Protein AF-0000000072624994 (afdb_homodimer)

Solvent-accessible surface area (backbone atoms only — not comparable to full-atom values): 24631 Å² total; per-residue (Å²): 127,82,76,80,65,65,33,38,34,37,39,37,30,30,75,88,31,68,45,16,52,52,33,52,53,50,48,61,70,39,33,71,81,63,57,45,44,79,43,83,39,51,22,48,60,68,58,37,20,61,76,64,68,46,68,57,58,70,69,65,43,72,49,47,26,56,46,47,43,56,48,44,42,53,52,16,62,60,46,54,42,76,50,40,72,68,94,49,58,58,66,67,61,65,74,39,63,69,57,46,48,32,19,37,48,40,25,30,49,75,75,42,52,90,46,34,67,59,53,52,49,49,45,35,40,25,54,34,46,66,67,39,84,51,42,50,74,66,38,53,54,51,50,28,60,74,68,63,46,76,63,48,67,59,45,55,51,36,27,72,29,67,64,20,48,49,50,34,49,50,48,34,49,51,44,45,74,74,43,49,58,62,61,14,32,34,36,41,38,37,66,57,95,85,42,78,44,76,46,78,40,78,47,54,66,50,56,57,52,52,25,50,77,68,77,40,80,58,82,71,56,71,52,80,76,76,117,125,84,76,80,65,64,33,39,34,38,39,37,27,30,74,89,30,68,47,17,53,51,34,52,52,50,47,61,69,38,34,72,82,63,55,45,44,78,44,82,40,51,21,48,60,68,58,37,20,61,76,64,70,46,68,58,57,69,70,66,42,71,50,45,26,55,46,48,43,57,47,44,42,53,51,15,61,61,47,54,42,75,48,41,71,68,95,49,57,58,67,68,61,64,74,39,66,68,57,44,48,34,20,37,48,39,24,29,49,74,75,42,50,91,44,35,66,60,52,52,49,49,46,35,40,25,53,33,46,65,66,41,85,50,38,51,72,66,39,54,55,51,50,28,60,75,68,64,45,76,63,49,68,58,45,55,52,34,28,73,30,67,66,21,48,49,50,33,50,50,49,34,50,51,46,45,72,73,43,49,57,63,62,14,32,34,36,42,39,37,66,58,95,85,42,77,44,78,46,78,42,78,47,53,66,51,54,59,54,53,25,49,76,67,76,40,80,57,82,71,56,70,51,81,75,74,119

pLDDT: mean 93.74, std 8.83, range [34.72, 98.94]

Radius of gyration: 23.61 Å; Cα contacts (8 Å, |Δi|>4): 733; chains: 2; bounding box: 54×73×52 Å

Foldseek 3Di:
DPPFDFKEKEWEDALLDVLSVLLLQQCVLCVVVLRHHYHYAYADLVVLCVVVVNDDQCPPDPVSVVVVQVVQVVSCVQLLHQFHDDPDSCVQRPVAARLLLSLLLLLCCVPPVVCSSVSSSVLNCCVGHVVHRRRDLVNLVVSCVVVVPPPSVVSSVSSVDPVSVVSNVVVNVVVVVVVDNGDGKMWIWGDDPRDIDIDIDHGNPCVQVVCVVSVHHDPTSSCVPND/DPPFDFKEKEWEDALLDVLSVLLLQQCVLCCVVLRHHYHYAYADLVVLCVVVVNDPQCPPDPVSVVVVQVVQVVSCVQLLHQFHDDPDSCVQRPVADRLLLSLLLLLCCVPPVVCSSVSSSVLNCCVGHVVHRRRDLVNLVVSCVVSVPPPSVVSSVSSVDPVSVVSNVVVNVVVVVVVDNGDGKMWIWGDDPRDIDIDIDHGNPCVQVVCVVSVHHDDTSSCVPND

Secondary structure (DSSP, 8-state):
----PPPEEEEEE-TT-HHHHHHHHHHHHHHHHHT-EEEEEE--HHHHHHHHT---HHHH-HHHHHHHHHHHHHHHHHHT------S-HIIIIISS---HHHHHHHHHHHH-GGGHHHHHHHHHHIIIII----SSHHHHHHHHHHHT-S-HHHHHHHHTSHHHHHHHHHHHHHHHHTT--SS-EEEEEEEETTEEEEEEEESSS-HHHHHHHTT-------TTS--/----PPPEEEEEE-TT-HHHHHHHHHHHHHHHHHT-EEEEEE--HHHHHHHHT---HHHH-HHHHHHHHHHHHHHHHHHT------S-HIIIIISS---HHHHHHHHHHHH-GGGHHHHHHHHHHIIIII----SSHHHHHHHHHHHT-S-HHHHHHHHTSHHHHHHHHHHHHHHHHTT-SSS-EEEEEEEETTEEEEEEEESSS-HHHHHHHTT-------TTS--

InterPro domains:
  IPR001853 DSBA-like thioredoxin domain [PF01323] (10-208)
  IPR014440 HCCA isomerase/glutathione S-transferase kappa [PIRSF006386] (6-222)
  IPR036249 Thioredoxin-like superfamily [SSF52833] (9-217)
  IPR051924 Glutathione S-transferase Kappa/NadH [PTHR42943] (5-222)

Sequence (454 aa):
MSSIQKPLLKLYYDIGSPYSWVAFESLLRYEKMLNIQLELLPVSIGHIFKATKNIPNAMQMPQKANYFQKDLMLVGAYWGIPLQPSKDFKEEFVNNSTLNPPRFLTAVKLNAPEYLIKASREYWMKAWSRHEPFYGTDTIIEICKKLNIPEEKNLLETTQSADASNLLKERTNEVLKLGAFGLPWITLKRNISGNEEIFSFWGSDRLPIICNLLGKEFYGPLKENKIMSSIQKPLLKLYYDIGSPYSWVAFESLLRYEKMLNIQLELLPVSIGHIFKATKNIPNAMQMPQKANYFQKDLMLVGAYWGIPLQPSKDFKEEFVNNSTLNPPRFLTAVKLNAPEYLIKASREYWMKAWSRHEPFYGTDTIIEICKKLNIPEEKNLLETTQSADASNLLKERTNEVLKLGAFGLPWITLKRNISGNEEIFSFWGSDRLPIICNLLGKEFYGPLKENKI

Organism: Meloidogyne incognita (NCBI:txid6306)

Structure (mmCIF, N/CA/C/O backbone):
data_AF-0000000072624994-model_v1
#
loop_
_entity.id
_entity.type
_entity.pdbx_description
1 polymer 'Glutathione S-transferase kappa'
#
loop_
_atom_site.group_PDB
_atom_site.id
_atom_site.type_symbol
_atom_site.label_atom_id
_atom_site.label_alt_id
_atom_site.label_comp_id
_atom_site.label_asym_id
_atom_site.label_entity_id
_atom_site.label_seq_id
_atom_site.pdbx_PDB_ins_code
_atom_site.Cartn_x
_atom_site.Cartn_y
_atom_site.Cartn_z
_atom_site.occupancy
_atom_site.B_iso_or_equiv
_atom_site.auth_seq_id
_atom_site.auth_comp_id
_atom_site.auth_asym_id
_atom_site.auth_atom_id
_atom_site.pdbx_PDB_model_num
ATOM 1 N N . MET A 1 1 ? 28.844 8.203 27.109 1 35 1 MET A N 1
ATOM 2 C CA . MET A 1 1 ? 27.625 7.426 26.875 1 35 1 MET A CA 1
ATOM 3 C C . MET A 1 1 ? 26.891 7.93 25.641 1 35 1 MET A C 1
ATOM 5 O O . MET A 1 1 ? 26.469 9.086 25.594 1 35 1 MET A O 1
ATOM 9 N N . SER A 1 2 ? 27.203 7.676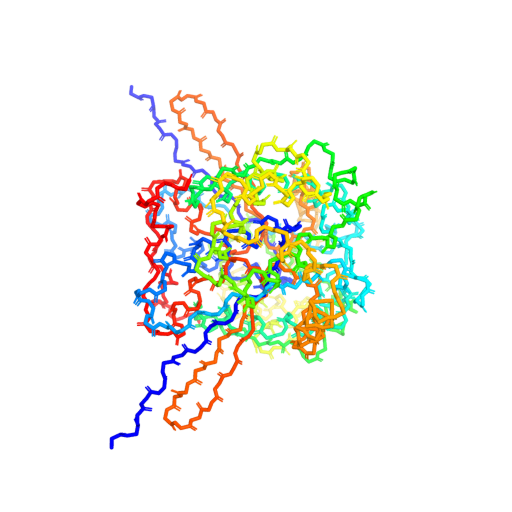 24.438 1 44.31 2 SER A N 1
ATOM 10 C CA . SER A 1 2 ? 26.875 8.383 23.219 1 44.31 2 SER A CA 1
ATOM 11 C C . SER A 1 2 ? 25.391 8.695 23.125 1 44.31 2 SER A C 1
ATOM 13 O O . SER A 1 2 ? 24.547 7.809 23.328 1 44.31 2 SER A O 1
ATOM 15 N N . SER A 1 3 ? 24.844 9.711 23.641 1 49.94 3 SER A N 1
ATOM 16 C CA . SER A 1 3 ? 23.469 10.141 23.875 1 49.94 3 SER A CA 1
ATOM 17 C C . SER A 1 3 ? 22.562 9.711 22.734 1 49.94 3 SER A C 1
ATOM 19 O O . SER A 1 3 ? 22.688 10.195 21.609 1 49.94 3 SER A O 1
ATOM 21 N N . ILE A 1 4 ? 22.188 8.391 22.641 1 61.56 4 ILE A N 1
ATOM 22 C CA . ILE A 1 4 ? 21.438 7.781 21.547 1 61.56 4 ILE A CA 1
ATOM 23 C C . ILE A 1 4 ? 20.25 8.656 21.188 1 61.56 4 ILE A C 1
ATOM 25 O O . ILE A 1 4 ? 19.359 8.898 22.016 1 61.56 4 ILE A O 1
ATOM 29 N N . GLN A 1 5 ? 20.312 9.656 20.281 1 82.31 5 GLN A N 1
ATOM 30 C CA . GLN A 1 5 ? 19.281 10.547 19.766 1 82.31 5 GLN A CA 1
ATOM 31 C C . GLN A 1 5 ? 18.031 9.773 19.344 1 82.31 5 GLN A C 1
ATOM 33 O O . GLN A 1 5 ? 18.141 8.719 18.719 1 82.31 5 GLN A O 1
ATOM 38 N N . LYS A 1 6 ? 16.875 10.188 19.969 1 92.56 6 LYS A N 1
ATOM 39 C CA . LYS A 1 6 ? 15.586 9.602 19.609 1 92.56 6 LYS A CA 1
ATOM 40 C C . LYS A 1 6 ? 15.383 9.617 18.094 1 92.56 6 LYS A C 1
ATOM 42 O O . LYS A 1 6 ? 15.695 10.617 17.438 1 92.56 6 LYS A O 1
ATOM 47 N N . PRO A 1 7 ? 14.992 8.445 17.531 1 96.88 7 PRO A N 1
ATOM 48 C CA . PRO A 1 7 ? 14.672 8.484 16.094 1 96.88 7 PRO A CA 1
ATOM 49 C C . PRO A 1 7 ? 13.672 9.578 15.742 1 96.88 7 PRO A C 1
ATOM 51 O O . PRO A 1 7 ? 12.766 9.867 16.516 1 96.88 7 PRO A O 1
ATOM 54 N N . LEU A 1 8 ? 13.914 10.172 14.633 1 98 8 LEU A N 1
ATOM 55 C CA . LEU A 1 8 ? 13.039 11.234 14.148 1 98 8 LEU A CA 1
ATOM 56 C C . LEU A 1 8 ? 12.141 10.727 13.023 1 98 8 LEU A C 1
ATOM 58 O O . LEU A 1 8 ? 12.625 10.219 12.008 1 98 8 LEU A O 1
ATOM 62 N N . LEU A 1 9 ? 10.898 10.781 13.266 1 98.62 9 LEU A N 1
ATOM 63 C CA . LEU A 1 9 ? 9.898 10.477 12.242 1 98.62 9 LEU A CA 1
ATOM 64 C C . LEU A 1 9 ? 9.195 11.742 11.781 1 98.62 9 LEU A C 1
ATOM 66 O O . LEU A 1 9 ? 8.641 12.484 12.594 1 98.62 9 LEU A O 1
ATOM 70 N N . LYS A 1 10 ? 9.297 12.047 10.484 1 98.81 10 LYS A N 1
ATOM 71 C CA . LYS A 1 10 ? 8.562 13.156 9.891 1 98.81 10 LYS A CA 1
ATOM 72 C C . LYS A 1 10 ? 7.395 12.664 9.047 1 98.81 10 LYS A C 1
ATOM 74 O O . LYS A 1 10 ? 7.555 11.75 8.227 1 98.81 10 LYS A O 1
ATOM 79 N N . LEU A 1 11 ? 6.262 13.18 9.312 1 98.94 11 LEU A N 1
ATOM 80 C CA . LEU A 1 11 ? 5.102 12.953 8.453 1 98.94 11 LEU A CA 1
ATOM 81 C C . LEU A 1 11 ? 4.816 14.18 7.59 1 98.94 11 LEU A C 1
ATOM 83 O O . LEU A 1 11 ? 4.461 15.234 8.109 1 98.94 11 LEU A O 1
ATOM 87 N N . TYR A 1 12 ? 5 14.094 6.336 1 98.94 12 TYR A N 1
ATOM 88 C CA . TYR A 1 12 ? 4.527 15.086 5.379 1 98.94 12 TYR A CA 1
ATOM 89 C C . TYR A 1 12 ? 3.117 14.758 4.902 1 98.94 12 TYR A C 1
ATOM 91 O O . TYR A 1 12 ? 2.869 13.664 4.387 1 98.94 12 TYR A O 1
ATOM 99 N N . TYR A 1 13 ? 2.211 15.727 5.137 1 98.88 13 TYR A N 1
ATOM 100 C CA . TYR A 1 13 ? 0.812 15.391 4.898 1 98.88 13 TYR A CA 1
ATOM 101 C C . TYR A 1 13 ? 0.052 16.594 4.344 1 98.88 13 TYR A C 1
ATOM 103 O O . TYR A 1 13 ? 0.534 17.719 4.41 1 98.88 13 TYR A O 1
ATOM 111 N N . ASP A 1 14 ? -1.021 16.312 3.764 1 98 14 ASP A N 1
ATOM 112 C CA . ASP A 1 14 ? -1.977 17.281 3.244 1 98 14 ASP A CA 1
ATOM 113 C C . ASP A 1 14 ? -3.412 16.812 3.457 1 98 14 ASP A C 1
ATOM 115 O O . ASP A 1 14 ? -3.695 15.609 3.389 1 98 14 ASP A O 1
ATOM 119 N N . ILE A 1 15 ? -4.309 17.75 3.6 1 96.56 15 ILE A N 1
ATOM 120 C CA . ILE A 1 15 ? -5.711 17.453 3.869 1 96.56 15 ILE A CA 1
ATOM 121 C C . ILE A 1 15 ? -6.348 16.797 2.645 1 96.56 15 ILE A C 1
ATOM 123 O O . ILE A 1 15 ? -7.305 16.031 2.77 1 96.56 15 ILE A O 1
ATOM 127 N N . GLY A 1 16 ? -5.773 17.016 1.533 1 94.56 16 GLY A N 1
ATOM 128 C CA . GLY A 1 16 ? -6.316 16.469 0.305 1 94.56 16 GLY A CA 1
ATOM 129 C C . GLY A 1 16 ? -6.125 14.961 0.197 1 94.56 16 GLY A C 1
ATOM 130 O O . GLY A 1 16 ? -6.766 14.305 -0.63 1 94.56 16 GLY A O 1
ATOM 131 N N . SER A 1 17 ? -5.344 14.391 0.987 1 96.12 17 SER A N 1
ATOM 132 C CA . SER A 1 17 ? -5.098 12.953 0.999 1 96.12 17 SER A CA 1
ATOM 133 C C . SER A 1 17 ? -5.738 12.289 2.215 1 96.12 17 SER A C 1
ATOM 135 O O . SER A 1 17 ? -5.297 12.5 3.346 1 96.12 17 SER A O 1
ATOM 137 N N . PRO A 1 18 ? -6.691 11.461 1.982 1 97.12 18 PRO A N 1
ATOM 138 C CA . PRO A 1 18 ? -7.273 10.758 3.131 1 97.12 18 PRO A CA 1
ATOM 139 C C . PRO A 1 18 ? -6.309 9.766 3.768 1 97.12 18 PRO A C 1
ATOM 141 O O . PRO A 1 18 ? -6.406 9.484 4.965 1 97.12 18 PRO A O 1
ATOM 144 N N . TYR A 1 19 ? -5.406 9.242 3.041 1 98.31 19 TYR A N 1
ATOM 145 C CA . TYR A 1 19 ? -4.422 8.328 3.609 1 98.31 19 TYR A CA 1
ATOM 146 C C . TYR A 1 19 ? -3.451 9.078 4.52 1 98.31 19 TYR A C 1
ATOM 148 O O . TYR A 1 19 ? -2.875 8.484 5.438 1 98.31 19 TYR A O 1
ATOM 156 N N . SER A 1 20 ? -3.275 10.375 4.223 1 98.69 20 SER A N 1
ATOM 157 C CA . SER A 1 20 ? -2.525 11.195 5.172 1 98.69 20 SER A CA 1
ATOM 158 C C . SER A 1 20 ? -3.199 11.219 6.539 1 98.69 20 SER A C 1
ATOM 160 O O . SER A 1 20 ? -2.523 11.219 7.57 1 98.69 20 SER A O 1
ATOM 162 N N . TRP A 1 21 ? -4.539 11.266 6.539 1 98.5 21 TRP A N 1
ATOM 163 C CA . TRP A 1 21 ? -5.27 11.219 7.797 1 98.5 21 TRP A CA 1
ATOM 164 C C . TRP A 1 21 ? -4.98 9.922 8.547 1 98.5 21 TRP A C 1
ATOM 166 O O . TRP A 1 21 ? -4.742 9.938 9.758 1 98.5 21 TRP A O 1
ATOM 176 N N . VAL A 1 22 ? -4.949 8.844 7.824 1 98.5 22 VAL A N 1
ATOM 177 C CA . VAL A 1 22 ? -4.691 7.531 8.414 1 98.5 22 VAL A CA 1
ATOM 178 C C . VAL A 1 22 ? -3.289 7.508 9.023 1 98.5 22 VAL A C 1
ATOM 180 O O . VAL A 1 22 ? -3.107 7.082 10.164 1 98.5 22 VAL A O 1
ATOM 183 N N . ALA A 1 23 ? -2.326 7.949 8.258 1 98.75 23 ALA A N 1
ATOM 184 C CA . ALA A 1 23 ? -0.957 7.996 8.766 1 98.75 23 ALA A CA 1
ATOM 185 C C . ALA A 1 23 ? -0.854 8.906 9.992 1 98.75 23 ALA A C 1
ATOM 187 O O . ALA A 1 23 ? -0.172 8.57 10.961 1 98.75 23 ALA A O 1
ATOM 188 N N . PHE A 1 24 ? -1.521 10.031 9.914 1 98.56 24 PHE A N 1
ATOM 189 C CA . PHE A 1 24 ? -1.532 11.031 10.977 1 98.56 24 PHE A CA 1
ATOM 190 C C . PHE A 1 24 ? -2.027 10.43 12.289 1 98.56 24 PHE A C 1
ATOM 192 O O . PHE A 1 24 ? -1.327 10.469 13.297 1 98.56 24 PHE A O 1
ATOM 199 N N . GLU A 1 25 ? -3.131 9.766 12.258 1 98 25 GLU A N 1
ATOM 200 C CA . GLU A 1 25 ? -3.715 9.18 13.461 1 98 25 GLU A CA 1
ATOM 201 C C . GLU A 1 25 ? -2.902 7.984 13.945 1 98 25 GLU A C 1
ATOM 203 O O . GLU A 1 25 ? -2.666 7.836 15.148 1 98 25 GLU A O 1
ATOM 208 N N . SER A 1 26 ? -2.543 7.121 13.023 1 97.75 26 SER A N 1
ATOM 209 C CA . SER A 1 26 ? -1.816 5.918 13.422 1 97.75 26 SER A CA 1
ATOM 210 C C . SER A 1 26 ? -0.476 6.266 14.062 1 97.75 26 SER A C 1
ATOM 212 O O . SER A 1 26 ? -0.098 5.688 15.078 1 97.75 26 SER A O 1
ATOM 214 N N . LEU A 1 27 ? 0.238 7.266 13.5 1 98 27 LEU A N 1
ATOM 215 C CA . LEU A 1 27 ? 1.54 7.633 14.047 1 98 27 LEU A CA 1
ATOM 216 C C . LEU A 1 27 ? 1.389 8.305 15.406 1 98 27 LEU A C 1
ATOM 218 O O . LEU A 1 27 ? 2.215 8.094 16.297 1 98 27 LEU A O 1
ATOM 222 N N . LEU A 1 28 ? 0.329 9.117 15.57 1 97.56 28 LEU A N 1
ATOM 223 C CA . LEU A 1 28 ? 0.071 9.727 16.875 1 97.56 28 LEU A CA 1
ATOM 224 C C . LEU A 1 28 ? -0.183 8.664 17.938 1 97.56 28 LEU A C 1
ATOM 226 O O . LEU A 1 28 ? 0.311 8.781 19.062 1 97.56 28 LEU A O 1
ATOM 230 N N . ARG A 1 29 ? -0.93 7.641 17.578 1 97.06 29 ARG A N 1
ATOM 231 C CA . ARG A 1 29 ? -1.244 6.559 18.516 1 97.06 29 ARG A CA 1
ATOM 232 C C . ARG A 1 29 ? 0.018 5.809 18.922 1 97.06 29 ARG A C 1
ATOM 234 O O . ARG A 1 29 ? 0.114 5.32 20.047 1 97.06 29 ARG A O 1
ATOM 241 N N . TYR A 1 30 ? 0.986 5.738 18.016 1 97.25 30 TYR A N 1
ATOM 242 C CA . TYR A 1 30 ? 2.158 4.898 18.234 1 97.25 30 TYR A CA 1
ATOM 243 C C . TYR A 1 30 ? 3.33 5.723 18.75 1 97.25 30 TYR A C 1
ATOM 245 O O . TYR A 1 30 ? 4.367 5.168 19.125 1 97.25 30 TYR A O 1
ATOM 253 N N . GLU A 1 31 ? 3.217 7.027 18.812 1 96.56 31 GLU A N 1
ATOM 254 C CA . GLU A 1 31 ? 4.344 7.922 19.078 1 96.56 31 GLU A CA 1
ATOM 255 C C . GLU A 1 31 ? 5.055 7.539 20.359 1 96.56 31 GLU A C 1
ATOM 257 O O . GLU A 1 31 ? 6.281 7.398 20.391 1 96.56 31 GLU A O 1
ATOM 262 N N . LYS A 1 32 ? 4.312 7.363 21.438 1 94.69 32 LYS A N 1
ATOM 263 C CA . LYS A 1 32 ? 4.902 7.043 22.734 1 94.69 32 LYS A CA 1
ATOM 264 C C . LYS A 1 32 ? 5.523 5.648 22.719 1 94.69 32 LYS A C 1
ATOM 266 O O . LYS A 1 32 ? 6.641 5.457 23.203 1 94.69 32 LYS A O 1
ATOM 271 N N . MET A 1 33 ? 4.832 4.719 22.188 1 95.25 33 MET A N 1
ATOM 272 C CA . MET A 1 33 ? 5.297 3.334 22.156 1 95.25 33 MET A CA 1
ATOM 273 C C . MET A 1 33 ? 6.57 3.203 21.328 1 95.25 33 MET A C 1
ATOM 275 O O . MET A 1 33 ? 7.438 2.385 21.641 1 95.25 33 MET A O 1
ATOM 279 N N . LEU A 1 34 ? 6.633 3.973 20.266 1 96.44 34 LEU A N 1
ATOM 280 C CA . LEU A 1 34 ? 7.793 3.916 19.391 1 96.44 34 LEU A CA 1
ATOM 281 C C . LEU A 1 34 ? 8.969 4.68 19.984 1 96.44 34 LEU A C 1
ATOM 283 O O . LEU A 1 34 ? 10.109 4.523 19.547 1 96.44 34 LEU A O 1
ATOM 287 N N . ASN A 1 35 ? 8.727 5.457 20.984 1 95.81 35 ASN A N 1
ATOM 288 C CA . ASN A 1 35 ? 9.75 6.309 21.594 1 95.81 35 ASN A CA 1
ATOM 289 C C . ASN A 1 35 ? 10.484 7.137 20.547 1 95.81 35 ASN A C 1
ATOM 291 O O . ASN A 1 35 ? 11.711 7.082 20.453 1 95.81 35 ASN A O 1
ATOM 295 N N . ILE A 1 36 ? 9.695 7.852 19.781 1 96.94 36 ILE A N 1
ATOM 296 C CA . ILE A 1 36 ? 10.227 8.641 18.672 1 96.94 36 ILE A CA 1
ATOM 297 C C . ILE A 1 36 ? 9.859 10.109 18.859 1 96.94 36 ILE A C 1
ATOM 299 O O . ILE A 1 36 ? 9.008 10.445 19.688 1 96.94 36 ILE A O 1
ATOM 303 N N . GLN A 1 37 ? 10.625 10.945 18.203 1 97.38 37 GLN A N 1
ATOM 304 C CA . GLN A 1 37 ? 10.164 12.305 17.922 1 97.38 37 GLN A CA 1
ATOM 305 C C . GLN A 1 37 ? 9.344 12.359 16.641 1 97.38 37 GLN A C 1
ATOM 307 O O . GLN A 1 37 ? 9.82 11.953 15.578 1 97.38 37 GLN A O 1
ATOM 312 N N . LEU A 1 38 ? 8.156 12.789 16.75 1 98.25 38 LEU A N 1
ATOM 313 C CA . LEU A 1 38 ? 7.277 12.883 15.586 1 98.25 38 LEU A CA 1
ATOM 314 C C . LEU A 1 38 ? 7.102 14.328 15.156 1 98.25 38 LEU A C 1
ATOM 316 O O . LEU A 1 38 ? 6.746 15.188 15.969 1 98.25 38 LEU A O 1
ATOM 320 N N . GLU A 1 39 ? 7.414 14.625 13.977 1 98.5 39 GLU A N 1
ATOM 321 C CA . GLU A 1 39 ? 7.156 15.938 13.391 1 98.5 39 GLU A CA 1
ATOM 322 C C . GLU A 1 39 ? 6.062 15.859 12.328 1 98.5 39 GLU A C 1
ATOM 324 O O . GLU A 1 39 ? 6.145 15.055 11.398 1 98.5 39 GLU A O 1
ATOM 329 N N . LEU A 1 40 ? 5.062 16.656 12.516 1 98.81 40 LEU A N 1
ATOM 330 C CA . LEU A 1 40 ? 3.967 16.766 11.555 1 98.81 40 LEU A CA 1
ATOM 331 C C . LEU A 1 40 ? 4.18 17.969 10.633 1 98.81 40 LEU A C 1
ATOM 333 O O . LEU A 1 40 ? 4.238 19.109 11.102 1 98.81 40 LEU A O 1
ATOM 337 N N . LEU A 1 41 ? 4.273 17.719 9.367 1 98.81 41 LEU A N 1
ATOM 338 C CA . LEU A 1 41 ? 4.672 18.766 8.438 1 98.81 41 LEU A CA 1
ATOM 339 C C . LEU A 1 41 ? 3.66 18.906 7.309 1 98.81 41 LEU A C 1
ATOM 341 O O . LEU A 1 41 ? 3.725 18.172 6.32 1 98.81 41 LEU A O 1
ATOM 345 N N . PRO A 1 42 ? 2.787 19.938 7.398 1 98.69 42 PRO A N 1
ATOM 346 C CA . PRO A 1 42 ? 1.883 20.172 6.27 1 98.69 42 PRO A CA 1
ATOM 347 C C . PRO A 1 42 ? 2.623 20.531 4.984 1 98.69 42 PRO A C 1
ATOM 349 O O . PRO A 1 42 ? 3.578 21.312 5.016 1 98.69 42 PRO A O 1
ATOM 352 N N . VAL A 1 43 ? 2.246 19.906 3.924 1 98.69 43 VAL A N 1
ATOM 353 C CA . VAL A 1 43 ? 2.756 20.188 2.588 1 98.69 43 VAL A CA 1
ATOM 354 C C . VAL A 1 43 ? 1.598 20.266 1.596 1 98.69 43 VAL A C 1
ATOM 356 O O . VAL A 1 43 ? 0.435 20.125 1.979 1 98.69 43 VAL A O 1
ATOM 359 N N . SER A 1 44 ? 1.954 20.578 0.365 1 97.38 44 SER A N 1
ATOM 360 C CA . SER A 1 44 ? 0.923 20.719 -0.657 1 97.38 44 SER A CA 1
ATOM 361 C C . SER A 1 44 ? 0.94 19.547 -1.629 1 97.38 44 SER A C 1
ATOM 363 O O . SER A 1 44 ? 1.831 19.453 -2.475 1 97.38 44 SER A O 1
ATOM 365 N N . ILE A 1 45 ? -0.079 18.703 -1.598 1 96.62 45 ILE A N 1
ATOM 366 C CA . ILE A 1 45 ? -0.136 17.562 -2.492 1 96.62 45 ILE A CA 1
ATOM 367 C C . ILE A 1 45 ? -0.36 18.031 -3.928 1 96.62 45 ILE A C 1
ATOM 369 O O . ILE A 1 45 ? 0.14 17.422 -4.875 1 96.62 45 ILE A O 1
ATOM 373 N N . GLY A 1 46 ? -1.119 19.141 -4.062 1 94.81 46 GLY A N 1
ATOM 374 C CA . GLY A 1 46 ? -1.298 19.703 -5.395 1 94.81 46 GLY A CA 1
ATOM 375 C C . GLY A 1 46 ? 0.012 20.062 -6.07 1 94.81 46 GLY A C 1
ATOM 376 O O . GLY A 1 46 ? 0.215 19.766 -7.246 1 94.81 46 GLY A O 1
ATOM 377 N N . HIS A 1 47 ? 0.884 20.688 -5.305 1 96.44 47 HIS A N 1
ATOM 378 C CA . HIS A 1 47 ? 2.178 21.062 -5.855 1 96.44 47 HIS A CA 1
ATOM 379 C C . HIS A 1 47 ? 3.047 19.844 -6.125 1 96.44 47 HIS A C 1
ATOM 381 O O . HIS A 1 47 ? 3.824 19.828 -7.082 1 96.44 47 HIS A O 1
ATOM 387 N N . ILE A 1 48 ? 2.932 18.844 -5.309 1 97.5 48 ILE A N 1
ATOM 388 C CA . ILE A 1 48 ? 3.68 17.609 -5.52 1 97.5 48 ILE A CA 1
ATOM 389 C C . ILE A 1 48 ? 3.232 16.953 -6.82 1 97.5 48 ILE A C 1
ATOM 391 O O . ILE A 1 48 ? 4.062 16.562 -7.645 1 97.5 48 ILE A O 1
ATOM 395 N N . PHE A 1 49 ? 1.925 16.844 -7.023 1 95.94 49 PHE A N 1
ATOM 396 C CA . PHE A 1 49 ? 1.399 16.25 -8.25 1 95.94 49 PHE A CA 1
ATOM 397 C C . PHE A 1 49 ? 1.816 17.062 -9.461 1 95.94 49 PHE A C 1
ATOM 399 O O . PHE A 1 49 ? 2.199 16.5 -10.492 1 95.94 49 PHE A O 1
ATOM 406 N N . LYS A 1 50 ? 1.748 18.359 -9.352 1 95.12 50 LYS A N 1
ATOM 407 C CA . LYS A 1 50 ? 2.145 19.234 -10.453 1 95.12 50 LYS A CA 1
ATOM 408 C C . LYS A 1 50 ? 3.621 19.047 -10.797 1 95.12 50 LYS A C 1
ATOM 410 O O . LYS A 1 50 ? 3.982 18.922 -11.969 1 95.12 50 LYS A O 1
ATOM 415 N N . ALA A 1 51 ? 4.453 19.062 -9.797 1 97.31 51 ALA A N 1
ATOM 416 C CA . ALA A 1 51 ? 5.898 18.969 -10 1 97.31 51 ALA A CA 1
ATOM 417 C C . ALA A 1 51 ? 6.289 17.625 -10.602 1 97.31 51 ALA A C 1
ATOM 419 O O . ALA A 1 51 ? 7.234 17.547 -11.391 1 97.31 51 ALA A O 1
ATOM 420 N N . THR A 1 52 ? 5.613 16.547 -10.266 1 97.31 52 THR A N 1
ATOM 421 C CA . THR A 1 52 ? 5.977 15.195 -10.688 1 97.31 52 THR A CA 1
ATOM 422 C C . THR A 1 52 ? 5.137 14.758 -11.891 1 97.31 52 THR A C 1
ATOM 424 O O . THR A 1 52 ? 5.383 13.703 -12.477 1 97.31 52 THR A O 1
ATOM 427 N N . LYS A 1 53 ? 4.102 15.539 -12.203 1 95.12 53 LYS A N 1
ATOM 428 C CA . LYS A 1 53 ? 3.133 15.227 -13.25 1 95.12 53 LYS A CA 1
ATOM 429 C C . LYS A 1 53 ? 2.393 13.93 -12.938 1 95.12 53 LYS A C 1
ATOM 431 O O . LYS A 1 53 ? 2.09 13.148 -13.844 1 95.12 53 LYS A O 1
ATOM 436 N N . ASN A 1 54 ? 2.287 13.68 -11.625 1 94.88 54 ASN A N 1
ATOM 437 C CA . ASN A 1 54 ? 1.52 12.516 -11.195 1 94.88 54 ASN A CA 1
ATOM 438 C C . ASN A 1 54 ? 0.022 12.812 -11.18 1 94.88 54 ASN A C 1
ATOM 440 O O . ASN A 1 54 ? -0.389 13.961 -10.992 1 94.88 54 ASN A O 1
ATOM 444 N N . ILE A 1 55 ? -0.748 11.766 -11.438 1 92.25 55 ILE A N 1
ATOM 445 C CA . ILE A 1 55 ? -2.203 11.859 -11.406 1 92.25 55 ILE A CA 1
ATOM 446 C C . ILE A 1 55 ? -2.74 11.117 -10.18 1 92.25 55 ILE A C 1
ATOM 448 O O . ILE A 1 55 ? -2.346 9.977 -9.914 1 92.25 55 ILE A O 1
ATOM 452 N N . PRO A 1 56 ? -3.562 11.812 -9.398 1 90.44 56 PRO A N 1
ATOM 453 C CA . PRO A 1 56 ? -4.152 11.109 -8.258 1 90.44 56 PRO A CA 1
ATOM 454 C C . PRO A 1 56 ? -4.797 9.781 -8.656 1 90.44 56 PRO A C 1
ATOM 456 O O . PRO A 1 56 ? -5.426 9.688 -9.719 1 90.44 56 PRO A O 1
ATOM 459 N N . ASN A 1 57 ? -4.66 8.797 -7.793 1 86.44 57 ASN A N 1
ATOM 460 C CA . ASN A 1 57 ? -5.238 7.484 -8.047 1 86.44 57 ASN A CA 1
ATOM 461 C C . ASN A 1 57 ? -6.723 7.578 -8.391 1 86.44 57 ASN A C 1
ATOM 463 O O . ASN A 1 57 ? -7.203 6.883 -9.289 1 86.44 57 ASN A O 1
ATOM 467 N N . ALA A 1 58 ? -7.438 8.453 -7.738 1 89.31 58 ALA A N 1
ATOM 468 C CA . ALA A 1 58 ? -8.883 8.617 -7.91 1 89.31 58 ALA A CA 1
ATOM 469 C C . ALA A 1 58 ? -9.211 9.148 -9.305 1 89.31 58 ALA A C 1
ATOM 471 O O . ALA A 1 58 ? -10.359 9.094 -9.742 1 89.31 58 ALA A O 1
ATOM 472 N N . MET A 1 59 ? -8.164 9.539 -9.992 1 91.5 59 MET A N 1
ATOM 473 C CA . MET A 1 59 ? -8.422 10.172 -11.281 1 91.5 59 MET A CA 1
ATOM 474 C C . MET A 1 59 ? -7.648 9.477 -12.391 1 91.5 59 MET A C 1
ATOM 476 O O . MET A 1 59 ? -7.758 9.859 -13.562 1 91.5 59 MET A O 1
ATOM 480 N N . GLN A 1 60 ? -6.867 8.508 -12.086 1 92.25 60 GLN A N 1
ATOM 481 C CA . GLN A 1 60 ? -5.984 7.895 -13.078 1 92.25 60 GLN A CA 1
ATOM 482 C C . GLN A 1 60 ? -6.77 7.02 -14.047 1 92.25 60 GLN A C 1
ATOM 484 O O . GLN A 1 60 ? -6.551 7.078 -15.258 1 92.25 60 GLN A O 1
ATOM 489 N N . MET A 1 61 ? -7.637 6.164 -13.531 1 94.31 61 MET A N 1
ATOM 490 C CA . MET A 1 61 ? -8.477 5.246 -14.297 1 94.31 61 MET A CA 1
ATOM 491 C C . MET A 1 61 ? -9.664 4.77 -13.469 1 94.31 61 MET A C 1
ATOM 493 O O . MET A 1 61 ? -9.617 4.809 -12.234 1 94.31 61 MET A O 1
ATOM 497 N N . PRO A 1 62 ? -10.734 4.367 -14.148 1 94.25 62 PRO A N 1
ATOM 498 C CA . PRO A 1 62 ? -11.945 3.996 -13.414 1 94.25 62 PRO A CA 1
ATOM 499 C C . PRO A 1 62 ? -11.703 2.885 -12.398 1 94.25 62 PRO A C 1
ATOM 501 O O . PRO A 1 62 ? -12.258 2.918 -11.297 1 94.25 62 PRO A O 1
ATOM 504 N N . GLN A 1 63 ? -10.891 1.887 -12.727 1 96.5 63 GLN A N 1
ATOM 505 C CA . GLN A 1 63 ? -10.617 0.777 -11.82 1 96.5 63 GLN A CA 1
ATOM 506 C C . GLN A 1 63 ? -9.984 1.27 -10.523 1 96.5 63 GLN A C 1
ATOM 508 O O . GLN A 1 63 ? -10.391 0.864 -9.438 1 96.5 63 GLN A O 1
ATOM 513 N N . LYS A 1 64 ? -9.016 2.176 -10.688 1 96.19 64 LYS A N 1
ATOM 514 C CA . LYS A 1 64 ? -8.352 2.711 -9.5 1 96.19 64 LYS A CA 1
ATOM 515 C C . LYS A 1 64 ? -9.289 3.6 -8.695 1 96.19 64 LYS A C 1
ATOM 517 O O . LYS A 1 64 ? -9.25 3.596 -7.461 1 96.19 64 LYS A O 1
ATOM 522 N N . ALA A 1 65 ? -10.102 4.387 -9.367 1 95.06 65 ALA A N 1
ATOM 523 C CA . ALA A 1 65 ? -11.07 5.238 -8.688 1 95.06 65 ALA A CA 1
ATOM 524 C C . ALA A 1 65 ? -12.039 4.402 -7.855 1 95.06 65 ALA A C 1
ATOM 526 O O . ALA A 1 65 ? -12.328 4.734 -6.703 1 95.06 65 ALA A O 1
ATOM 527 N N . ASN A 1 66 ? -12.555 3.342 -8.484 1 95.88 66 ASN A N 1
ATOM 528 C CA . ASN A 1 66 ? -13.484 2.453 -7.789 1 95.88 66 ASN A CA 1
ATOM 529 C C . ASN A 1 66 ? -12.812 1.759 -6.609 1 95.88 66 ASN A C 1
ATOM 531 O O . ASN A 1 66 ? -13.398 1.653 -5.531 1 95.88 66 ASN A O 1
ATOM 535 N N . TYR A 1 67 ? -11.625 1.303 -6.805 1 97.12 67 TYR A N 1
ATOM 536 C CA . TYR A 1 67 ? -10.891 0.644 -5.73 1 97.12 67 TYR A CA 1
ATOM 537 C C . TYR A 1 67 ? -10.617 1.609 -4.582 1 97.12 67 TYR A C 1
ATOM 539 O O . TYR A 1 67 ? -10.727 1.234 -3.41 1 97.12 67 TYR A O 1
ATOM 547 N N . PHE A 1 68 ? -10.258 2.824 -4.957 1 96.31 68 PHE A N 1
ATOM 548 C CA . PHE A 1 68 ? -9.953 3.865 -3.982 1 96.31 68 PHE A CA 1
ATOM 549 C C . PHE A 1 68 ? -11.109 4.051 -3.004 1 96.31 68 PHE A C 1
ATOM 551 O O . PHE A 1 68 ? -10.898 4.086 -1.79 1 96.31 68 PHE A O 1
ATOM 558 N N . GLN A 1 69 ? -12.273 4.078 -3.449 1 96 69 GLN A N 1
ATOM 559 C CA . GLN A 1 69 ? -13.445 4.27 -2.607 1 96 69 GLN A CA 1
ATOM 560 C C . GLN A 1 69 ? -13.641 3.098 -1.65 1 96 69 GLN A C 1
ATOM 562 O O . GLN A 1 69 ? -13.867 3.295 -0.456 1 96 69 GLN A O 1
ATOM 567 N N . LYS A 1 70 ? -13.5 1.9 -2.148 1 96.44 70 LYS A N 1
ATOM 568 C CA . LYS A 1 70 ? -13.68 0.705 -1.331 1 96.44 70 LYS A CA 1
ATOM 569 C C . LYS A 1 70 ? -12.562 0.57 -0.301 1 96.44 70 LYS A C 1
ATOM 571 O O . LYS A 1 70 ? -12.82 0.224 0.855 1 96.44 70 LYS A O 1
ATOM 576 N N . ASP A 1 71 ? -11.422 0.868 -0.782 1 97.56 71 ASP A N 1
ATOM 577 C CA . ASP A 1 71 ? -10.258 0.762 0.1 1 97.56 71 ASP A CA 1
ATOM 578 C C . ASP A 1 71 ? -10.352 1.767 1.246 1 97.56 71 ASP A C 1
ATOM 580 O O . ASP A 1 71 ? -9.977 1.458 2.379 1 97.56 71 ASP A O 1
ATOM 584 N N . LEU A 1 72 ? -10.797 2.982 1.014 1 97.12 72 LEU A N 1
ATOM 585 C CA . LEU A 1 72 ? -10.93 4 2.049 1 97.12 72 LEU A CA 1
ATOM 586 C C . LEU A 1 72 ? -11.859 3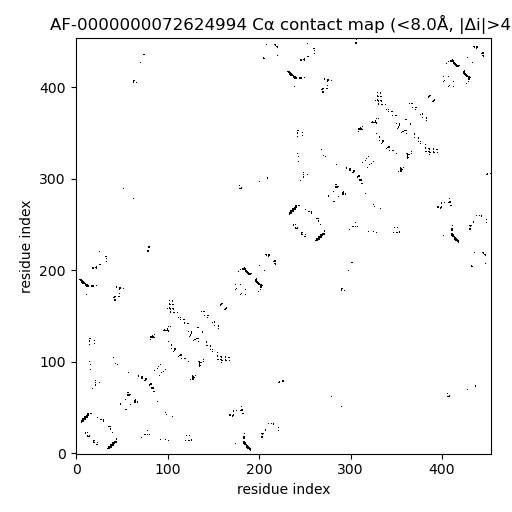.527 3.16 1 97.12 72 LEU A C 1
ATOM 588 O O . LEU A 1 72 ? -11.578 3.748 4.344 1 97.12 72 LEU A O 1
ATOM 592 N N . MET A 1 73 ? -12.883 2.871 2.752 1 97 73 MET A N 1
ATOM 593 C CA . MET A 1 73 ? -13.836 2.375 3.736 1 97 73 MET A CA 1
ATOM 594 C C . MET A 1 73 ? -13.219 1.269 4.586 1 97 73 MET A C 1
ATOM 596 O O . MET A 1 73 ? -13.406 1.24 5.805 1 97 73 MET A O 1
ATOM 600 N N . LEU A 1 74 ? -12.508 0.382 3.975 1 97.5 74 LEU A N 1
ATOM 601 C CA . LEU A 1 74 ? -11.867 -0.719 4.688 1 97.5 74 LEU A CA 1
ATOM 602 C C . LEU A 1 74 ? -10.797 -0.199 5.645 1 97.5 74 LEU A C 1
ATOM 604 O O . LEU A 1 74 ? -10.734 -0.627 6.797 1 97.5 74 LEU A O 1
ATOM 608 N N . VAL A 1 75 ? -10.039 0.746 5.141 1 98.06 75 VAL A N 1
ATOM 609 C CA . VAL A 1 75 ? -8.953 1.312 5.926 1 98.06 75 VAL A CA 1
ATOM 610 C C . VAL A 1 75 ? -9.516 2.127 7.086 1 98.06 75 VAL A C 1
ATOM 612 O O . VAL A 1 75 ? -9.039 2.021 8.219 1 98.06 75 VAL A O 1
ATOM 615 N N . GLY A 1 76 ? -10.539 2.951 6.738 1 97.69 76 GLY A N 1
ATOM 616 C CA . GLY A 1 76 ? -11.195 3.709 7.793 1 97.69 76 GLY A CA 1
ATOM 617 C C . GLY A 1 76 ? -11.758 2.836 8.898 1 97.69 76 GLY A C 1
ATOM 618 O O . GLY A 1 76 ? -11.547 3.111 10.078 1 97.69 76 GLY A O 1
ATOM 619 N N . ALA A 1 77 ? -12.398 1.755 8.547 1 96.88 77 ALA A N 1
ATOM 620 C CA . ALA A 1 77 ? -12.984 0.828 9.516 1 96.88 77 ALA A CA 1
ATOM 621 C C . ALA A 1 77 ? -11.898 0.166 10.359 1 96.88 77 ALA A C 1
ATOM 623 O O . ALA A 1 77 ? -12.047 0.035 11.578 1 96.88 77 ALA A O 1
ATOM 624 N N . TYR A 1 78 ? -10.836 -0.227 9.789 1 97.56 78 TYR A N 1
ATOM 625 C CA . TYR A 1 78 ? -9.742 -0.886 10.492 1 97.56 78 TYR A CA 1
ATOM 626 C C . TYR A 1 78 ? -9.117 0.047 11.523 1 97.56 78 TYR A C 1
ATOM 628 O O . TYR A 1 78 ? -8.883 -0.35 12.664 1 97.56 78 TYR A O 1
ATOM 636 N N . TRP A 1 79 ? -8.914 1.311 11.172 1 97.75 79 TRP A N 1
ATOM 637 C CA . TRP A 1 79 ? -8.195 2.25 12.023 1 97.75 79 TRP A CA 1
ATOM 638 C C . TRP A 1 79 ? -9.156 3.014 12.922 1 97.75 79 TRP A C 1
ATOM 640 O O . TRP A 1 79 ? -8.734 3.762 13.805 1 97.75 79 TRP A O 1
ATOM 650 N N . GLY A 1 80 ? -10.453 2.816 12.719 1 97.31 80 GLY A N 1
ATOM 651 C CA . GLY A 1 80 ? -11.43 3.576 13.484 1 97.31 80 GLY A CA 1
ATOM 652 C C . GLY A 1 80 ? -11.469 5.047 13.109 1 97.31 80 GLY A C 1
ATOM 653 O O . GLY A 1 80 ? -11.578 5.91 13.977 1 97.31 80 GLY A O 1
ATOM 654 N N . ILE A 1 81 ? -11.227 5.344 11.922 1 97.62 81 ILE A N 1
ATOM 655 C CA . ILE A 1 81 ? -11.297 6.688 11.352 1 97.62 81 ILE A CA 1
ATOM 656 C C . ILE A 1 81 ? -12.523 6.805 10.453 1 97.62 81 ILE A C 1
ATOM 658 O O . ILE A 1 81 ? -12.75 5.957 9.586 1 97.62 81 ILE A O 1
ATOM 662 N N . PRO A 1 82 ? -13.391 7.773 10.672 1 97.19 82 PRO A N 1
ATOM 663 C CA . PRO A 1 82 ? -14.656 7.852 9.93 1 97.19 82 PRO A CA 1
ATOM 664 C C . PRO A 1 82 ? -14.477 8.383 8.508 1 97.19 82 PRO A C 1
ATOM 666 O O . PRO A 1 82 ? -15.062 9.406 8.156 1 97.19 82 PRO A O 1
ATOM 669 N N . L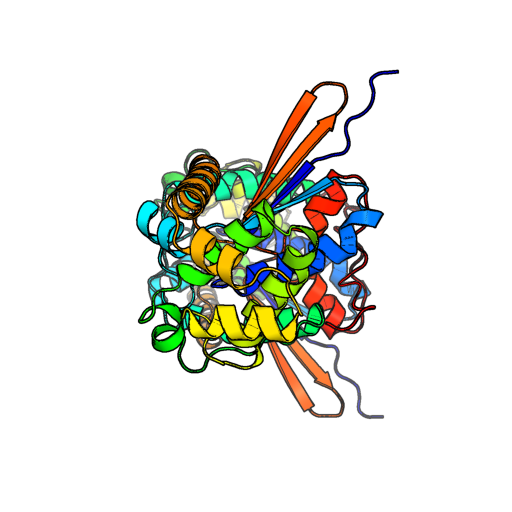EU A 1 83 ? -13.781 7.652 7.699 1 97.44 83 LEU A N 1
ATOM 670 C CA . LEU A 1 83 ? -13.57 7.992 6.297 1 97.44 83 LEU A CA 1
ATOM 671 C C . LEU A 1 83 ? -14.812 7.684 5.465 1 97.44 83 LEU A C 1
ATOM 673 O O . LEU A 1 83 ? -15.344 6.57 5.527 1 97.44 83 LEU A O 1
ATOM 677 N N . GLN A 1 84 ? -15.242 8.688 4.781 1 96.25 84 GLN A N 1
ATOM 678 C CA . GLN A 1 84 ? -16.344 8.539 3.836 1 96.25 84 GLN A CA 1
ATOM 679 C C . GLN A 1 84 ? -15.945 9 2.439 1 96.25 84 GLN A C 1
ATOM 681 O O . GLN A 1 84 ? -15.562 10.156 2.252 1 96.25 84 GLN A O 1
ATOM 686 N N . PRO A 1 85 ? -15.984 8.039 1.489 1 91.75 85 PRO A N 1
ATOM 687 C CA . PRO A 1 85 ? -15.602 8.438 0.13 1 91.75 85 PRO A CA 1
ATOM 688 C C . PRO A 1 85 ? -16.484 9.555 -0.423 1 91.75 85 PRO A C 1
ATOM 690 O O . PRO A 1 85 ? -17.688 9.609 -0.116 1 91.75 85 PRO A O 1
ATOM 693 N N . SER A 1 86 ? -15.82 10.297 -1.191 1 88.94 86 SER A N 1
ATOM 694 C CA . SER A 1 86 ? -16.547 11.383 -1.849 1 88.94 86 SER A CA 1
ATOM 695 C C . SER A 1 86 ? -17.375 10.867 -3.018 1 88.94 86 SER A C 1
ATOM 697 O O . SER A 1 86 ? -16.938 9.977 -3.748 1 88.94 86 SER A O 1
ATOM 699 N N . LYS A 1 87 ? -18.531 11.531 -3.18 1 84.94 87 LYS A N 1
ATOM 700 C CA . LYS A 1 87 ? -19.359 11.195 -4.336 1 84.94 87 LYS A CA 1
ATOM 701 C C . LYS A 1 87 ? -18.797 11.82 -5.609 1 84.94 87 LYS A C 1
ATOM 703 O O . LYS A 1 87 ? -19.047 11.328 -6.711 1 84.94 87 LYS A O 1
ATOM 708 N N . ASP A 1 88 ? -18.062 12.914 -5.332 1 86.38 88 ASP A N 1
ATOM 709 C CA . ASP A 1 88 ? -17.484 13.625 -6.465 1 86.38 88 ASP A CA 1
ATOM 710 C C . ASP A 1 88 ? -16.125 14.203 -6.105 1 86.38 88 ASP A C 1
ATOM 712 O O . ASP A 1 88 ? -16.016 15.391 -5.77 1 86.38 88 ASP A O 1
ATOM 716 N N . PHE A 1 89 ? -15.117 13.414 -6.355 1 85.5 89 PHE A N 1
ATOM 717 C CA . PHE A 1 89 ? -13.758 13.781 -5.98 1 85.5 89 PHE A CA 1
ATOM 718 C C . PHE A 1 89 ? -13.281 14.992 -6.766 1 85.5 89 PHE A C 1
ATOM 720 O O . PHE A 1 89 ? -12.68 15.906 -6.203 1 85.5 89 PHE A O 1
ATOM 727 N N . LYS A 1 90 ? -13.594 15 -8.031 1 82.69 90 LYS A N 1
ATOM 728 C CA . LYS A 1 90 ? -13.141 16.078 -8.906 1 82.69 90 LYS A CA 1
ATOM 729 C C . LYS A 1 90 ? -13.734 17.422 -8.469 1 82.69 90 LYS A C 1
ATOM 731 O O . LYS A 1 90 ? -13.023 18.422 -8.383 1 82.69 90 LYS A O 1
ATOM 736 N N . GLU A 1 91 ? -14.883 17.438 -8.188 1 82.88 91 GLU A N 1
ATOM 737 C CA . GLU A 1 91 ? -15.57 18.672 -7.793 1 82.88 91 GLU A CA 1
ATOM 738 C C . GLU A 1 91 ? -15.055 19.172 -6.445 1 82.88 91 GLU A C 1
ATOM 740 O O . GLU A 1 91 ? -14.898 20.375 -6.25 1 82.88 91 GLU A O 1
ATOM 745 N N . GLU A 1 92 ? -14.773 18.297 -5.613 1 85.38 92 GLU A N 1
ATOM 746 C CA . GLU A 1 92 ? -14.438 18.688 -4.246 1 85.38 92 GLU A CA 1
ATOM 747 C C . GLU A 1 92 ? -12.961 19.047 -4.121 1 85.38 92 GLU A C 1
ATOM 749 O O . GLU A 1 92 ? -12.594 19.953 -3.361 1 85.38 92 GLU A O 1
ATOM 754 N N . PHE A 1 93 ? -12.156 18.406 -4.949 1 85.19 93 PHE A N 1
ATOM 755 C CA . PHE A 1 93 ? -10.734 18.516 -4.648 1 85.19 93 PHE A CA 1
ATOM 756 C C . PHE A 1 93 ? -9.969 19.094 -5.84 1 85.19 93 PHE A C 1
ATOM 758 O O . PHE A 1 93 ? -8.844 19.578 -5.691 1 85.19 93 PHE A O 1
ATOM 765 N N . VAL A 1 94 ? -10.539 19.172 -6.953 1 78.94 94 VAL A N 1
ATOM 766 C CA . VAL A 1 94 ? -9.805 19.609 -8.133 1 78.94 94 VAL A CA 1
ATOM 767 C C . VAL A 1 94 ? -10.289 21 -8.555 1 78.94 94 VAL A C 1
ATOM 769 O O . VAL A 1 94 ? -9.492 21.844 -8.945 1 78.94 94 VAL A O 1
ATOM 772 N N . ASN A 1 95 ? -11.531 21.266 -8.359 1 79.12 95 ASN A N 1
ATOM 773 C CA . ASN A 1 95 ? -12.117 22.516 -8.859 1 79.12 95 ASN A CA 1
ATOM 774 C C . ASN A 1 95 ? -12 23.641 -7.832 1 79.12 95 ASN A C 1
ATOM 776 O O . ASN A 1 95 ? -12.367 24.781 -8.109 1 79.12 95 ASN A O 1
ATOM 780 N N . ASN A 1 96 ? -11.523 23.391 -6.664 1 77.94 96 ASN A N 1
ATOM 781 C CA . ASN A 1 96 ? -11.32 24.391 -5.609 1 77.94 96 ASN A CA 1
ATOM 782 C C . ASN A 1 96 ? -9.859 24.453 -5.184 1 77.94 96 ASN A C 1
ATOM 784 O O . ASN A 1 96 ? -9.125 23.484 -5.297 1 77.94 96 ASN A O 1
ATOM 788 N N . SER A 1 97 ? -9.562 25.688 -4.859 1 78.5 97 SER A N 1
ATOM 789 C CA . SER A 1 97 ? -8.203 25.781 -4.34 1 78.5 97 SER A CA 1
ATOM 790 C C . SER A 1 97 ? -8.062 25.031 -3.018 1 78.5 97 SER A C 1
ATOM 792 O O . SER A 1 97 ? -8.859 25.234 -2.1 1 78.5 97 SER A O 1
ATOM 794 N N . THR A 1 98 ? -7.113 24.172 -3 1 83.88 98 THR A N 1
ATOM 795 C CA . THR A 1 98 ? -6.863 23.406 -1.783 1 83.88 98 THR A CA 1
ATOM 796 C C . THR A 1 98 ? -5.582 23.875 -1.1 1 83.88 98 THR A C 1
ATOM 798 O O . THR A 1 98 ? -4.949 23.125 -0.357 1 83.88 98 THR A O 1
ATOM 801 N N . LEU A 1 99 ? -5.297 25.188 -1.331 1 89.44 99 LEU A N 1
ATOM 802 C CA . LEU A 1 99 ? -4.035 25.703 -0.813 1 89.44 99 LEU A CA 1
ATOM 803 C C . LEU A 1 99 ? -4.219 26.281 0.588 1 89.44 99 LEU A C 1
ATOM 805 O O . LEU A 1 99 ? -3.289 26.25 1.398 1 89.44 99 LEU A O 1
ATOM 809 N N . ASN A 1 100 ? -5.406 26.719 0.889 1 92.25 100 ASN A N 1
ATOM 810 C CA . ASN A 1 100 ? -5.625 27.375 2.172 1 92.25 100 ASN A CA 1
ATOM 811 C C . ASN A 1 100 ? -5.414 26.406 3.338 1 92.25 100 ASN A C 1
ATOM 813 O O . ASN A 1 100 ? -4.746 26.75 4.316 1 92.25 100 ASN A O 1
ATOM 817 N N . PRO A 1 101 ? -5.879 25.219 3.174 1 95.75 101 PRO A N 1
ATOM 818 C CA . PRO A 1 101 ? -5.746 24.344 4.336 1 95.75 101 PRO A CA 1
ATOM 819 C C . PRO A 1 101 ? -4.289 24.094 4.723 1 95.75 101 PRO A C 1
ATOM 821 O O . PRO A 1 101 ? -3.898 24.344 5.863 1 95.75 101 PRO A O 1
ATOM 824 N N . PRO A 1 102 ? -3.445 23.703 3.742 1 97.12 102 PRO A N 1
ATOM 825 C CA . PRO A 1 102 ? -2.062 23.5 4.176 1 97.12 102 PRO A CA 1
ATOM 826 C C . PRO A 1 102 ? -1.368 24.797 4.574 1 97.12 102 PRO A C 1
ATOM 828 O O . PRO A 1 102 ? -0.495 24.797 5.445 1 97.12 102 PRO A O 1
ATOM 831 N N . ARG A 1 103 ? -1.712 25.953 4.031 1 96.69 103 ARG A N 1
ATOM 832 C CA . ARG A 1 103 ? -1.156 27.234 4.457 1 96.69 103 ARG A CA 1
ATOM 833 C C . ARG A 1 103 ? -1.58 27.562 5.883 1 96.69 103 ARG A C 1
ATOM 835 O O . ARG A 1 103 ? -0.765 28.016 6.688 1 96.69 103 ARG A O 1
ATOM 842 N N . PHE A 1 104 ? -2.857 27.391 6.129 1 97.31 104 PHE A N 1
ATOM 843 C CA . PHE A 1 104 ? -3.365 27.656 7.473 1 97.31 104 PHE A CA 1
ATOM 844 C C . PHE A 1 104 ? -2.688 26.734 8.492 1 97.31 104 PHE A C 1
ATOM 846 O O . PHE A 1 104 ? -2.258 27.203 9.555 1 97.31 104 PHE A O 1
ATOM 853 N N . LEU A 1 105 ? -2.551 25.453 8.188 1 98.06 105 LEU A N 1
ATOM 854 C CA . LEU A 1 105 ? -1.914 24.516 9.109 1 98.06 105 LEU A CA 1
ATOM 855 C C . LEU A 1 105 ? -0.448 24.875 9.328 1 98.06 105 LEU A C 1
ATOM 857 O O . LEU A 1 105 ? 0.089 24.672 10.422 1 98.06 105 LEU A O 1
ATOM 861 N N . THR A 1 106 ? 0.191 25.375 8.25 1 97.94 106 THR A N 1
ATOM 862 C CA . THR A 1 106 ? 1.549 25.891 8.398 1 97.94 106 THR A CA 1
ATOM 863 C C . THR A 1 106 ? 1.579 27.078 9.367 1 97.94 106 THR A C 1
ATOM 865 O O . THR A 1 106 ? 2.447 27.141 10.242 1 97.94 106 THR A O 1
ATOM 868 N N . ALA A 1 107 ? 0.633 27.984 9.219 1 96.88 107 ALA A N 1
ATOM 869 C CA . ALA A 1 107 ? 0.523 29.125 10.117 1 96.88 107 ALA A CA 1
ATOM 870 C C . ALA A 1 107 ? 0.277 28.672 11.555 1 96.88 107 ALA A C 1
ATOM 872 O O . ALA A 1 107 ? 0.858 29.219 12.492 1 96.88 107 ALA A O 1
ATOM 873 N N . VAL A 1 108 ? -0.591 27.688 11.719 1 97.38 108 VAL A N 1
ATOM 874 C CA . VAL A 1 108 ? -0.906 27.156 13.039 1 97.38 108 VAL A CA 1
ATOM 875 C C . VAL A 1 108 ? 0.348 26.547 13.656 1 97.38 108 VAL A C 1
ATOM 877 O O . VAL A 1 108 ? 0.647 26.781 14.828 1 97.38 108 VAL A O 1
ATOM 880 N N . LYS A 1 109 ? 1.063 25.781 12.859 1 96.56 109 LYS A N 1
ATOM 881 C CA . LYS A 1 109 ? 2.283 25.156 13.375 1 96.56 109 LYS A CA 1
ATOM 882 C C . LYS A 1 109 ? 3.277 26.219 13.852 1 96.56 109 LYS A C 1
ATOM 884 O O . LYS A 1 109 ? 3.973 26.016 14.852 1 96.56 109 LYS A O 1
ATOM 889 N N . LEU A 1 110 ? 3.332 27.375 13.195 1 93.81 110 LEU A N 1
ATOM 890 C CA . LEU A 1 110 ? 4.277 28.438 13.5 1 93.81 110 LEU A CA 1
ATOM 891 C C . LEU A 1 110 ? 3.848 29.203 14.742 1 93.81 110 LEU A C 1
ATOM 893 O O . LEU A 1 110 ? 4.688 29.609 15.555 1 93.81 110 LEU A O 1
ATOM 897 N N . ASN A 1 111 ? 2.539 29.344 14.953 1 94.44 111 ASN A N 1
ATOM 898 C CA . ASN A 1 111 ? 2.1 30.359 15.914 1 94.44 111 ASN A CA 1
ATOM 899 C C . ASN A 1 111 ? 1.307 29.734 17.062 1 94.44 111 ASN A C 1
ATOM 901 O O . ASN A 1 111 ? 1.192 30.328 18.125 1 94.44 111 ASN A O 1
ATOM 905 N N . ALA A 1 112 ? 0.731 28.641 16.844 1 95.94 112 ALA A N 1
ATOM 906 C CA . ALA A 1 112 ? -0.108 27.953 17.828 1 95.94 112 ALA A CA 1
ATOM 907 C C . ALA A 1 112 ? -0.01 26.438 17.672 1 95.94 112 ALA A C 1
ATOM 909 O O . ALA A 1 112 ? -1.024 25.766 17.5 1 95.94 112 ALA A O 1
ATOM 910 N N . PRO A 1 113 ? 1.248 25.891 17.828 1 96.31 113 PRO A N 1
ATOM 911 C CA . PRO A 1 113 ? 1.498 24.484 17.5 1 96.31 113 PRO A CA 1
ATOM 912 C C . PRO A 1 113 ? 0.639 23.531 18.328 1 96.31 113 PRO A C 1
ATOM 914 O O . PRO A 1 113 ? 0.365 22.406 17.875 1 96.31 113 PRO A O 1
ATOM 917 N N . GLU A 1 114 ? 0.135 23.938 19.469 1 97.06 114 GLU A N 1
ATOM 918 C CA . GLU A 1 114 ? -0.674 23.062 20.312 1 97.06 114 GLU A CA 1
ATOM 919 C C . GLU A 1 114 ? -2.008 22.734 19.656 1 97.06 114 GLU A C 1
ATOM 921 O O . GLU A 1 114 ? -2.686 21.781 20.047 1 97.06 114 GLU A O 1
ATOM 926 N N . TYR A 1 115 ? -2.396 23.5 18.594 1 98 115 TYR A N 1
ATOM 927 C CA . TYR A 1 115 ? -3.684 23.297 17.938 1 98 115 TYR A CA 1
ATOM 928 C C . TYR A 1 115 ? -3.516 22.547 16.625 1 98 115 TYR A C 1
ATOM 930 O O . TYR A 1 115 ? -4.5 22.234 15.945 1 98 115 TYR A O 1
ATOM 938 N N . LEU A 1 116 ? -2.287 22.219 16.219 1 98.44 116 LEU A N 1
ATOM 939 C CA . LEU A 1 116 ? -2.025 21.641 14.906 1 98.44 116 LEU A CA 1
ATOM 940 C C . LEU A 1 116 ? -2.791 20.344 14.719 1 98.44 116 LEU A C 1
ATOM 942 O O . LEU A 1 116 ? -3.434 20.141 13.688 1 98.44 116 LEU A O 1
ATOM 946 N N . ILE A 1 117 ? -2.736 19.5 15.734 1 98.5 117 ILE A N 1
ATOM 947 C CA . ILE A 1 117 ? -3.365 18.188 15.641 1 98.5 117 ILE A CA 1
ATOM 948 C C . ILE A 1 117 ? -4.875 18.344 15.5 1 98.5 117 ILE A C 1
ATOM 950 O O . ILE A 1 117 ? -5.48 17.812 14.562 1 98.5 117 ILE A O 1
ATOM 954 N N . LYS A 1 118 ? -5.5 19.156 16.312 1 98.25 118 LYS A N 1
ATOM 955 C CA . LYS A 1 118 ? -6.949 19.328 16.297 1 98.25 118 LYS A CA 1
ATOM 956 C C . LYS A 1 118 ? -7.398 20.016 15.016 1 98.25 118 LYS A C 1
ATOM 958 O O . LYS A 1 118 ? -8.445 19.688 14.453 1 98.25 118 LYS A O 1
ATOM 963 N N . ALA A 1 119 ? -6.637 21 14.617 1 98.19 119 ALA A N 1
ATOM 964 C CA . ALA A 1 119 ? -6.98 21.719 13.383 1 98.19 119 ALA A CA 1
ATOM 965 C C . ALA A 1 119 ? -6.898 20.781 12.172 1 98.19 119 ALA A C 1
ATOM 967 O O . ALA A 1 119 ? -7.785 20.797 11.312 1 98.19 119 ALA A O 1
ATOM 968 N N . SER A 1 120 ? -5.828 19.984 12.086 1 98.5 120 SER A N 1
ATOM 969 C CA . SER A 1 120 ? -5.695 19.031 11 1 98.5 120 SER A CA 1
ATOM 970 C C . SER A 1 120 ? -6.863 18.047 10.977 1 98.5 120 SER A C 1
ATOM 972 O O . SER A 1 120 ? -7.473 17.828 9.93 1 98.5 120 SER A O 1
ATOM 974 N N . ARG A 1 121 ? -7.207 17.562 12.133 1 98.19 121 ARG A N 1
ATOM 975 C CA . ARG A 1 121 ? -8.305 16.625 12.258 1 98.19 121 ARG A CA 1
ATOM 976 C C . ARG A 1 121 ? -9.617 17.234 11.789 1 98.19 121 ARG A C 1
ATOM 978 O O . ARG A 1 121 ? -10.406 16.578 11.102 1 98.19 121 ARG A O 1
ATOM 985 N N . GLU A 1 122 ? -9.805 18.422 12.18 1 98.06 122 GLU A N 1
ATOM 986 C CA . GLU A 1 122 ? -11.055 19.062 11.797 1 98.06 122 GLU A CA 1
ATOM 987 C C . GLU A 1 122 ? -11.148 19.234 10.281 1 98.06 122 GLU A C 1
ATOM 989 O O . GLU A 1 122 ? -12.219 19.078 9.703 1 98.06 122 GLU A O 1
ATOM 994 N N . TYR A 1 123 ? -10.047 19.609 9.688 1 97.5 123 TYR A N 1
ATOM 995 C CA . TYR A 1 123 ? -10.039 19.703 8.227 1 97.5 123 TYR A CA 1
ATOM 996 C C . TYR A 1 123 ? -10.391 18.375 7.59 1 97.5 123 TYR A C 1
ATOM 998 O O . TYR A 1 123 ? -11.195 18.312 6.66 1 97.5 123 TYR A O 1
ATOM 1006 N N . TRP A 1 124 ? -9.789 17.328 8.047 1 97.88 124 TRP A N 1
ATOM 1007 C CA . TRP A 1 124 ? -10.078 16.016 7.488 1 97.88 124 TRP A CA 1
ATOM 1008 C C . TRP A 1 124 ? -11.523 15.617 7.77 1 97.88 124 TRP A C 1
ATOM 1010 O O . TRP A 1 124 ? -12.188 15.016 6.914 1 97.88 124 TRP A O 1
ATOM 1020 N N . MET A 1 125 ? -11.992 15.922 8.953 1 97.88 125 MET A N 1
ATOM 1021 C CA . MET A 1 125 ? -13.391 15.641 9.266 1 97.88 125 MET A CA 1
ATOM 1022 C C . MET A 1 125 ? -14.312 16.312 8.266 1 97.88 125 MET A C 1
ATOM 1024 O O . MET A 1 125 ? -15.258 15.703 7.758 1 97.88 125 MET A O 1
ATOM 1028 N N . LYS A 1 126 ? -14.031 17.516 8.016 1 96.62 126 LYS A N 1
ATOM 1029 C CA . LYS A 1 126 ? -14.852 18.266 7.062 1 96.62 126 LYS A CA 1
ATOM 1030 C C . LYS A 1 126 ? -14.742 17.672 5.664 1 96.62 126 LYS A C 1
ATOM 1032 O O . LYS A 1 126 ? -15.766 17.438 5.004 1 96.62 126 LYS A O 1
ATOM 1037 N N . ALA A 1 127 ? -13.578 17.328 5.234 1 95.69 127 ALA A N 1
ATOM 1038 C CA . ALA A 1 127 ? -13.312 16.969 3.84 1 95.69 127 ALA A CA 1
ATOM 1039 C C . ALA A 1 127 ? -13.664 15.516 3.568 1 95.69 127 ALA A C 1
ATOM 1041 O O . ALA A 1 127 ? -14.164 15.18 2.488 1 95.69 127 ALA A O 1
ATOM 1042 N N . TRP A 1 128 ? -13.406 14.625 4.562 1 97.12 128 TRP A N 1
ATOM 1043 C CA . TRP A 1 128 ? -13.414 13.203 4.238 1 97.12 128 TRP A CA 1
ATOM 1044 C C . TRP A 1 128 ? -14.398 12.445 5.125 1 97.12 128 TRP A C 1
ATOM 1046 O O . TRP A 1 128 ? -14.469 11.219 5.078 1 97.12 128 TRP A O 1
ATOM 1056 N N . SER A 1 129 ? -15.078 13.109 5.945 1 97.5 129 SER A N 1
ATOM 1057 C CA . SER A 1 129 ? -16.094 12.477 6.785 1 97.5 129 SER A CA 1
ATOM 1058 C C . SER A 1 129 ? -17.469 13.102 6.566 1 97.5 129 SER A C 1
ATOM 1060 O O . SER A 1 129 ? -18.406 12.414 6.176 1 97.5 129 SER A O 1
ATOM 1062 N N . ARG A 1 130 ? -17.469 14.453 6.625 1 96.69 130 ARG A N 1
ATOM 1063 C CA . ARG A 1 130 ? -18.734 15.172 6.574 1 96.69 130 ARG A CA 1
ATOM 1064 C C . ARG A 1 130 ? -18.984 15.766 5.188 1 96.69 130 ARG A C 1
ATOM 1066 O O . ARG A 1 130 ? -20.094 16.172 4.863 1 96.69 130 ARG A O 1
ATOM 1073 N N . HIS A 1 131 ? -18.031 15.859 4.398 1 94.94 131 HIS A N 1
ATOM 1074 C CA . HIS A 1 131 ? -18.094 16.453 3.074 1 94.94 131 HIS A CA 1
ATOM 1075 C C . HIS A 1 131 ? -18.656 17.875 3.137 1 94.94 131 HIS A C 1
ATOM 1077 O O . HIS A 1 131 ? -19.594 18.203 2.398 1 94.94 131 HIS A O 1
ATOM 1083 N N . GLU A 1 132 ? -18.109 18.578 4.066 1 94.31 132 GLU A N 1
ATOM 1084 C CA . GLU A 1 132 ? -18.312 20.016 4.188 1 94.31 132 GLU A CA 1
ATOM 1085 C C . GLU A 1 132 ? -17.219 20.797 3.49 1 94.31 132 GLU A C 1
ATOM 1087 O O . GLU A 1 132 ? -16.125 20.281 3.25 1 94.31 132 GLU A O 1
ATOM 1092 N N . PRO A 1 133 ? -17.547 22.031 3.137 1 91.75 133 PRO A N 1
ATOM 1093 C CA . PRO A 1 133 ? -16.469 22.844 2.547 1 91.75 133 PRO A CA 1
ATOM 1094 C C . PRO A 1 133 ? -15.242 22.953 3.443 1 91.75 133 PRO A C 1
ATOM 1096 O O . PRO A 1 133 ? -15.367 23.156 4.652 1 91.75 133 PRO A O 1
ATOM 1099 N N . PHE A 1 134 ? -14.039 22.75 2.793 1 92.81 134 PHE A N 1
ATOM 1100 C CA . PHE A 1 134 ? -12.812 22.766 3.578 1 92.81 134 PHE A CA 1
ATOM 1101 C C . PHE A 1 134 ? -11.789 23.719 2.969 1 92.81 134 PHE A C 1
ATOM 1103 O O . PHE A 1 134 ? -10.742 23.969 3.562 1 92.81 134 PHE A O 1
ATOM 1110 N N . TYR A 1 135 ? -11.812 24.359 1.736 1 87.5 135 TYR A N 1
ATOM 1111 C CA . TYR A 1 135 ? -10.797 25.078 0.972 1 87.5 135 TYR A CA 1
ATOM 1112 C C . TYR A 1 135 ? -10.961 26.578 1.136 1 87.5 135 TYR A C 1
ATOM 1114 O O . TYR A 1 135 ? -10.023 27.344 0.875 1 87.5 135 TYR A O 1
ATOM 1122 N N . GLY A 1 136 ? -11.781 27.281 1.761 1 85.44 136 GLY A N 1
ATOM 1123 C CA . GLY A 1 136 ? -12.055 28.703 1.829 1 85.44 136 GLY A CA 1
ATOM 1124 C C . GLY A 1 136 ? -11.703 29.312 3.174 1 85.44 136 GLY A C 1
ATOM 1125 O O . GLY A 1 136 ? -11.438 28.594 4.137 1 85.44 136 GLY A O 1
ATOM 1126 N N . THR A 1 137 ? -11.484 30.688 3.154 1 89.88 137 THR A N 1
ATOM 1127 C CA . THR A 1 137 ? -11.164 31.422 4.371 1 89.88 137 THR A CA 1
ATOM 1128 C C . THR A 1 137 ? -12.25 31.234 5.422 1 89.88 137 THR A C 1
ATOM 1130 O O . THR A 1 137 ? -11.969 31.234 6.625 1 89.88 137 THR A O 1
ATOM 1133 N N . ASP A 1 138 ? -13.453 31.031 4.973 1 92.25 138 ASP A N 1
ATOM 1134 C CA . ASP A 1 138 ? -14.562 30.812 5.895 1 92.25 138 ASP A CA 1
ATOM 1135 C C . ASP A 1 138 ? -14.328 29.562 6.75 1 92.25 138 ASP A C 1
ATOM 1137 O O . ASP A 1 138 ? -14.672 29.547 7.934 1 92.25 138 ASP A O 1
ATOM 1141 N N . THR A 1 139 ? -13.766 28.594 6.148 1 93.81 139 THR A N 1
ATOM 1142 C CA . THR A 1 139 ? -13.492 27.359 6.867 1 93.81 139 THR A CA 1
ATOM 1143 C C . THR A 1 139 ? -12.453 27.594 7.965 1 93.81 139 THR A C 1
ATOM 1145 O O . THR A 1 139 ? -12.531 27 9.039 1 93.81 139 THR A O 1
ATOM 1148 N N . ILE A 1 140 ? -11.492 28.453 7.672 1 94.88 140 ILE A N 1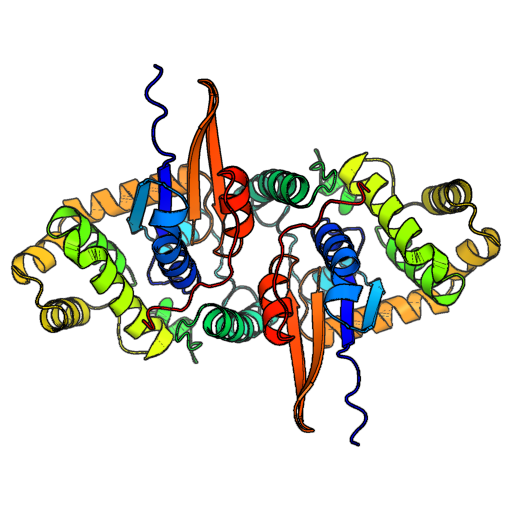
ATOM 1149 C CA . ILE A 1 140 ? -10.469 28.797 8.664 1 94.88 140 ILE A CA 1
ATOM 1150 C C . ILE A 1 140 ? -11.117 29.422 9.891 1 94.88 140 ILE A C 1
ATOM 1152 O O . ILE A 1 140 ? -10.828 29.031 11.023 1 94.88 140 ILE A O 1
ATOM 1156 N N . ILE A 1 141 ? -11.977 30.328 9.594 1 94.56 141 ILE A N 1
ATOM 1157 C CA . ILE A 1 141 ? -12.688 31.031 10.656 1 94.56 141 ILE A CA 1
ATOM 1158 C C . ILE A 1 141 ? -13.516 30.031 11.461 1 94.56 141 ILE A C 1
ATOM 1160 O O . ILE A 1 141 ? -13.5 30.062 12.695 1 94.56 141 ILE A O 1
ATOM 1164 N N . GLU A 1 142 ? -14.188 29.156 10.82 1 95.94 142 GLU A N 1
ATOM 1165 C CA . GLU A 1 142 ? -15.016 28.141 11.469 1 95.94 142 GLU A CA 1
ATOM 1166 C C . GLU A 1 142 ? -14.18 27.234 12.367 1 95.94 142 GLU A C 1
ATOM 1168 O O . GLU A 1 142 ? -14.578 26.938 13.492 1 95.94 142 GLU A O 1
ATOM 1173 N N . ILE A 1 143 ? -13.055 26.828 11.875 1 96.94 143 ILE A N 1
ATOM 1174 C CA . ILE A 1 143 ? -12.203 25.922 12.625 1 96.94 143 ILE A CA 1
ATOM 1175 C C . ILE A 1 143 ? -11.625 26.641 13.844 1 96.94 143 ILE A C 1
ATOM 1177 O O . ILE A 1 143 ? -11.594 26.078 14.945 1 96.94 143 ILE A O 1
ATOM 1181 N N . CYS A 1 144 ? -11.195 27.891 13.648 1 97.06 144 CYS A N 1
ATOM 1182 C CA . CYS A 1 144 ? -10.68 28.672 14.766 1 97.06 144 CYS A CA 1
ATOM 1183 C C . CYS A 1 144 ? -11.734 28.812 15.859 1 97.06 144 CYS A C 1
ATOM 1185 O O . CYS A 1 144 ? -11.43 28.672 17.047 1 97.06 144 CYS A O 1
ATOM 1187 N N . LYS A 1 145 ? -12.922 29.062 15.445 1 96.44 145 LYS A N 1
ATOM 1188 C CA . LYS A 1 145 ? -14.016 29.25 16.406 1 96.44 145 LYS A CA 1
ATOM 1189 C C . LYS A 1 145 ? -14.328 27.938 17.125 1 96.44 145 LYS A C 1
ATOM 1191 O O . LYS A 1 145 ? -14.461 27.906 18.344 1 96.44 145 LYS A O 1
ATOM 1196 N N . LYS A 1 146 ? -14.398 26.938 16.406 1 96.94 146 LYS A N 1
ATOM 1197 C CA . LYS A 1 146 ? -14.742 25.625 16.969 1 96.94 146 LYS A CA 1
ATOM 1198 C C . LYS A 1 146 ? -13.703 25.188 17.984 1 96.94 146 LYS A C 1
ATOM 1200 O O . LYS A 1 146 ? -14.047 24.625 19.031 1 96.94 146 LYS A O 1
ATOM 1205 N N . LEU A 1 147 ? -12.477 25.438 17.641 1 97.12 147 LEU A N 1
ATOM 1206 C CA . LEU A 1 147 ? -11.398 24.922 18.469 1 97.12 147 LEU A CA 1
ATOM 1207 C C . LEU A 1 147 ? -10.945 25.969 19.484 1 97.12 147 LEU A C 1
ATOM 1209 O O . LEU A 1 147 ? -10.023 25.734 20.266 1 97.12 147 LEU A O 1
ATOM 1213 N N . ASN A 1 148 ? -11.594 27.109 19.438 1 96.38 148 ASN A N 1
ATOM 1214 C CA . ASN A 1 148 ? -11.242 28.234 20.312 1 96.38 148 ASN A CA 1
ATOM 1215 C C . ASN A 1 148 ? -9.766 28.594 20.203 1 96.38 148 ASN A C 1
ATOM 1217 O O . ASN A 1 148 ? -9.062 28.703 21.203 1 96.38 148 ASN A O 1
ATOM 1221 N N . ILE A 1 149 ? -9.32 28.641 18.984 1 95 149 ILE A N 1
ATOM 1222 C CA . ILE A 1 149 ? -7.945 29.078 18.75 1 95 149 ILE A CA 1
ATOM 1223 C C . ILE A 1 149 ? -7.832 30.578 18.984 1 95 149 ILE A C 1
ATOM 1225 O O . ILE A 1 149 ? -8.57 31.359 18.375 1 95 149 ILE A O 1
ATOM 1229 N N . PRO A 1 150 ? -6.969 30.891 19.812 1 91 150 PRO A N 1
ATOM 1230 C CA . PRO A 1 150 ? -6.836 32.344 20.062 1 91 150 PRO A CA 1
ATOM 1231 C C . PRO A 1 150 ? -6.242 33.094 18.875 1 91 150 PRO A C 1
ATOM 1233 O O . PRO A 1 150 ? -5.645 32.469 17.984 1 91 150 PRO A O 1
ATOM 1236 N N . GLU A 1 151 ? -6.359 34.375 18.797 1 87.19 151 GLU A N 1
ATOM 1237 C CA . GLU A 1 151 ? -5.785 35.25 17.797 1 87.19 151 GLU A CA 1
ATOM 1238 C C . GLU A 1 151 ? -6.137 34.812 16.391 1 87.19 151 GLU A C 1
ATOM 1240 O O . GLU A 1 151 ? -5.258 34.688 15.531 1 87.19 151 GLU A O 1
ATOM 1245 N N . GLU A 1 152 ? -7.344 34.5 16.219 1 90.75 152 GLU A N 1
ATOM 1246 C CA . GLU A 1 152 ? -7.871 34.062 14.922 1 90.75 152 GLU A CA 1
ATOM 1247 C C . GLU A 1 152 ? -7.453 35 13.797 1 90.75 152 GLU A C 1
ATOM 1249 O O . GLU A 1 152 ? -7.031 34.562 12.734 1 90.75 152 GLU A O 1
ATOM 1254 N N . LYS A 1 153 ? -7.574 36.281 14.016 1 90.56 153 LYS A N 1
ATOM 1255 C CA . LYS A 1 153 ? -7.23 37.281 13 1 90.56 153 LYS A CA 1
ATOM 1256 C C . LYS A 1 153 ? -5.758 37.188 12.617 1 90.56 153 LYS A C 1
ATOM 1258 O O . LYS A 1 153 ? -5.41 37.281 11.438 1 90.56 153 LYS A O 1
ATOM 1263 N N . ASN A 1 154 ? -4.91 37.031 13.602 1 91.88 154 ASN A N 1
ATOM 1264 C CA . ASN A 1 154 ? -3.482 36.875 13.344 1 91.88 154 ASN A CA 1
ATOM 1265 C C . ASN A 1 154 ? -3.189 35.625 12.516 1 91.88 154 ASN A C 1
ATOM 1267 O O . ASN A 1 154 ? -2.35 35.656 11.617 1 91.88 154 ASN A O 1
ATOM 1271 N N . LEU A 1 155 ? -3.883 34.562 12.844 1 94.12 155 LEU A N 1
ATOM 1272 C CA . LEU A 1 155 ? -3.676 33.312 12.125 1 94.12 155 LEU A CA 1
ATOM 1273 C C . LEU A 1 155 ? -4.152 33.438 10.68 1 94.12 155 LEU A C 1
ATOM 1275 O O . LEU A 1 155 ? -3.518 32.906 9.766 1 94.12 155 LEU A O 1
ATOM 1279 N N . LEU A 1 156 ? -5.262 34.094 10.492 1 92.75 156 LEU A N 1
ATOM 1280 C CA . LEU A 1 156 ? -5.773 34.312 9.148 1 92.75 156 LEU A CA 1
ATOM 1281 C C . LEU A 1 156 ? -4.801 35.156 8.328 1 92.75 156 LEU A C 1
ATOM 1283 O O . LEU A 1 156 ? -4.551 34.875 7.156 1 92.75 156 LEU A O 1
ATOM 1287 N N . GLU A 1 157 ? -4.289 36.219 8.953 1 93.19 157 GLU A N 1
ATOM 1288 C CA . GLU A 1 157 ? -3.307 37.062 8.281 1 93.19 157 GLU A CA 1
ATOM 1289 C C . GLU A 1 157 ? -2.033 36.281 7.957 1 93.19 157 GLU A C 1
ATOM 1291 O O . GLU A 1 157 ? -1.478 36.438 6.867 1 93.19 157 GLU A O 1
ATOM 1296 N N . THR A 1 158 ? -1.585 35.5 8.898 1 93.94 158 THR A N 1
ATOM 1297 C CA . THR A 1 158 ? -0.395 34.688 8.68 1 93.94 158 THR A CA 1
ATOM 1298 C C . THR A 1 158 ? -0.622 33.688 7.543 1 93.94 158 THR A C 1
ATOM 1300 O O . THR A 1 158 ? 0.278 33.438 6.738 1 93.94 158 THR A O 1
ATOM 1303 N N . THR A 1 159 ? -1.76 33.125 7.5 1 94.44 159 THR A N 1
ATOM 1304 C CA . THR A 1 159 ? -2.113 32.188 6.453 1 94.44 159 THR A CA 1
ATOM 1305 C C . THR A 1 159 ? -1.962 32.812 5.074 1 94.44 159 THR A C 1
ATOM 1307 O O . THR A 1 159 ? -1.529 32.156 4.125 1 94.44 159 THR A O 1
ATOM 1310 N N . GLN A 1 160 ? -2.262 34.062 4.973 1 92.44 160 GLN A N 1
ATOM 1311 C CA . GLN A 1 160 ? -2.232 34.75 3.695 1 92.44 160 GLN A CA 1
ATOM 1312 C C . GLN A 1 160 ? -0.886 35.438 3.475 1 92.44 160 GLN A C 1
ATOM 1314 O O . GLN A 1 160 ? -0.654 36.062 2.426 1 92.44 160 GLN A O 1
ATOM 1319 N N . SER A 1 161 ? -0.012 35.281 4.422 1 93.5 161 SER A N 1
ATOM 1320 C CA . SER A 1 161 ? 1.274 35.969 4.375 1 93.5 161 SER A CA 1
ATOM 1321 C C . SER A 1 161 ? 2.266 35.219 3.488 1 93.5 161 SER A C 1
ATOM 1323 O O . SER A 1 161 ? 2.09 34.031 3.213 1 93.5 161 SER A O 1
ATOM 1325 N N . ALA A 1 162 ? 3.326 35.906 3.127 1 94.75 162 ALA A N 1
ATOM 1326 C CA . ALA A 1 162 ? 4.426 35.312 2.369 1 94.75 162 ALA A CA 1
ATOM 1327 C C . ALA A 1 162 ? 5.199 34.312 3.217 1 94.75 162 ALA A C 1
ATOM 1329 O O . ALA A 1 162 ? 5.719 33.312 2.697 1 94.75 162 ALA A O 1
ATOM 1330 N N . ASP A 1 163 ? 5.207 34.531 4.492 1 93.25 163 ASP A N 1
ATOM 1331 C CA . ASP A 1 163 ? 5.945 33.625 5.379 1 93.25 163 ASP A CA 1
ATOM 1332 C C . ASP A 1 163 ? 5.359 32.219 5.352 1 93.25 163 ASP A C 1
ATOM 1334 O O . ASP A 1 163 ? 6.09 31.25 5.188 1 93.25 163 ASP A O 1
ATOM 1338 N N . ALA A 1 164 ? 4.066 32.188 5.516 1 94 164 ALA A N 1
ATOM 1339 C CA . ALA A 1 164 ? 3.412 30.875 5.504 1 94 164 ALA A CA 1
ATOM 1340 C C . ALA A 1 164 ? 3.525 30.219 4.129 1 94 164 ALA A C 1
ATOM 1342 O O . ALA A 1 164 ? 3.781 29.016 4.031 1 94 164 ALA A O 1
ATOM 1343 N N . SER A 1 165 ? 3.316 31 3.113 1 95.56 165 SER A N 1
ATOM 1344 C CA . SER A 1 165 ? 3.396 30.469 1.756 1 95.56 165 SER A CA 1
ATOM 1345 C C . SER A 1 165 ? 4.809 30 1.427 1 95.56 165 SER A C 1
ATOM 1347 O O . SER A 1 165 ? 4.992 28.953 0.816 1 95.56 165 SER A O 1
ATOM 1349 N N . ASN A 1 166 ? 5.805 30.734 1.821 1 97.38 166 ASN A N 1
ATOM 1350 C CA . ASN A 1 166 ? 7.191 30.375 1.565 1 97.38 166 ASN A CA 1
ATOM 1351 C C . ASN A 1 166 ? 7.594 29.125 2.338 1 97.38 166 ASN A C 1
ATOM 1353 O O . ASN A 1 166 ? 8.289 28.25 1.809 1 97.38 166 ASN A O 1
ATOM 1357 N N . LEU A 1 167 ? 7.164 29.094 3.57 1 97.38 167 LEU A N 1
ATOM 1358 C CA . LEU A 1 167 ? 7.488 27.922 4.375 1 97.38 167 LEU A CA 1
ATOM 1359 C C . LEU A 1 167 ? 6.82 26.672 3.811 1 97.38 167 LEU A C 1
ATOM 1361 O O . LEU A 1 167 ? 7.43 25.594 3.77 1 97.38 167 LEU A O 1
ATOM 1365 N N . LEU A 1 168 ? 5.566 26.812 3.436 1 98 168 LEU A N 1
ATOM 1366 C CA . LEU A 1 168 ? 4.871 25.703 2.799 1 98 168 LEU A CA 1
ATOM 1367 C C . LEU A 1 168 ? 5.609 25.25 1.546 1 98 168 LEU A C 1
ATOM 1369 O O . LEU A 1 168 ? 5.785 24.047 1.326 1 98 168 LEU A O 1
ATOM 1373 N N . LYS A 1 169 ? 5.988 26.156 0.758 1 98 169 LYS A N 1
ATOM 1374 C CA . LYS A 1 169 ? 6.734 25.859 -0.46 1 98 169 LYS A CA 1
ATOM 1375 C C . LYS A 1 169 ? 8.055 25.156 -0.14 1 98 169 LYS A C 1
ATOM 1377 O O . LYS A 1 169 ? 8.43 24.203 -0.807 1 98 169 LYS A O 1
ATOM 1382 N N . GLU A 1 170 ? 8.719 25.656 0.837 1 98.31 170 GLU A N 1
ATOM 1383 C CA . GLU A 1 170 ? 10 25.078 1.245 1 98.31 170 GLU A CA 1
ATOM 1384 C C . GLU A 1 170 ? 9.828 23.625 1.695 1 98.31 170 GLU A C 1
ATOM 1386 O O . GLU A 1 170 ? 10.609 22.75 1.294 1 98.31 170 GLU A O 1
ATOM 1391 N N . ARG A 1 171 ? 8.883 23.359 2.49 1 98.06 171 ARG A N 1
ATOM 1392 C CA . ARG A 1 171 ? 8.633 22.016 2.979 1 98.06 171 ARG A CA 1
ATOM 1393 C C . ARG A 1 171 ? 8.211 21.094 1.841 1 98.06 171 ARG A C 1
ATOM 1395 O O . ARG A 1 171 ? 8.617 19.922 1.797 1 98.06 171 ARG A O 1
ATOM 1402 N N . THR A 1 172 ? 7.387 21.641 0.98 1 98.69 172 THR A N 1
ATOM 1403 C CA . THR A 1 172 ? 6.957 20.859 -0.174 1 98.69 172 THR A CA 1
ATOM 1404 C C . THR A 1 172 ? 8.148 20.5 -1.061 1 98.69 172 THR A C 1
ATOM 1406 O O . THR A 1 172 ? 8.258 19.375 -1.532 1 98.69 172 THR A O 1
ATOM 1409 N N . ASN A 1 173 ? 9.039 21.469 -1.242 1 98.56 173 ASN A N 1
ATOM 1410 C CA . ASN A 1 173 ? 10.258 21.203 -2.012 1 98.56 173 ASN A CA 1
ATOM 1411 C C . ASN A 1 173 ? 11.148 20.188 -1.317 1 98.56 173 ASN A C 1
ATOM 1413 O O . ASN A 1 173 ? 11.812 19.375 -1.979 1 98.56 173 ASN A O 1
ATOM 1417 N N . GLU A 1 174 ? 11.195 20.25 -0.027 1 98.38 174 GLU A N 1
ATOM 1418 C CA . GLU A 1 174 ? 11.977 19.281 0.743 1 98.38 174 GLU A CA 1
ATOM 1419 C C . GLU A 1 174 ? 11.531 17.859 0.45 1 98.38 174 GLU A C 1
ATOM 1421 O O . GLU A 1 174 ? 12.367 16.984 0.17 1 98.38 174 GLU A O 1
ATOM 1426 N N . VAL A 1 175 ? 10.25 17.609 0.504 1 98.38 175 VAL A N 1
ATOM 1427 C CA . VAL A 1 175 ? 9.766 16.234 0.34 1 98.38 175 VAL A CA 1
ATOM 1428 C C . VAL A 1 175 ? 9.898 15.82 -1.121 1 98.38 175 VAL A C 1
ATOM 1430 O O . VAL A 1 175 ? 10.133 14.641 -1.414 1 98.38 175 VAL A O 1
ATOM 1433 N N . LEU A 1 176 ? 9.766 16.766 -2.064 1 98.56 176 LEU A N 1
ATOM 1434 C CA . LEU A 1 176 ? 10.023 16.484 -3.473 1 98.56 176 LEU A CA 1
ATOM 1435 C C . LEU A 1 176 ? 11.461 16.016 -3.684 1 98.56 176 LEU A C 1
ATOM 1437 O O . LEU A 1 176 ? 11.719 15.094 -4.453 1 98.56 176 LEU A O 1
ATOM 1441 N N . LYS A 1 177 ? 12.383 16.672 -2.969 1 98.06 177 LYS A N 1
ATOM 1442 C CA . LYS A 1 177 ? 13.797 16.297 -3.07 1 98.06 177 LYS A CA 1
ATOM 1443 C C . LYS A 1 177 ? 14.039 14.898 -2.518 1 98.06 177 LYS A C 1
ATOM 1445 O O . LYS A 1 177 ? 14.977 14.211 -2.939 1 98.06 177 LYS A O 1
ATOM 1450 N N . LEU A 1 178 ? 13.195 14.484 -1.628 1 97.56 178 LEU A N 1
ATOM 1451 C CA . LEU A 1 178 ? 13.289 13.148 -1.062 1 97.56 178 LEU A CA 1
ATOM 1452 C C . LEU A 1 178 ? 12.688 12.117 -2.01 1 97.56 178 LEU A C 1
ATOM 1454 O O . LEU A 1 178 ? 12.75 10.914 -1.742 1 97.56 178 LEU A O 1
ATOM 1458 N N . GLY A 1 179 ? 12.062 12.586 -3.111 1 97.75 179 GLY A N 1
ATOM 1459 C CA . GLY A 1 179 ? 11.547 11.695 -4.133 1 97.75 179 GLY A CA 1
ATOM 1460 C C . GLY A 1 179 ? 10.039 11.508 -4.059 1 97.75 179 GLY A C 1
ATOM 1461 O O . GLY A 1 179 ? 9.484 10.648 -4.746 1 97.75 179 GLY A O 1
ATOM 1462 N N . ALA A 1 180 ? 9.336 12.289 -3.301 1 98.5 180 ALA A N 1
ATOM 1463 C CA . ALA A 1 180 ? 7.906 12.102 -3.072 1 98.5 180 ALA A CA 1
ATOM 1464 C C . ALA A 1 180 ? 7.109 12.383 -4.344 1 98.5 180 ALA A C 1
ATOM 1466 O O . ALA A 1 180 ? 7.422 13.312 -5.09 1 98.5 180 ALA A O 1
ATOM 1467 N N . PHE A 1 181 ? 6.113 11.602 -4.598 1 98.25 181 PHE A N 1
ATOM 1468 C CA . PHE A 1 181 ? 5.203 11.758 -5.727 1 98.25 181 PHE A CA 1
ATOM 1469 C C . PHE A 1 181 ? 3.754 11.727 -5.262 1 98.25 181 PHE A C 1
ATOM 1471 O O . PHE A 1 181 ? 2.834 11.859 -6.07 1 98.25 181 PHE A O 1
ATOM 1478 N N . GLY A 1 182 ? 3.58 11.516 -4.016 1 97.56 182 GLY A N 1
ATOM 1479 C CA . GLY A 1 182 ? 2.285 11.438 -3.357 1 97.56 182 GLY A CA 1
ATOM 1480 C C . GLY A 1 182 ? 2.381 11.5 -1.844 1 97.56 182 GLY A C 1
ATOM 1481 O O . GLY A 1 182 ? 3.477 11.609 -1.29 1 97.56 182 GLY A O 1
ATOM 1482 N N . LEU A 1 183 ? 1.224 11.477 -1.205 1 98.31 183 LEU A N 1
ATOM 1483 C CA . LEU A 1 183 ? 1.15 11.586 0.248 1 98.31 183 LEU A CA 1
ATOM 1484 C C . LEU A 1 183 ? 0.266 10.484 0.83 1 98.31 183 LEU A C 1
ATOM 1486 O O . LEU A 1 183 ? -0.62 9.969 0.145 1 98.31 183 LEU A O 1
ATOM 1490 N N . PRO A 1 184 ? 0.478 10.148 2.092 1 98.75 184 PRO A N 1
ATOM 1491 C CA . PRO A 1 184 ? 1.495 10.648 3.023 1 98.75 184 PRO A CA 1
ATOM 1492 C C . PRO A 1 184 ? 2.902 10.18 2.664 1 98.75 184 PRO A C 1
ATOM 1494 O O . PRO A 1 184 ? 3.066 9.141 2.018 1 98.75 184 PRO A O 1
ATOM 1497 N N . TRP A 1 185 ? 3.803 10.977 2.955 1 98.94 185 TRP A N 1
ATOM 1498 C CA . TRP A 1 185 ? 5.215 10.625 2.898 1 98.94 185 TRP A CA 1
ATOM 1499 C C . TRP A 1 185 ? 5.844 10.656 4.289 1 98.94 185 TRP A C 1
ATOM 1501 O O . TRP A 1 185 ? 5.68 11.633 5.023 1 98.94 185 TRP A O 1
ATOM 1511 N N . ILE A 1 186 ? 6.473 9.594 4.695 1 98.94 186 ILE A N 1
ATOM 1512 C CA . ILE A 1 186 ? 7.055 9.469 6.031 1 98.94 186 ILE A CA 1
ATOM 1513 C C . ILE A 1 186 ? 8.555 9.234 5.918 1 98.94 186 ILE A C 1
ATOM 1515 O O . ILE A 1 186 ? 9.008 8.453 5.078 1 98.94 186 ILE A O 1
ATOM 1519 N N . THR A 1 187 ? 9.312 9.914 6.656 1 98.69 187 THR A N 1
ATOM 1520 C CA . THR A 1 187 ? 10.734 9.633 6.75 1 98.69 187 THR A CA 1
ATOM 1521 C C . THR A 1 187 ? 11.117 9.219 8.172 1 98.69 187 THR A C 1
ATOM 1523 O O . THR A 1 187 ? 10.578 9.758 9.141 1 98.69 187 THR A O 1
ATOM 1526 N N . LEU A 1 188 ? 11.93 8.266 8.297 1 98.56 188 LEU A N 1
ATOM 1527 C CA . LEU A 1 188 ? 12.516 7.812 9.555 1 98.56 188 LEU A CA 1
ATOM 1528 C C . LEU A 1 188 ? 14.023 8.008 9.562 1 98.56 188 LEU A C 1
ATOM 1530 O O . LEU A 1 188 ? 14.727 7.488 8.695 1 98.56 188 LEU A O 1
ATOM 1534 N N . LYS A 1 189 ? 14.461 8.852 10.383 1 97.75 189 LYS A N 1
ATOM 1535 C CA . LYS A 1 189 ? 15.883 9.023 10.641 1 97.75 189 LYS A CA 1
ATOM 1536 C C . LYS A 1 189 ? 16.281 8.383 11.969 1 97.75 189 LYS A C 1
ATOM 1538 O O . LYS A 1 189 ? 15.742 8.734 13.016 1 97.75 189 LYS A O 1
ATOM 1543 N N . ARG A 1 190 ? 17.125 7.457 11.82 1 95.12 190 ARG A N 1
ATOM 1544 C CA . ARG A 1 190 ? 17.609 6.824 13.047 1 95.12 190 ARG A CA 1
ATOM 1545 C C . ARG A 1 190 ? 19.125 6.668 13.016 1 95.12 190 ARG A C 1
ATOM 1547 O O . ARG A 1 190 ? 19.75 6.738 11.945 1 95.12 190 ARG A O 1
ATOM 1554 N N . ASN A 1 191 ? 19.688 6.598 14.211 1 91.19 191 ASN A N 1
ATOM 1555 C CA . ASN A 1 191 ? 21.125 6.395 14.383 1 91.19 191 ASN A CA 1
ATOM 1556 C C . ASN A 1 191 ? 21.422 5.062 15.062 1 91.19 191 ASN A C 1
ATOM 1558 O O . ASN A 1 191 ? 20.984 4.824 16.188 1 91.19 191 ASN A O 1
ATOM 1562 N N . ILE A 1 192 ? 22.062 4.223 14.328 1 85.38 192 ILE A N 1
ATOM 1563 C CA . ILE A 1 192 ? 22.484 2.947 14.898 1 85.38 192 ILE A CA 1
ATOM 1564 C C . ILE A 1 192 ? 24.016 2.879 14.922 1 85.38 192 ILE A C 1
ATOM 1566 O O . ILE A 1 192 ? 24.656 2.863 13.867 1 85.38 192 ILE A O 1
ATOM 1570 N N . SER A 1 193 ? 24.578 2.77 16.094 1 86.81 193 SER A N 1
ATOM 1571 C CA . SER A 1 193 ? 26.016 2.645 16.312 1 86.81 193 SER A CA 1
ATOM 1572 C C . SER A 1 193 ? 26.781 3.736 15.586 1 86.81 193 SER A C 1
ATOM 1574 O O . SER A 1 193 ? 27.781 3.455 14.898 1 86.81 193 SER A O 1
ATOM 1576 N N . GLY A 1 194 ? 26.25 4.906 15.484 1 86.75 194 GLY A N 1
ATOM 1577 C CA . GLY A 1 194 ? 26.938 6.043 14.906 1 86.75 194 GLY A CA 1
ATOM 1578 C C . GLY A 1 194 ? 26.641 6.246 13.438 1 86.75 194 GLY A C 1
ATOM 1579 O O . GLY A 1 194 ? 27.031 7.258 12.844 1 86.75 194 GLY A O 1
ATOM 1580 N N . ASN A 1 195 ? 25.953 5.328 12.898 1 91.56 195 ASN A N 1
ATOM 1581 C CA . ASN A 1 195 ? 25.562 5.441 11.492 1 91.56 195 ASN A CA 1
ATOM 1582 C C . ASN A 1 195 ? 24.125 5.93 11.344 1 91.56 195 ASN A C 1
ATOM 1584 O O . ASN A 1 195 ? 23.203 5.309 11.859 1 91.56 195 ASN A O 1
ATOM 1588 N N . GLU A 1 196 ? 24.031 7.012 10.602 1 93.44 196 GLU A N 1
ATOM 1589 C CA . GLU A 1 196 ? 22.703 7.559 10.352 1 93.44 196 GLU A CA 1
ATOM 1590 C C . GLU A 1 196 ? 22.031 6.867 9.164 1 93.44 196 GLU A C 1
ATOM 1592 O O . GLU A 1 196 ? 22.672 6.668 8.117 1 93.44 196 GLU A O 1
ATOM 1597 N N . GLU A 1 197 ? 20.828 6.422 9.406 1 95.12 197 GLU A N 1
ATOM 1598 C CA . GLU A 1 197 ? 20 5.832 8.352 1 95.12 197 GLU A CA 1
ATOM 1599 C C . GLU A 1 197 ? 18.719 6.629 8.141 1 95.12 197 GLU A C 1
ATOM 1601 O O . GLU A 1 197 ? 18.125 7.117 9.102 1 95.12 197 GLU A O 1
ATOM 1606 N N . ILE A 1 198 ? 18.422 6.801 6.938 1 96.12 198 ILE A N 1
ATOM 1607 C CA . ILE A 1 198 ? 17.188 7.492 6.59 1 96.12 198 ILE A CA 1
ATOM 1608 C C . ILE A 1 198 ? 16.344 6.605 5.676 1 96.12 198 ILE A C 1
ATOM 1610 O O . ILE A 1 198 ? 16.844 6.074 4.684 1 96.12 198 ILE A O 1
ATOM 1614 N N . PHE A 1 199 ? 15.133 6.41 6.059 1 97.75 199 PHE A N 1
ATOM 1615 C CA . PHE A 1 199 ? 14.156 5.668 5.273 1 97.75 199 PHE A CA 1
ATOM 1616 C C . PHE A 1 199 ? 12.992 6.566 4.863 1 97.75 199 PHE A C 1
ATOM 1618 O O . PHE A 1 199 ? 12.641 7.5 5.586 1 97.75 199 PHE A O 1
ATOM 1625 N N . SER A 1 200 ? 12.492 6.348 3.695 1 98.38 200 SER A N 1
ATOM 1626 C CA . SER A 1 200 ? 11.273 7.012 3.229 1 98.38 200 SER A CA 1
ATOM 1627 C C . SER A 1 200 ? 10.18 5.996 2.918 1 98.38 200 SER A C 1
ATOM 1629 O O . SER A 1 200 ? 10.461 4.914 2.4 1 98.38 200 SER A O 1
ATOM 1631 N N . PHE A 1 201 ? 9.023 6.359 3.252 1 98.69 201 PHE A N 1
ATOM 1632 C CA . PHE A 1 201 ? 7.852 5.516 3.023 1 98.69 201 PHE A CA 1
ATOM 1633 C C . PHE A 1 201 ? 6.727 6.316 2.377 1 98.69 201 PHE A C 1
ATOM 1635 O O . PHE A 1 201 ? 6.379 7.402 2.85 1 98.69 201 PHE A O 1
ATOM 1642 N N . TRP A 1 202 ? 6.207 5.777 1.315 1 98.44 202 TRP A N 1
ATOM 1643 C CA . TRP A 1 202 ? 4.992 6.332 0.725 1 98.44 202 TRP A CA 1
ATOM 1644 C C . TRP A 1 202 ? 3.762 5.562 1.187 1 98.44 202 TRP A C 1
ATOM 1646 O O . TRP A 1 202 ? 3.736 4.328 1.133 1 98.44 202 TRP A O 1
ATOM 1656 N N . GLY A 1 203 ? 2.76 6.324 1.594 1 97.31 203 GLY A N 1
ATOM 1657 C CA . GLY A 1 203 ? 1.519 5.695 2.018 1 97.31 203 GLY A CA 1
ATOM 1658 C C . GLY A 1 203 ? 1.428 5.504 3.52 1 97.31 203 GLY A C 1
ATOM 1659 O O . GLY A 1 203 ? 2.355 5.852 4.25 1 97.31 203 GLY A O 1
ATOM 1660 N N . SER A 1 204 ? 0.275 5.016 3.984 1 98.19 204 SER A N 1
ATOM 1661 C CA . SER A 1 204 ? 0.006 4.848 5.406 1 98.19 204 SER A CA 1
ATOM 1662 C C . SER A 1 204 ? 0.127 3.385 5.824 1 98.19 204 SER A C 1
ATOM 1664 O O . SER A 1 204 ? -0.161 3.033 6.969 1 98.19 204 SER A O 1
ATOM 1666 N N . ASP A 1 205 ? 0.609 2.52 4.957 1 97.56 205 ASP A N 1
ATOM 1667 C CA . ASP A 1 205 ? 0.48 1.081 5.172 1 97.56 205 ASP A CA 1
ATOM 1668 C C . ASP A 1 205 ? 1.82 0.461 5.559 1 97.56 205 ASP A C 1
ATOM 1670 O O . ASP A 1 205 ? 1.952 -0.764 5.609 1 97.56 205 ASP A O 1
ATOM 1674 N N . ARG A 1 206 ? 2.848 1.313 5.848 1 98.5 206 ARG A N 1
ATOM 1675 C CA . ARG A 1 206 ? 4.164 0.771 6.16 1 98.5 206 ARG A CA 1
ATOM 1676 C C . ARG A 1 206 ? 4.457 0.875 7.652 1 98.5 206 ARG A C 1
ATOM 1678 O O . ARG A 1 206 ? 5.594 0.669 8.086 1 98.5 206 ARG A O 1
ATOM 1685 N N . LEU A 1 207 ? 3.459 1.176 8.461 1 98.31 207 LEU A N 1
ATOM 1686 C CA . LEU A 1 207 ? 3.666 1.33 9.898 1 98.31 207 LEU A CA 1
ATOM 1687 C C . LEU A 1 207 ? 4.23 0.05 10.508 1 98.31 207 LEU A C 1
ATOM 1689 O O . LEU A 1 207 ? 5.117 0.103 11.359 1 98.31 207 LEU A O 1
ATOM 1693 N N . PRO A 1 208 ? 3.816 -1.199 10.125 1 98.12 208 PRO A N 1
ATOM 1694 C CA . PRO A 1 208 ? 4.449 -2.404 10.664 1 98.12 208 PRO A CA 1
ATOM 1695 C C . PRO A 1 208 ? 5.949 -2.459 10.383 1 98.12 208 PRO A C 1
ATOM 1697 O O . PRO A 1 208 ? 6.727 -2.895 11.242 1 98.12 208 PRO A O 1
ATOM 1700 N N . ILE A 1 209 ? 6.328 -1.997 9.227 1 98.38 209 ILE A N 1
ATOM 1701 C CA . ILE A 1 209 ? 7.738 -1.999 8.844 1 98.38 209 ILE A CA 1
ATOM 1702 C C . ILE A 1 209 ? 8.492 -0.962 9.672 1 98.38 209 ILE A C 1
ATOM 1704 O O . ILE A 1 209 ? 9.602 -1.224 10.148 1 98.38 209 ILE A O 1
ATOM 1708 N N . ILE A 1 210 ? 7.875 0.209 9.836 1 98.56 210 ILE A N 1
ATOM 1709 C CA . ILE A 1 210 ? 8.477 1.259 10.656 1 98.56 210 ILE A CA 1
ATOM 1710 C C . ILE A 1 210 ? 8.672 0.754 12.078 1 98.56 210 ILE A C 1
ATOM 1712 O O . ILE A 1 210 ? 9.742 0.941 12.672 1 98.56 210 ILE A O 1
ATOM 1716 N N . CYS A 1 211 ? 7.652 0.091 12.664 1 98.12 211 CYS A N 1
ATOM 1717 C CA . CYS A 1 211 ? 7.781 -0.505 13.984 1 98.12 211 CYS A CA 1
ATOM 1718 C C . CYS A 1 211 ? 8.969 -1.462 14.047 1 98.12 211 CYS A C 1
ATOM 1720 O O . CYS A 1 211 ? 9.781 -1.388 14.961 1 98.12 211 CYS A O 1
ATOM 1722 N N . ASN A 1 212 ? 9.047 -2.291 13.055 1 97.38 212 ASN A N 1
ATOM 1723 C CA . ASN A 1 212 ? 10.109 -3.291 13.008 1 97.38 212 ASN A CA 1
ATOM 1724 C C . ASN A 1 212 ? 11.484 -2.639 12.953 1 97.38 212 ASN A C 1
ATOM 1726 O O . ASN A 1 212 ? 12.414 -3.098 13.617 1 97.38 212 ASN A O 1
ATOM 1730 N N . LEU A 1 213 ? 11.633 -1.593 12.172 1 97.25 213 LEU A N 1
ATOM 1731 C CA . LEU A 1 213 ? 12.898 -0.877 12.031 1 97.25 213 LEU A CA 1
ATOM 1732 C C . LEU A 1 213 ? 13.312 -0.243 13.359 1 97.25 213 LEU A C 1
ATOM 1734 O O . LEU A 1 213 ? 14.5 -0.002 13.594 1 97.25 213 LEU A O 1
ATOM 1738 N N . LEU A 1 214 ? 12.336 -0.002 14.195 1 97 214 LEU A N 1
ATOM 1739 C CA . LEU A 1 214 ? 12.586 0.652 15.477 1 97 214 LEU A CA 1
ATOM 1740 C C . LEU A 1 214 ? 12.641 -0.368 16.609 1 97 214 LEU A C 1
ATOM 1742 O O . LEU A 1 214 ? 12.734 0.003 17.781 1 97 214 LEU A O 1
ATOM 1746 N N . GLY A 1 215 ? 12.547 -1.664 16.25 1 95.5 215 GLY A N 1
ATOM 1747 C CA . GLY A 1 215 ? 12.609 -2.73 17.234 1 95.5 215 GLY A CA 1
ATOM 1748 C C . GLY A 1 215 ? 11.367 -2.801 18.109 1 95.5 215 GLY A C 1
ATOM 1749 O O . GLY A 1 215 ? 11.445 -3.205 19.266 1 95.5 215 GLY A O 1
ATOM 1750 N N . LYS A 1 216 ? 10.258 -2.305 17.562 1 96.62 216 LYS A N 1
ATOM 1751 C CA . LYS A 1 216 ? 8.992 -2.295 18.281 1 96.62 216 LYS A CA 1
ATOM 1752 C C . LYS A 1 216 ? 7.965 -3.195 17.609 1 96.62 216 LYS A C 1
ATOM 1754 O O . LYS A 1 216 ? 8.141 -3.584 16.453 1 96.62 216 LYS A O 1
ATOM 1759 N N . GLU A 1 217 ? 6.949 -3.574 18.281 1 94.12 217 GLU A N 1
ATOM 1760 C CA . GLU A 1 217 ? 5.887 -4.418 17.75 1 94.12 217 GLU A CA 1
ATOM 1761 C C . GLU A 1 217 ? 4.734 -3.576 17.203 1 94.12 217 GLU A C 1
ATOM 1763 O O . GLU A 1 217 ? 4.516 -2.449 17.656 1 94.12 217 GLU A O 1
ATOM 1768 N N . PHE A 1 218 ? 4.133 -4.086 16.203 1 96.94 218 PHE A N 1
ATOM 1769 C CA . PHE A 1 218 ? 2.877 -3.531 15.711 1 96.94 218 PHE A CA 1
ATOM 1770 C C . PHE A 1 218 ? 1.687 -4.168 16.422 1 96.94 218 PHE A C 1
ATOM 1772 O O . PHE A 1 218 ? 1.493 -5.383 16.344 1 96.94 218 PHE A O 1
ATOM 1779 N N . TYR A 1 219 ? 0.868 -3.396 17.078 1 94.62 219 TYR A N 1
ATOM 1780 C CA . TYR A 1 219 ? -0.18 -3.916 17.938 1 94.62 219 TYR A CA 1
ATOM 1781 C C . TYR A 1 219 ? -1.555 -3.736 17.312 1 94.62 219 TYR A C 1
ATOM 1783 O O . TYR A 1 219 ? -2.578 -3.857 17.984 1 94.62 219 TYR A O 1
ATOM 1791 N N . GLY A 1 220 ? -1.596 -3.447 16.047 1 95.69 220 GLY A N 1
ATOM 1792 C CA . GLY A 1 220 ? -2.875 -3.174 15.414 1 95.69 220 GLY A CA 1
ATOM 1793 C C . GLY A 1 220 ? -3.252 -1.705 15.438 1 95.69 220 GLY A C 1
ATOM 1794 O O . GLY A 1 220 ? -2.383 -0.837 15.531 1 95.69 220 GLY A O 1
ATOM 1795 N N . PRO A 1 221 ? -4.445 -1.381 15.195 1 95.31 221 PRO A N 1
ATOM 1796 C CA . P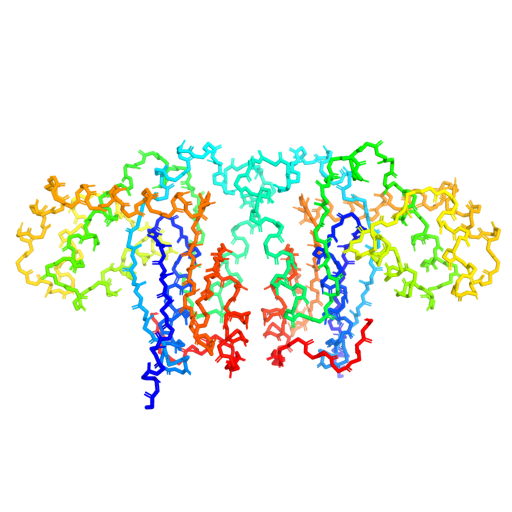RO A 1 221 ? -4.852 0.011 14.984 1 95.31 221 PRO A CA 1
ATOM 1797 C C . PRO A 1 221 ? -4.895 0.815 16.281 1 95.31 221 PRO A C 1
ATOM 1799 O O . PRO A 1 221 ? -4.973 2.045 16.25 1 95.31 221 PRO A O 1
ATOM 1802 N N . LEU A 1 222 ? -4.902 0.19 17.453 1 92.5 222 LEU A N 1
ATOM 1803 C CA . LEU A 1 222 ? -4.926 0.852 18.75 1 92.5 222 LEU A CA 1
ATOM 1804 C C . LEU A 1 222 ? -6.031 1.899 18.812 1 92.5 222 LEU A C 1
ATOM 1806 O O . LEU A 1 222 ? -5.793 3.039 19.203 1 92.5 222 LEU A O 1
ATOM 1810 N N . LYS A 1 223 ? -7.352 1.565 18.562 1 83.12 223 LYS A N 1
ATOM 1811 C CA . LYS A 1 223 ? -8.484 2.477 18.406 1 83.12 223 LYS A CA 1
ATOM 1812 C C . LYS A 1 223 ? -8.891 3.084 19.734 1 83.12 223 LYS A C 1
ATOM 1814 O O . LYS A 1 223 ? -9.781 3.93 19.797 1 83.12 223 LYS A O 1
ATOM 1819 N N . GLU A 1 224 ? -8.25 2.93 20.781 1 66.19 224 GLU A N 1
ATOM 1820 C CA . GLU A 1 224 ? -8.773 3.309 22.094 1 66.19 224 GLU A CA 1
ATOM 1821 C C . GLU A 1 224 ? -9.445 4.68 22.031 1 66.19 224 GLU A C 1
ATOM 1823 O O . GLU A 1 224 ? -10.484 4.895 22.656 1 66.19 224 GLU A O 1
ATOM 1828 N N . ASN A 1 225 ? -8.836 5.766 21.672 1 56.16 225 ASN A N 1
ATOM 1829 C CA . ASN A 1 225 ? -9.477 7.07 21.75 1 56.16 225 ASN A CA 1
ATOM 1830 C C . ASN A 1 225 ? -10.156 7.445 20.438 1 56.16 225 ASN A C 1
ATOM 1832 O O . ASN A 1 225 ? -9.492 7.566 19.406 1 56.16 225 ASN A O 1
ATOM 1836 N N . LYS A 1 226 ? -11.484 6.988 20.406 1 61.38 226 LYS A N 1
ATOM 1837 C CA . LYS A 1 226 ? -12.336 7.289 19.25 1 61.38 226 LYS A CA 1
ATOM 1838 C C . LYS A 1 226 ? -12.211 8.75 18.844 1 61.38 226 LYS A C 1
ATOM 1840 O O . LYS A 1 226 ? -12.242 9.648 19.688 1 61.38 226 LYS A O 1
ATOM 1845 N N . ILE A 1 227 ? -11.625 9.133 17.656 1 63.44 227 ILE A N 1
ATOM 1846 C CA . ILE A 1 227 ? -11.617 10.461 17.062 1 63.44 227 ILE A CA 1
ATOM 1847 C C . ILE A 1 227 ? -13.023 10.836 16.609 1 63.44 227 ILE A C 1
ATOM 1849 O O . ILE A 1 227 ? -13.742 10 16.047 1 63.44 227 ILE A O 1
ATOM 1853 N N . MET B 1 1 ? -27.016 -26.969 12.844 1 34.72 1 MET B N 1
ATOM 1854 C CA . MET B 1 1 ? -25.812 -26.219 13.195 1 34.72 1 MET B CA 1
ATOM 1855 C C . MET B 1 1 ? -25.219 -25.547 11.969 1 34.72 1 MET B C 1
ATOM 1857 O O . MET B 1 1 ? -24.844 -26.219 11 1 34.72 1 MET B O 1
ATOM 1861 N N . SER B 1 2 ? -25.594 -24.453 11.43 1 44.28 2 SER B N 1
ATOM 1862 C CA . SER B 1 2 ? -25.375 -23.938 10.086 1 44.28 2 SER B CA 1
ATOM 1863 C C . SER B 1 2 ? -23.906 -24.016 9.695 1 44.28 2 SER B C 1
ATOM 1865 O O . SER B 1 2 ? -23.031 -23.578 10.445 1 44.28 2 SER B O 1
ATOM 1867 N N . SER B 1 3 ? -23.375 -25.031 9.203 1 49.94 3 SER B N 1
ATOM 1868 C CA . SER B 1 3 ? -22 -25.422 8.938 1 49.94 3 SER B CA 1
ATOM 1869 C C . SER B 1 3 ? -21.156 -24.25 8.484 1 49.94 3 SER B C 1
ATOM 1871 O O . SER B 1 3 ? -21.375 -23.703 7.402 1 49.94 3 SER B O 1
ATOM 1873 N N . ILE B 1 4 ? -20.734 -23.312 9.406 1 61.59 4 ILE B N 1
ATOM 1874 C CA . ILE B 1 4 ? -20.047 -22.062 9.125 1 61.59 4 ILE B CA 1
ATOM 1875 C C . ILE B 1 4 ? -18.891 -22.312 8.148 1 61.59 4 ILE B C 1
ATOM 1877 O O . ILE B 1 4 ? -17.984 -23.078 8.438 1 61.59 4 ILE B O 1
ATOM 1881 N N . GLN B 1 5 ? -19.047 -22.25 6.805 1 82.5 5 GLN B N 1
ATOM 1882 C CA . GLN B 1 5 ? -18.078 -22.391 5.727 1 82.5 5 GLN B CA 1
ATOM 1883 C C . GLN B 1 5 ? -16.844 -21.531 5.98 1 82.5 5 GLN B C 1
ATOM 1885 O O . GLN B 1 5 ? -16.953 -20.375 6.379 1 82.5 5 GLN B O 1
ATOM 1890 N N . LYS B 1 6 ? -15.656 -22.25 5.992 1 92.69 6 LYS B N 1
ATOM 1891 C CA . LYS B 1 6 ? -14.383 -21.547 6.129 1 92.69 6 LYS B CA 1
ATOM 1892 C C . LYS B 1 6 ? -14.281 -20.391 5.129 1 92.69 6 LYS B C 1
ATOM 1894 O O . LYS B 1 6 ? -14.656 -20.547 3.965 1 92.69 6 LYS B O 1
ATOM 1899 N N . PRO B 1 7 ? -13.883 -19.188 5.641 1 96.94 7 PRO B N 1
ATOM 1900 C CA . PRO B 1 7 ? -13.664 -18.109 4.676 1 96.94 7 PRO B CA 1
ATOM 1901 C C . PRO B 1 7 ? -12.711 -18.516 3.549 1 96.94 7 PRO B C 1
ATOM 1903 O O . PRO B 1 7 ? -11.766 -19.266 3.775 1 96.94 7 PRO B O 1
ATOM 1906 N N . LEU B 1 8 ? -13.039 -18.062 2.404 1 98 8 LEU B N 1
ATOM 1907 C CA . LEU B 1 8 ? -12.227 -18.344 1.229 1 98 8 LEU B CA 1
ATOM 1908 C C . LEU B 1 8 ? -11.383 -17.141 0.849 1 98 8 LEU B C 1
ATOM 1910 O O . LEU B 1 8 ? -11.914 -16.047 0.607 1 98 8 LEU B O 1
ATOM 1914 N N . LEU B 1 9 ? -10.125 -17.312 0.882 1 98.62 9 LEU B N 1
ATOM 1915 C CA . LEU B 1 9 ? -9.18 -16.312 0.406 1 98.62 9 LEU B CA 1
ATOM 1916 C C . LEU B 1 9 ? -8.531 -16.75 -0.902 1 98.62 9 LEU B C 1
ATOM 1918 O O . LEU B 1 9 ? -7.949 -17.828 -0.979 1 98.62 9 LEU B O 1
ATOM 1922 N N . LYS B 1 10 ? -8.719 -15.945 -1.947 1 98.81 10 LYS B N 1
ATOM 1923 C CA . LYS B 1 10 ? -8.055 -16.188 -3.227 1 98.81 10 LYS B CA 1
ATOM 1924 C C . LYS B 1 10 ? -6.926 -15.188 -3.453 1 98.81 10 LYS B C 1
ATOM 1926 O O . LYS B 1 10 ? -7.109 -13.984 -3.266 1 98.81 10 LYS B O 1
ATOM 1931 N N . LEU B 1 11 ? -5.789 -15.703 -3.754 1 98.94 11 LEU B N 1
ATOM 1932 C CA . LEU B 1 11 ? -4.676 -14.867 -4.195 1 98.94 11 LEU B CA 1
ATOM 1933 C C . LEU B 1 11 ? -4.473 -14.984 -5.699 1 98.94 11 LEU B C 1
ATOM 1935 O O . LEU B 1 11 ? -4.113 -16.047 -6.203 1 98.94 11 LEU B O 1
ATOM 1939 N N . TYR B 1 12 ? -4.727 -13.977 -6.422 1 98.94 12 TYR B N 1
ATOM 1940 C CA . TYR B 1 12 ? -4.34 -13.859 -7.824 1 98.94 12 TYR B CA 1
ATOM 1941 C C . TYR B 1 12 ? -2.949 -13.25 -7.957 1 98.94 12 TYR B C 1
ATOM 1943 O O . TYR B 1 12 ? -2.703 -12.148 -7.461 1 98.94 12 TYR B O 1
ATOM 1951 N N . TYR B 1 13 ? -2.064 -14.023 -8.594 1 98.88 13 TYR B N 1
ATOM 1952 C CA . TYR B 1 13 ? -0.672 -13.586 -8.57 1 98.88 13 TYR B CA 1
ATOM 1953 C C . TYR B 1 13 ? 0.023 -13.906 -9.891 1 98.88 13 TYR B C 1
ATOM 1955 O O . TYR B 1 13 ? -0.487 -14.695 -10.695 1 98.88 13 TYR B O 1
ATOM 1963 N N . ASP B 1 14 ? 1.069 -13.258 -10.102 1 98 14 ASP B N 1
ATOM 1964 C CA . ASP B 1 14 ? 1.966 -13.461 -11.234 1 98 14 ASP B CA 1
ATOM 1965 C C . ASP B 1 14 ? 3.426 -13.281 -10.82 1 98 14 ASP B C 1
ATOM 1967 O O . ASP B 1 14 ? 3.736 -12.453 -9.961 1 98 14 ASP B O 1
ATOM 1971 N N . ILE B 1 15 ? 4.309 -13.977 -11.508 1 96.62 15 ILE B N 1
ATOM 1972 C CA . ILE B 1 15 ? 5.734 -13.961 -11.188 1 96.62 15 ILE B CA 1
ATOM 1973 C C . ILE B 1 15 ? 6.32 -12.586 -11.508 1 96.62 15 ILE B C 1
ATOM 1975 O O . ILE B 1 15 ? 7.301 -12.164 -10.891 1 96.62 15 ILE B O 1
ATOM 1979 N N . GLY B 1 16 ? 5.672 -11.891 -12.359 1 94.62 16 GLY B N 1
ATOM 1980 C CA . GLY B 1 16 ? 6.156 -10.578 -12.75 1 94.62 16 GLY B CA 1
ATOM 1981 C C . GLY B 1 16 ? 5.996 -9.531 -11.656 1 94.62 16 GLY B C 1
ATOM 1982 O O . GLY B 1 16 ? 6.602 -8.461 -11.727 1 94.62 16 GLY B O 1
ATOM 1983 N N . SER B 1 17 ? 5.281 -9.797 -10.672 1 96.19 17 SER B N 1
ATOM 1984 C CA . SER B 1 17 ? 5.07 -8.891 -9.547 1 96.19 17 SER B CA 1
ATOM 1985 C C . SER B 1 17 ? 5.797 -9.375 -8.305 1 96.19 17 SER B C 1
ATOM 1987 O O . SER B 1 17 ? 5.418 -10.391 -7.711 1 96.19 17 SER B O 1
ATOM 1989 N N . PRO B 1 18 ? 6.766 -8.641 -7.863 1 97.12 18 PRO B N 1
ATOM 1990 C CA . PRO B 1 18 ? 7.434 -9.055 -6.625 1 97.12 18 PRO B CA 1
ATOM 1991 C C . PRO B 1 18 ? 6.531 -8.922 -5.398 1 97.12 18 PRO B C 1
ATOM 1993 O O . PRO B 1 18 ? 6.707 -9.656 -4.422 1 97.12 18 PRO B O 1
ATOM 1996 N N . TYR B 1 19 ? 5.602 -8.055 -5.414 1 98.31 19 TYR B N 1
ATOM 1997 C CA . TYR B 1 19 ? 4.676 -7.93 -4.293 1 98.31 19 TYR B CA 1
ATOM 1998 C C . TYR B 1 19 ? 3.734 -9.125 -4.227 1 98.31 19 TYR B C 1
ATOM 2000 O O . TYR B 1 19 ? 3.23 -9.469 -3.152 1 98.31 19 TYR B O 1
ATOM 2008 N N . SER B 1 20 ? 3.504 -9.742 -5.398 1 98.69 20 SER B N 1
ATOM 2009 C CA . SER B 1 20 ? 2.791 -11.016 -5.379 1 98.69 20 SER B CA 1
ATOM 201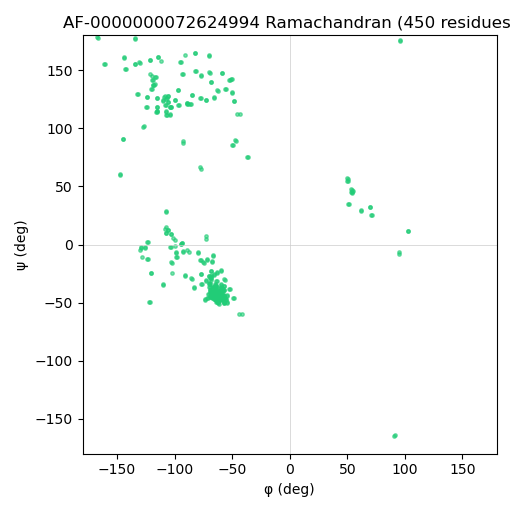0 C C . SER B 1 20 ? 3.541 -12.062 -4.555 1 98.69 20 SER B C 1
ATOM 2012 O O . SER B 1 20 ? 2.926 -12.867 -3.852 1 98.69 20 SER B O 1
ATOM 2014 N N . TRP B 1 21 ? 4.875 -12.055 -4.668 1 98.5 21 TRP B N 1
ATOM 2015 C CA . TRP B 1 21 ? 5.68 -12.969 -3.867 1 98.5 21 TRP B CA 1
ATOM 2016 C C . TRP B 1 21 ? 5.469 -12.719 -2.377 1 98.5 21 TRP B C 1
ATOM 2018 O O . TRP B 1 21 ? 5.297 -13.656 -1.6 1 98.5 21 TRP B O 1
ATOM 2028 N N . VAL B 1 22 ? 5.434 -11.477 -2.012 1 98.56 22 VAL B N 1
ATOM 2029 C CA . VAL B 1 22 ? 5.242 -11.086 -0.617 1 98.56 22 VAL B CA 1
ATOM 2030 C C . VAL B 1 22 ? 3.879 -11.578 -0.129 1 98.56 22 VAL B C 1
ATOM 2032 O O . VAL B 1 22 ? 3.775 -12.18 0.941 1 98.56 22 VAL B O 1
ATOM 2035 N N . ALA B 1 23 ? 2.861 -11.305 -0.903 1 98.75 23 ALA B N 1
ATOM 2036 C CA . ALA B 1 23 ? 1.524 -11.758 -0.534 1 98.75 23 ALA B CA 1
ATOM 2037 C C . ALA B 1 23 ? 1.47 -13.281 -0.44 1 98.75 23 ALA B C 1
ATOM 2039 O O . ALA B 1 23 ? 0.856 -13.828 0.479 1 98.75 23 ALA B O 1
ATOM 2040 N N . PHE B 1 24 ? 2.104 -13.93 -1.39 1 98.56 24 PHE B N 1
ATOM 2041 C CA . PHE B 1 24 ? 2.15 -15.391 -1.478 1 98.56 24 PHE B CA 1
ATOM 2042 C C . PHE B 1 24 ? 2.734 -15.992 -0.204 1 98.56 24 PHE B C 1
ATOM 2044 O O . PHE B 1 24 ? 2.092 -16.812 0.451 1 98.56 24 PHE B O 1
ATOM 2051 N N . GLU B 1 25 ? 3.848 -15.508 0.222 1 98.06 25 GLU B N 1
ATOM 2052 C CA . GLU B 1 25 ? 4.516 -16.047 1.405 1 98.06 25 GLU B CA 1
ATOM 2053 C C . GLU B 1 25 ? 3.76 -15.672 2.68 1 98.06 25 GLU B C 1
ATOM 2055 O O . GLU B 1 25 ? 3.596 -16.5 3.574 1 98.06 25 GLU B O 1
ATOM 2060 N N . SER B 1 26 ? 3.375 -14.414 2.771 1 97.75 26 SER B N 1
ATOM 2061 C CA . SER B 1 26 ? 2.703 -13.969 3.988 1 97.75 26 SER B CA 1
ATOM 2062 C C . SER B 1 26 ? 1.393 -14.719 4.203 1 97.75 26 SER B C 1
ATOM 2064 O O . SER B 1 26 ? 1.088 -15.141 5.32 1 97.75 26 SER B O 1
ATOM 2066 N N . LEU B 1 27 ? 0.623 -14.945 3.119 1 98.06 27 LEU B N 1
ATOM 2067 C CA . LEU B 1 27 ? -0.656 -15.641 3.258 1 98.06 27 LEU B CA 1
ATOM 2068 C C . LEU B 1 27 ? -0.446 -17.109 3.607 1 98.06 27 LEU B C 1
ATOM 2070 O O . LEU B 1 27 ? -1.214 -17.688 4.383 1 98.06 27 LEU B O 1
ATOM 2074 N N . LEU B 1 28 ? 0.602 -17.719 3.035 1 97.62 28 LEU B N 1
ATOM 2075 C CA . LEU B 1 28 ? 0.915 -19.109 3.381 1 97.62 28 LEU B CA 1
ATOM 2076 C C . LEU B 1 28 ? 1.26 -19.234 4.863 1 97.62 28 LEU B C 1
ATOM 2078 O O . LEU B 1 28 ? 0.829 -20.172 5.527 1 97.62 28 LEU B O 1
ATOM 2082 N N . ARG B 1 29 ? 2.027 -18.281 5.383 1 97.06 29 ARG B N 1
ATOM 2083 C CA . ARG B 1 29 ? 2.42 -18.297 6.789 1 97.06 29 ARG B CA 1
ATOM 2084 C C . ARG B 1 29 ? 1.203 -18.172 7.699 1 97.06 29 ARG B C 1
ATOM 2086 O O . ARG B 1 29 ? 1.181 -18.719 8.797 1 97.06 29 ARG B O 1
ATOM 2093 N N . TYR B 1 30 ? 0.178 -17.453 7.223 1 97.25 30 TYR B N 1
ATOM 2094 C CA . TYR B 1 30 ? -0.957 -17.109 8.07 1 97.25 30 TYR B CA 1
ATOM 2095 C C . TYR B 1 30 ? -2.119 -18.062 7.84 1 97.25 30 TYR B C 1
ATOM 2097 O O . TYR B 1 30 ? -3.117 -18.031 8.562 1 97.25 30 TYR B O 1
ATOM 2105 N N . GLU B 1 31 ? -2.043 -18.938 6.867 1 96.69 31 GLU B N 1
ATOM 2106 C CA . GLU B 1 31 ? -3.176 -19.75 6.418 1 96.69 31 GLU B CA 1
ATOM 2107 C C . GLU B 1 31 ? -3.803 -20.516 7.582 1 96.69 31 GLU B C 1
ATOM 2109 O O . GLU B 1 31 ? -5.02 -20.469 7.773 1 96.69 31 GLU B O 1
ATOM 2114 N N . LYS B 1 32 ? -2.982 -21.188 8.352 1 94.69 32 LYS B N 1
ATOM 2115 C CA . LYS B 1 32 ? -3.49 -21.984 9.461 1 94.69 32 LYS B CA 1
ATOM 2116 C C . LYS B 1 32 ? -4.07 -21.109 10.562 1 94.69 32 LYS B C 1
ATOM 2118 O O . LYS B 1 32 ? -5.148 -21.391 11.086 1 94.69 32 LYS B O 1
ATOM 2123 N N . MET B 1 33 ? -3.387 -20.094 10.891 1 95.25 33 MET B N 1
ATOM 2124 C CA . MET B 1 33 ? -3.814 -19.188 11.961 1 95.25 33 MET B CA 1
ATOM 2125 C C . MET B 1 33 ? -5.125 -18.5 11.602 1 95.25 33 MET B C 1
ATOM 2127 O O . MET B 1 33 ? -5.953 -18.234 12.469 1 95.25 33 MET B O 1
ATOM 2131 N N . LEU B 1 34 ? -5.273 -18.172 10.344 1 96.38 34 LEU B N 1
ATOM 2132 C CA . LEU B 1 34 ? -6.48 -17.5 9.883 1 96.38 34 LEU B CA 1
ATOM 2133 C C . LEU B 1 34 ? -7.641 -18.469 9.75 1 96.38 34 LEU B C 1
ATOM 2135 O O . LEU B 1 34 ? -8.797 -18.062 9.656 1 96.38 34 LEU B O 1
ATOM 2139 N N . ASN B 1 35 ? -7.359 -19.734 9.789 1 95.81 35 ASN B N 1
ATOM 2140 C CA . ASN B 1 35 ? -8.367 -20.766 9.578 1 95.81 35 ASN B CA 1
ATOM 2141 C C . ASN B 1 35 ? -9.18 -20.516 8.32 1 95.81 35 ASN B C 1
ATOM 2143 O O . ASN B 1 35 ? -10.414 -20.453 8.367 1 95.81 35 ASN B O 1
ATOM 2147 N N . ILE B 1 36 ? -8.453 -20.375 7.234 1 96.94 36 ILE B N 1
ATOM 2148 C CA . ILE B 1 36 ? -9.07 -20.047 5.953 1 96.94 36 ILE B CA 1
ATOM 2149 C C . ILE B 1 36 ? -8.742 -21.141 4.93 1 96.94 36 ILE B C 1
ATOM 2151 O O . ILE B 1 36 ? -7.844 -21.953 5.152 1 96.94 36 ILE B O 1
ATOM 2155 N N . GLN B 1 37 ? -9.57 -21.188 3.91 1 97.44 37 GLN B N 1
ATOM 2156 C CA . GLN B 1 37 ? -9.164 -21.844 2.67 1 97.44 37 GLN B CA 1
ATOM 2157 C C . GLN B 1 37 ? -8.422 -20.875 1.756 1 97.44 37 GLN B C 1
ATOM 2159 O O . GLN B 1 37 ? -8.945 -19.812 1.413 1 97.44 37 GLN B O 1
ATOM 2164 N N . LEU B 1 38 ? -7.238 -21.203 1.429 1 98.25 38 LEU B N 1
ATOM 2165 C CA . LEU B 1 38 ? -6.434 -20.344 0.563 1 98.25 38 LEU B CA 1
ATOM 2166 C C . LEU B 1 38 ? -6.324 -20.938 -0.838 1 98.25 38 LEU B C 1
ATOM 2168 O O . LEU B 1 38 ? -5.945 -22.094 -0.996 1 98.25 38 LEU B O 1
ATOM 2172 N N . GLU B 1 39 ? -6.711 -20.234 -1.798 1 98.5 39 GLU B N 1
ATOM 2173 C CA . GLU B 1 39 ? -6.531 -20.609 -3.193 1 98.5 39 GLU B CA 1
ATOM 2174 C C . GLU B 1 39 ? -5.5 -19.719 -3.881 1 98.5 39 GLU B C 1
ATOM 2176 O O . GLU B 1 39 ? -5.613 -18.5 -3.854 1 98.5 39 GLU B O 1
ATOM 2181 N N . LEU B 1 40 ? -4.508 -20.359 -4.422 1 98.81 40 LEU B N 1
ATOM 2182 C CA . LEU B 1 40 ? -3.475 -19.672 -5.191 1 98.81 40 LEU B CA 1
ATOM 2183 C C . LEU B 1 40 ? -3.773 -19.734 -6.684 1 98.81 40 LEU B C 1
ATOM 2185 O O . LEU B 1 40 ? -3.842 -20.828 -7.258 1 98.81 40 LEU B O 1
ATOM 2189 N N . LEU B 1 41 ? -3.926 -18.609 -7.301 1 98.81 41 LEU B N 1
ATOM 2190 C CA . LEU B 1 41 ? -4.406 -18.578 -8.68 1 98.81 41 LEU B CA 1
ATOM 2191 C C . LEU B 1 41 ? -3.465 -17.766 -9.57 1 98.81 41 LEU B C 1
ATOM 2193 O O . LEU B 1 41 ? -3.566 -16.547 -9.633 1 98.81 41 LEU B O 1
ATOM 2197 N N . PRO B 1 42 ? -2.611 -18.469 -10.344 1 98.69 42 PRO B N 1
ATOM 2198 C CA . PRO B 1 42 ? -1.779 -17.75 -11.305 1 98.69 42 PRO B CA 1
ATOM 2199 C C . PRO B 1 42 ? -2.604 -17.016 -12.359 1 98.69 42 PRO B C 1
ATOM 2201 O O . PRO B 1 42 ? -3.574 -17.562 -12.883 1 98.69 42 PRO B O 1
ATOM 2204 N N . VAL B 1 43 ? -2.273 -15.773 -12.578 1 98.69 43 VAL B N 1
ATOM 2205 C CA . VAL B 1 43 ? -2.869 -14.953 -13.633 1 98.69 43 VAL B CA 1
ATOM 2206 C C . VAL B 1 43 ? -1.772 -14.203 -14.383 1 98.69 43 VAL B C 1
ATOM 2208 O O . VAL B 1 43 ? -0.585 -14.375 -14.094 1 98.69 43 VAL B O 1
ATOM 2211 N N . SER B 1 44 ? -2.207 -13.469 -15.391 1 97.38 44 SER B N 1
ATOM 2212 C CA . SER B 1 44 ? -1.242 -12.75 -16.219 1 97.38 44 SER B CA 1
ATOM 2213 C C . SER B 1 44 ? -1.285 -11.25 -15.93 1 97.38 44 SER B C 1
ATOM 2215 O O . SER B 1 44 ? -2.219 -10.562 -16.344 1 97.38 44 SER B O 1
ATOM 2217 N N . ILE B 1 45 ? -0.245 -10.711 -15.328 1 96.62 45 ILE B N 1
ATOM 2218 C CA . ILE B 1 45 ? -0.21 -9.281 -15.016 1 96.62 45 ILE B CA 1
ATOM 2219 C C . ILE B 1 45 ? -0.081 -8.477 -16.312 1 96.62 45 ILE B C 1
ATOM 2221 O O . ILE B 1 45 ? -0.619 -7.375 -16.422 1 96.62 45 ILE B O 1
ATOM 2225 N N . GLY B 1 46 ? 0.642 -9.062 -17.297 1 94.75 46 GLY B N 1
ATOM 2226 C CA . GLY B 1 46 ? 0.73 -8.398 -18.578 1 94.75 46 GLY B CA 1
ATOM 2227 C C . GLY B 1 46 ? -0.624 -8.156 -19.219 1 94.75 46 GLY B C 1
ATOM 2228 O O . GLY B 1 46 ? -0.887 -7.062 -19.734 1 94.75 46 GLY B O 1
ATOM 2229 N N . HIS B 1 47 ? -1.468 -9.164 -19.156 1 96.44 47 HIS B N 1
ATOM 2230 C CA . HIS B 1 47 ? -2.801 -9.016 -19.734 1 96.44 47 HIS B CA 1
ATOM 2231 C C . HIS B 1 47 ? -3.652 -8.055 -18.906 1 96.44 47 HIS B C 1
ATOM 2233 O O . HIS B 1 47 ? -4.48 -7.324 -19.469 1 96.44 47 HIS B O 1
ATOM 2239 N N . ILE B 1 48 ? -3.465 -8.039 -17.625 1 97.5 48 ILE B N 1
ATOM 2240 C CA . ILE B 1 48 ? -4.191 -7.105 -16.781 1 97.5 48 ILE B CA 1
ATOM 2241 C C . ILE B 1 48 ? -3.807 -5.672 -17.125 1 97.5 48 ILE B C 1
ATOM 2243 O O . ILE B 1 48 ? -4.676 -4.812 -17.312 1 97.5 48 ILE B O 1
ATOM 2247 N N . PHE B 1 49 ? -2.516 -5.402 -17.25 1 96 49 PHE B N 1
ATOM 2248 C CA . PHE B 1 49 ? -2.049 -4.066 -17.609 1 96 49 PHE B CA 1
ATOM 2249 C C . PHE B 1 49 ? -2.555 -3.668 -18.984 1 96 49 PHE B C 1
ATOM 2251 O O . PHE B 1 49 ? -2.984 -2.531 -19.203 1 96 49 PHE B O 1
ATOM 2258 N N . LYS B 1 50 ? -2.508 -4.586 -19.922 1 95.12 50 LYS B N 1
ATOM 2259 C CA . LYS B 1 50 ? -2.988 -4.312 -21.266 1 95.12 50 LYS B CA 1
ATOM 2260 C C . LYS B 1 50 ? -4.477 -3.979 -21.266 1 95.12 50 LYS B C 1
ATOM 2262 O O . LYS B 1 50 ? -4.902 -3.006 -21.891 1 95.12 50 LYS B O 1
ATOM 2267 N N . ALA B 1 51 ? -5.254 -4.773 -20.594 1 97.25 51 ALA B N 1
ATOM 2268 C CA . ALA B 1 51 ? -6.703 -4.609 -20.578 1 97.25 51 ALA B CA 1
ATOM 2269 C C . ALA B 1 51 ? -7.102 -3.297 -19.906 1 97.25 51 ALA B C 1
ATOM 2271 O O . ALA B 1 51 ? -8.086 -2.668 -20.297 1 97.25 51 ALA B O 1
ATOM 2272 N N . THR B 1 52 ? -6.379 -2.834 -18.891 1 97.25 52 THR B N 1
ATOM 2273 C CA . THR B 1 52 ? -6.73 -1.654 -18.109 1 97.25 52 THR B CA 1
ATOM 2274 C C . THR B 1 52 ? -5.957 -0.433 -18.594 1 97.25 52 THR B C 1
ATOM 2276 O O . THR B 1 52 ? -6.207 0.687 -18.141 1 97.25 52 THR B O 1
ATOM 2279 N N . LYS B 1 53 ? -4.965 -0.666 -19.453 1 95.12 53 LYS B N 1
ATOM 2280 C CA . LYS B 1 53 ? -4.055 0.368 -19.938 1 95.12 53 LYS B CA 1
ATOM 2281 C C . LYS B 1 53 ? -3.262 0.982 -18.781 1 95.12 53 LYS B C 1
ATOM 2283 O O . LYS B 1 53 ? -3 2.188 -18.781 1 95.12 53 LYS B O 1
ATOM 2288 N N . ASN B 1 54 ? -3.059 0.138 -17.766 1 94.88 54 ASN B N 1
ATOM 2289 C CA . ASN B 1 54 ? -2.234 0.576 -16.656 1 94.88 54 ASN B CA 1
ATOM 2290 C C . ASN B 1 54 ? -0.747 0.409 -16.953 1 94.88 54 ASN B C 1
ATOM 2292 O O . ASN B 1 54 ? -0.36 -0.455 -17.734 1 94.88 54 ASN B O 1
ATOM 2296 N N . ILE B 1 55 ? 0.033 1.293 -16.359 1 92.12 55 ILE B N 1
ATOM 2297 C CA . ILE B 1 55 ? 1.485 1.248 -16.484 1 92.12 55 ILE B CA 1
ATOM 2298 C C . ILE B 1 55 ? 2.109 0.809 -15.164 1 92.12 55 ILE B C 1
ATOM 2300 O O . ILE B 1 55 ? 1.763 1.33 -14.102 1 92.12 55 ILE B O 1
ATOM 2304 N N . PRO B 1 56 ? 2.963 -0.226 -15.227 1 90.44 56 PRO B N 1
ATOM 2305 C CA . PRO B 1 56 ? 3.637 -0.619 -13.984 1 90.44 56 PRO B CA 1
ATOM 2306 C C . PRO B 1 56 ? 4.285 0.562 -13.273 1 90.44 56 PRO B C 1
ATOM 2308 O O . PRO B 1 56 ? 4.852 1.447 -13.914 1 90.44 56 PRO B O 1
ATOM 2311 N N . ASN B 1 57 ? 4.223 0.539 -11.953 1 86.69 57 ASN B N 1
ATOM 2312 C CA . ASN B 1 57 ? 4.812 1.603 -11.148 1 86.69 57 ASN B CA 1
ATOM 2313 C C . ASN B 1 57 ? 6.273 1.844 -11.523 1 86.69 57 ASN B C 1
ATOM 2315 O O . ASN B 1 57 ? 6.715 2.99 -11.602 1 86.69 57 ASN B O 1
ATOM 2319 N N . ALA B 1 58 ? 7.004 0.801 -11.812 1 89.5 58 ALA B N 1
ATOM 2320 C CA . ALA B 1 58 ? 8.43 0.87 -12.125 1 89.5 58 ALA B CA 1
ATOM 2321 C C . ALA B 1 58 ? 8.664 1.598 -13.445 1 89.5 58 ALA B C 1
ATOM 2323 O O . ALA B 1 58 ? 9.789 1.998 -13.75 1 89.5 58 ALA B O 1
ATOM 2324 N N . MET B 1 59 ? 7.57 1.849 -14.133 1 91.62 59 MET B N 1
ATOM 2325 C CA . MET B 1 59 ? 7.738 2.428 -15.461 1 91.62 59 MET B CA 1
ATOM 2326 C C . MET B 1 59 ? 6.926 3.711 -15.602 1 91.62 59 MET B C 1
ATOM 2328 O O . MET B 1 59 ? 6.961 4.359 -16.656 1 91.62 59 MET B O 1
ATOM 2332 N N . GLN B 1 60 ? 6.184 4.082 -14.625 1 92.38 60 GLN B N 1
ATOM 2333 C CA . GLN B 1 60 ? 5.27 5.215 -14.742 1 92.38 60 GLN B CA 1
ATOM 2334 C C . GLN B 1 60 ? 6.027 6.539 -14.734 1 92.38 60 GLN B C 1
ATOM 2336 O O . GLN B 1 60 ? 5.738 7.43 -15.539 1 92.38 60 GLN B O 1
ATOM 2341 N N . MET B 1 61 ? 6.953 6.699 -13.805 1 94.38 61 MET B N 1
ATOM 2342 C CA . MET B 1 61 ? 7.773 7.898 -13.641 1 94.38 61 MET B CA 1
ATOM 2343 C C . MET B 1 61 ? 9.016 7.59 -12.812 1 94.38 61 MET B C 1
ATOM 2345 O O . MET B 1 61 ? 9.039 6.617 -12.055 1 94.38 61 MET B O 1
ATOM 2349 N N . PRO B 1 62 ? 10.062 8.383 -13 1 94.31 62 PRO B N 1
ATOM 2350 C CA . PRO B 1 62 ? 11.328 8.086 -12.312 1 94.31 62 PRO B CA 1
ATOM 2351 C C . PRO B 1 62 ? 11.172 8.016 -10.797 1 94.31 62 PRO B C 1
ATOM 2353 O O . PRO B 1 62 ? 11.789 7.168 -10.148 1 94.31 62 PRO B O 1
ATOM 2356 N N . GLN B 1 63 ? 10.367 8.898 -10.203 1 96.56 63 GLN B N 1
ATOM 2357 C CA . GLN B 1 63 ? 10.18 8.914 -8.75 1 96.56 63 GLN B CA 1
ATOM 2358 C C . GLN B 1 63 ? 9.602 7.59 -8.258 1 96.56 63 GLN B C 1
ATOM 2360 O O . GLN B 1 63 ? 10.086 7.027 -7.277 1 96.56 63 GLN B O 1
ATOM 2365 N N . LYS B 1 64 ? 8.602 7.098 -9 1 96.19 64 LYS B N 1
ATOM 2366 C CA . LYS B 1 64 ? 7.988 5.828 -8.609 1 96.19 64 LYS B CA 1
ATOM 2367 C C . LYS B 1 64 ? 8.953 4.664 -8.828 1 96.19 64 LYS B C 1
ATOM 2369 O O . LYS B 1 64 ? 8.984 3.723 -8.031 1 96.19 64 LYS B O 1
ATOM 2374 N N . ALA B 1 65 ? 9.703 4.703 -9.906 1 95.19 65 ALA B N 1
ATOM 2375 C CA . ALA B 1 65 ? 10.695 3.66 -10.172 1 95.19 65 ALA B CA 1
ATOM 2376 C C . ALA B 1 65 ? 11.727 3.586 -9.047 1 95.19 65 ALA B C 1
ATOM 2378 O O . ALA B 1 65 ? 12.062 2.496 -8.578 1 95.19 65 ALA B O 1
ATOM 2379 N N . ASN B 1 66 ? 12.234 4.762 -8.68 1 95.94 66 ASN B N 1
ATOM 2380 C CA . ASN B 1 66 ? 13.219 4.824 -7.602 1 95.94 66 ASN B CA 1
ATOM 2381 C C . ASN B 1 66 ? 12.633 4.352 -6.277 1 95.94 66 ASN B C 1
ATOM 2383 O O . ASN B 1 66 ? 13.281 3.611 -5.531 1 95.94 66 ASN B O 1
ATOM 2387 N N . TYR B 1 67 ? 11.453 4.762 -5.98 1 97.12 67 TYR B N 1
ATOM 2388 C CA . TYR B 1 67 ? 10.789 4.344 -4.75 1 97.12 67 TYR B CA 1
ATOM 2389 C C . TYR B 1 67 ? 10.57 2.836 -4.738 1 97.12 67 TYR B C 1
ATOM 2391 O O . TYR B 1 67 ? 10.75 2.184 -3.709 1 97.12 67 TYR B O 1
ATOM 2399 N N . PHE B 1 68 ? 10.156 2.326 -5.887 1 96.38 68 PHE B N 1
ATOM 2400 C CA . PHE B 1 68 ? 9.883 0.903 -6.043 1 96.38 68 PHE B CA 1
ATOM 2401 C C . PHE B 1 68 ? 11.086 0.07 -5.621 1 96.38 68 PHE B C 1
ATOM 2403 O O . PHE B 1 68 ? 10.953 -0.89 -4.863 1 96.38 68 PHE B O 1
ATOM 2410 N N . GLN B 1 69 ? 12.227 0.419 -6.004 1 96.12 69 GLN B N 1
ATOM 2411 C CA . GLN B 1 69 ? 13.445 -0.315 -5.68 1 96.12 69 GLN B CA 1
ATOM 2412 C C . GLN B 1 69 ? 13.719 -0.289 -4.18 1 96.12 69 GLN B C 1
ATOM 2414 O O . GLN B 1 69 ? 14.008 -1.325 -3.578 1 96.12 69 GLN B O 1
ATOM 2419 N N . LYS B 1 70 ? 13.586 0.861 -3.57 1 96.44 70 LYS B N 1
ATOM 2420 C CA . LYS B 1 70 ? 13.844 1.007 -2.141 1 96.44 70 LYS B CA 1
ATOM 2421 C C . LYS B 1 70 ? 12.789 0.273 -1.314 1 96.44 70 LYS B C 1
ATOM 2423 O O . LYS B 1 70 ? 13.117 -0.383 -0.324 1 96.44 70 LYS B O 1
ATOM 2428 N N . ASP B 1 71 ? 11.609 0.416 -1.785 1 97.56 71 ASP B N 1
ATOM 2429 C CA . ASP B 1 71 ? 10.508 -0.223 -1.071 1 97.56 71 ASP B CA 1
ATOM 2430 C C . ASP B 1 71 ? 10.633 -1.744 -1.117 1 97.56 71 ASP B C 1
ATOM 2432 O O . ASP B 1 71 ? 10.328 -2.428 -0.135 1 97.56 71 ASP B O 1
ATOM 2436 N N . LEU B 1 72 ? 11.023 -2.326 -2.223 1 97.12 72 LEU B N 1
ATOM 2437 C CA . LEU B 1 72 ? 11.195 -3.77 -2.35 1 97.12 72 LEU B CA 1
ATOM 2438 C C . LEU B 1 72 ? 12.195 -4.297 -1.326 1 97.12 72 LEU B C 1
ATOM 2440 O O . LEU B 1 72 ? 11.977 -5.348 -0.722 1 97.12 72 LEU B O 1
ATOM 2444 N N . MET B 1 73 ? 13.211 -3.539 -1.149 1 97.06 73 MET B N 1
ATOM 2445 C CA . MET B 1 73 ? 14.234 -3.949 -0.193 1 97.06 73 MET B CA 1
ATOM 2446 C C . MET B 1 73 ? 13.695 -3.906 1.233 1 97.06 73 MET B C 1
ATOM 2448 O O . MET B 1 73 ? 13.953 -4.816 2.023 1 97.06 73 MET B O 1
ATOM 2452 N N . LEU B 1 74 ? 12.977 -2.883 1.564 1 97.5 74 LEU B N 1
ATOM 2453 C CA . LEU B 1 74 ? 12.406 -2.736 2.9 1 97.5 74 LEU B CA 1
ATOM 2454 C C . LEU B 1 74 ? 11.383 -3.83 3.18 1 97.5 74 LEU B C 1
ATOM 2456 O O . LEU B 1 74 ? 11.398 -4.441 4.25 1 97.5 74 LEU B O 1
ATOM 2460 N N . VAL B 1 75 ? 10.578 -4.078 2.182 1 98.06 75 VAL B N 1
ATOM 2461 C CA . VAL B 1 75 ? 9.516 -5.07 2.314 1 98.06 75 VAL B CA 1
ATOM 2462 C C . VAL B 1 75 ? 10.125 -6.469 2.4 1 98.06 75 VAL B C 1
ATOM 2464 O O . VAL B 1 75 ? 9.711 -7.281 3.23 1 98.06 75 VAL B O 1
ATOM 2467 N N . GLY B 1 76 ? 11.102 -6.703 1.488 1 97.69 76 GLY B N 1
ATOM 2468 C CA . GLY B 1 76 ? 11.789 -7.98 1.546 1 97.69 76 GLY B CA 1
ATOM 2469 C C . GLY B 1 76 ? 12.438 -8.25 2.891 1 97.69 76 GLY B C 1
ATOM 2470 O O . GLY B 1 76 ? 12.297 -9.336 3.449 1 97.69 76 GLY B O 1
ATOM 2471 N N . ALA B 1 77 ? 13.102 -7.27 3.447 1 96.94 77 ALA B N 1
ATOM 2472 C CA . ALA B 1 77 ? 13.758 -7.398 4.742 1 96.94 77 ALA B CA 1
ATOM 2473 C C . ALA B 1 77 ? 12.742 -7.652 5.852 1 96.94 77 ALA B C 1
ATOM 2475 O O . ALA B 1 77 ? 12.961 -8.5 6.723 1 96.94 77 ALA B O 1
ATOM 2476 N N . TYR B 1 78 ? 11.664 -6.984 5.848 1 97.56 78 TYR B N 1
ATOM 2477 C CA . TYR B 1 78 ? 10.633 -7.129 6.871 1 97.56 78 TYR B CA 1
ATOM 2478 C C . TYR B 1 78 ? 10.039 -8.539 6.852 1 97.56 78 TYR B C 1
ATOM 2480 O O . TYR B 1 78 ? 9.883 -9.164 7.902 1 97.56 78 TYR B O 1
ATOM 2488 N N . TRP B 1 79 ? 9.781 -9.086 5.668 1 97.75 79 TRP B N 1
ATOM 2489 C CA . TRP B 1 79 ? 9.086 -10.359 5.543 1 97.75 79 TRP B CA 1
ATOM 2490 C C . TRP B 1 79 ? 10.078 -11.516 5.477 1 97.75 79 TRP B C 1
ATOM 2492 O O . TRP B 1 79 ? 9.688 -12.688 5.492 1 97.75 79 TRP B O 1
ATOM 2502 N N . GLY B 1 80 ? 11.367 -11.195 5.43 1 97.38 80 GLY B N 1
ATOM 2503 C CA . GLY B 1 80 ? 12.359 -12.242 5.281 1 97.38 80 GLY B CA 1
ATOM 2504 C C . GLY B 1 80 ? 12.344 -12.898 3.914 1 97.38 80 GLY B C 1
ATOM 2505 O O . GLY B 1 80 ? 12.484 -14.125 3.803 1 97.38 80 GLY B O 1
ATOM 2506 N N . ILE B 1 81 ? 12.023 -12.195 2.936 1 97.69 81 ILE B N 1
ATOM 2507 C CA . ILE B 1 81 ? 12.023 -12.617 1.54 1 97.69 81 ILE B CA 1
ATOM 2508 C C . ILE B 1 81 ? 13.188 -11.969 0.802 1 97.69 81 ILE B C 1
ATOM 2510 O O . ILE B 1 81 ? 13.383 -10.758 0.881 1 97.69 81 ILE B O 1
ATOM 2514 N N . PRO B 1 82 ? 14.039 -12.742 0.14 1 97.25 82 PRO B N 1
ATOM 2515 C CA . PRO B 1 82 ? 15.25 -12.18 -0.467 1 97.25 82 PRO B CA 1
ATOM 2516 C C . PRO B 1 82 ? 14.969 -11.445 -1.773 1 97.25 82 PRO B C 1
ATOM 2518 O O . PRO B 1 82 ? 15.5 -11.812 -2.824 1 97.25 82 PRO B O 1
ATOM 2521 N N . LEU B 1 83 ? 14.266 -10.367 -1.685 1 97.5 83 LEU B N 1
ATOM 2522 C CA . LEU B 1 83 ? 13.953 -9.523 -2.83 1 97.5 83 LEU B CA 1
ATOM 2523 C C . LEU B 1 83 ? 15.156 -8.648 -3.195 1 97.5 83 LEU B C 1
ATOM 2525 O O . LEU B 1 83 ? 15.711 -7.965 -2.336 1 97.5 83 LEU B O 1
ATOM 2529 N N . GLN B 1 84 ? 15.516 -8.742 -4.422 1 96.31 84 GLN B N 1
ATOM 2530 C CA . GLN B 1 84 ? 16.562 -7.895 -4.977 1 96.31 84 GLN B CA 1
ATOM 2531 C C . GLN B 1 84 ? 16.078 -7.133 -6.203 1 96.31 84 GLN B C 1
ATOM 2533 O O . GLN B 1 84 ? 15.633 -7.742 -7.18 1 96.31 84 GLN B O 1
ATOM 2538 N N . PRO B 1 85 ? 16.094 -5.793 -6.086 1 91.94 85 PRO B N 1
ATOM 2539 C CA . PRO B 1 85 ? 15.633 -5.016 -7.238 1 91.94 85 PRO B CA 1
ATOM 2540 C C . PRO B 1 85 ? 16.438 -5.297 -8.5 1 91.94 85 PRO B C 1
ATOM 2542 O O . PRO B 1 85 ? 17.656 -5.551 -8.422 1 91.94 85 PRO B O 1
ATOM 2545 N N . SER B 1 86 ? 15.703 -5.195 -9.516 1 89.31 86 SER B N 1
ATOM 2546 C CA . SER B 1 86 ? 16.344 -5.375 -10.82 1 89.31 86 SER B CA 1
ATOM 2547 C C . SER B 1 86 ? 17.125 -4.133 -11.227 1 89.31 86 SER B C 1
ATOM 2549 O O . SER B 1 86 ? 16.688 -3.008 -10.984 1 89.31 86 SER B O 1
ATOM 2551 N N . LYS B 1 87 ? 18.25 -4.406 -11.906 1 85.25 87 LYS B N 1
ATOM 2552 C CA . LYS B 1 87 ? 19.031 -3.289 -12.438 1 85.25 87 LYS B CA 1
ATOM 2553 C C . LYS B 1 87 ? 18.375 -2.723 -13.695 1 85.25 87 LYS B C 1
ATOM 2555 O O . LYS B 1 87 ? 18.562 -1.548 -14.023 1 85.25 87 LYS B O 1
ATOM 2560 N N . ASP B 1 88 ? 17.625 -3.648 -14.312 1 86.75 88 ASP B N 1
ATOM 2561 C CA . ASP B 1 88 ? 16.953 -3.244 -15.547 1 86.75 88 ASP B CA 1
ATOM 2562 C C . ASP B 1 88 ? 15.594 -3.926 -15.68 1 86.75 88 ASP B C 1
ATOM 2564 O O . ASP B 1 88 ? 15.469 -4.941 -16.359 1 86.75 88 ASP B O 1
ATOM 2568 N N . PHE B 1 89 ? 14.602 -3.256 -15.164 1 85.88 89 PHE B N 1
ATOM 2569 C CA . PHE B 1 89 ? 13.258 -3.812 -15.117 1 85.88 89 PHE B CA 1
ATOM 2570 C C . PHE B 1 89 ? 12.703 -4.008 -16.516 1 85.88 89 PHE B C 1
ATOM 2572 O O . PHE B 1 89 ? 12.102 -5.039 -16.828 1 85.88 89 PHE B O 1
ATOM 2579 N N . LYS B 1 90 ? 12.922 -3.035 -17.359 1 82.81 90 LYS B N 1
ATOM 2580 C CA . LYS B 1 90 ? 12.391 -3.078 -18.719 1 82.81 90 LYS B CA 1
ATOM 2581 C C . LYS B 1 90 ? 12.977 -4.254 -19.5 1 82.81 90 LYS B C 1
ATOM 2583 O O . LYS B 1 90 ? 12.242 -4.992 -20.156 1 82.81 90 LYS B O 1
ATOM 2588 N N . GLU B 1 91 ? 14.156 -4.441 -19.406 1 83.06 91 GLU B N 1
ATOM 2589 C CA . GLU B 1 91 ? 14.828 -5.516 -20.125 1 83.06 91 GLU B CA 1
ATOM 2590 C C . GLU B 1 91 ? 14.383 -6.887 -19.609 1 83.06 91 GLU B C 1
ATOM 2592 O O . GLU B 1 91 ? 14.203 -7.82 -20.391 1 83.06 91 GLU B O 1
ATOM 2597 N N . GLU B 1 92 ? 14.18 -6.961 -18.375 1 85.56 92 GLU B N 1
ATOM 2598 C CA . GLU B 1 92 ? 13.93 -8.266 -17.781 1 85.56 92 GLU B CA 1
ATOM 2599 C C . GLU B 1 92 ? 12.445 -8.641 -17.875 1 85.56 92 GLU B C 1
ATOM 2601 O O . GLU B 1 92 ? 12.109 -9.812 -18.047 1 85.56 92 GLU B O 1
ATOM 2606 N N . PHE B 1 93 ? 11.609 -7.609 -17.875 1 85.44 93 PHE B N 1
ATOM 2607 C CA . PHE B 1 93 ? 10.211 -7.961 -17.656 1 85.44 93 PHE B CA 1
ATOM 2608 C C . PHE B 1 93 ? 9.344 -7.438 -18.797 1 85.44 93 PHE B C 1
ATOM 2610 O O . PHE B 1 93 ? 8.211 -7.883 -18.984 1 85.44 93 PHE B O 1
ATOM 2617 N N . VAL B 1 94 ? 9.828 -6.621 -19.609 1 79.12 94 VAL B N 1
ATOM 2618 C CA . VAL B 1 94 ? 9.008 -6.02 -20.656 1 79.12 94 VAL B CA 1
ATOM 2619 C C . VAL B 1 94 ? 9.422 -6.562 -22.016 1 79.12 94 VAL B C 1
ATOM 2621 O O . VAL B 1 94 ? 8.57 -6.84 -22.875 1 79.12 94 VAL B O 1
ATOM 2624 N N . ASN B 1 95 ? 10.664 -6.828 -22.203 1 79.31 95 ASN B N 1
ATOM 2625 C CA . ASN B 1 95 ? 11.18 -7.219 -23.516 1 79.31 95 ASN B CA 1
ATOM 2626 C C . ASN B 1 95 ? 11.086 -8.727 -23.734 1 79.31 95 ASN B C 1
ATOM 2628 O O . ASN B 1 95 ? 11.375 -9.219 -24.828 1 79.31 95 ASN B O 1
ATOM 2632 N N . ASN B 1 96 ? 10.719 -9.484 -22.781 1 78 96 ASN B N 1
ATOM 2633 C CA . ASN B 1 96 ? 10.547 -10.938 -22.859 1 78 96 ASN B CA 1
ATOM 2634 C C . ASN B 1 96 ? 9.109 -11.344 -22.547 1 78 96 ASN B C 1
ATOM 2636 O O . ASN B 1 96 ? 8.406 -10.656 -21.812 1 78 96 ASN B O 1
ATOM 2640 N N . SER B 1 97 ? 8.781 -12.375 -23.281 1 78.62 97 SER B N 1
ATOM 2641 C CA . SER B 1 97 ? 7.453 -12.867 -22.938 1 78.62 97 SER B CA 1
ATOM 2642 C C . SER B 1 97 ? 7.422 -13.422 -21.516 1 78.62 97 SER B C 1
ATOM 2644 O O . SER B 1 97 ? 8.266 -14.234 -21.141 1 78.62 97 SER B O 1
ATOM 2646 N N . THR B 1 98 ? 6.5 -12.914 -20.781 1 84.31 98 THR B N 1
ATOM 2647 C CA . THR B 1 98 ? 6.352 -13.375 -19.406 1 84.31 98 THR B CA 1
ATOM 2648 C C . THR B 1 98 ? 5.109 -14.25 -19.25 1 84.31 98 THR B C 1
ATOM 2650 O O . THR B 1 98 ? 4.551 -14.367 -18.156 1 84.31 98 THR B O 1
ATOM 2653 N N . LEU B 1 99 ? 4.773 -14.906 -20.391 1 89.62 99 LEU B N 1
ATOM 2654 C CA . LEU B 1 99 ? 3.535 -15.68 -20.375 1 89.62 99 LEU B CA 1
ATOM 2655 C C . LEU B 1 99 ? 3.795 -17.125 -19.938 1 89.62 99 LEU B C 1
ATOM 2657 O O . LEU B 1 99 ? 2.922 -17.766 -19.359 1 89.62 99 LEU B O 1
ATOM 2661 N N . ASN B 1 100 ? 4.984 -17.594 -20.172 1 92.5 100 ASN B N 1
ATOM 2662 C CA . ASN B 1 100 ? 5.273 -18.984 -19.875 1 92.5 100 ASN B CA 1
ATOM 2663 C C . ASN B 1 100 ? 5.156 -19.281 -18.375 1 92.5 100 ASN B C 1
ATOM 2665 O O . ASN B 1 100 ? 4.539 -20.266 -17.984 1 92.5 100 ASN B O 1
ATOM 2669 N N . PRO B 1 101 ? 5.652 -18.391 -17.594 1 95.94 101 PRO B N 1
ATOM 2670 C CA . PRO B 1 101 ? 5.609 -18.719 -16.172 1 95.94 101 PRO B CA 1
ATOM 2671 C C . PRO B 1 101 ? 4.184 -18.906 -15.656 1 95.94 101 PRO B C 1
ATOM 2673 O O . PRO B 1 101 ? 3.857 -19.953 -15.086 1 95.94 101 PRO B O 1
ATOM 2676 N N . PRO B 1 102 ? 3.297 -17.922 -15.93 1 97.25 102 PRO B N 1
ATOM 2677 C CA . PRO B 1 102 ? 1.949 -18.172 -15.414 1 97.25 102 PRO B CA 1
ATOM 2678 C C . PRO B 1 102 ? 1.246 -19.328 -16.125 1 97.25 102 PRO B C 1
ATOM 2680 O O . PRO B 1 102 ? 0.427 -20.016 -15.516 1 97.25 102 PRO B O 1
ATOM 2683 N N . ARG B 1 103 ? 1.526 -19.625 -17.359 1 96.81 103 ARG B N 1
ATOM 2684 C CA . ARG B 1 103 ? 0.965 -20.781 -18.047 1 96.81 103 ARG B CA 1
ATOM 2685 C C . ARG B 1 103 ? 1.462 -22.078 -17.422 1 96.81 103 ARG B C 1
ATOM 2687 O O . ARG B 1 103 ? 0.684 -23.016 -17.203 1 96.81 103 ARG B O 1
ATOM 2694 N N . PHE B 1 104 ? 2.756 -22.141 -17.203 1 97.44 104 PHE B N 1
ATOM 2695 C CA . PHE B 1 104 ? 3.332 -23.312 -16.578 1 97.44 104 PHE B CA 1
ATOM 2696 C C . PHE B 1 104 ? 2.734 -23.531 -15.188 1 97.44 104 PHE B C 1
ATOM 2698 O O . PHE B 1 104 ? 2.357 -24.656 -14.844 1 97.44 104 PHE B O 1
ATOM 2705 N N . LEU B 1 105 ? 2.617 -22.484 -14.383 1 98.12 105 LEU B N 1
ATOM 2706 C CA . LEU B 1 105 ? 2.057 -22.609 -13.039 1 98.12 105 LEU B CA 1
ATOM 2707 C C . LEU B 1 105 ? 0.598 -23.047 -13.094 1 98.12 105 LEU B C 1
ATOM 2709 O O . LEU B 1 105 ? 0.129 -23.781 -12.219 1 98.12 105 LEU B O 1
ATOM 2713 N N . THR B 1 106 ? -0.114 -22.562 -14.125 1 98 106 THR B N 1
ATOM 2714 C CA . THR B 1 106 ? -1.474 -23.047 -14.352 1 98 106 THR B CA 1
ATOM 2715 C C . THR B 1 106 ? -1.479 -24.547 -14.633 1 98 106 THR B C 1
ATOM 2717 O O . THR B 1 106 ? -2.295 -25.281 -14.078 1 98 106 THR B O 1
ATOM 2720 N N . ALA B 1 107 ? -0.566 -24.984 -15.484 1 96.94 107 ALA B N 1
ATOM 2721 C CA . ALA B 1 107 ? -0.434 -26.406 -15.789 1 96.94 107 ALA B CA 1
ATOM 2722 C C . ALA B 1 107 ? -0.095 -27.203 -14.539 1 96.94 107 ALA B C 1
ATOM 2724 O O . ALA B 1 107 ? -0.636 -28.297 -14.328 1 96.94 107 ALA B O 1
ATOM 2725 N N . VAL B 1 108 ? 0.809 -26.688 -13.734 1 97.44 108 VAL B N 1
ATOM 2726 C CA . VAL B 1 108 ? 1.209 -27.344 -12.492 1 97.44 108 VAL B CA 1
ATOM 2727 C C . VAL B 1 108 ? 0.007 -27.469 -11.555 1 97.44 108 VAL B C 1
ATOM 2729 O O . VAL B 1 108 ? -0.23 -28.531 -10.977 1 97.44 108 VAL B O 1
ATOM 2732 N N . LYS B 1 109 ? -0.734 -26.391 -11.445 1 96.62 109 LYS B N 1
ATOM 2733 C CA . LYS B 1 109 ? -1.905 -26.406 -10.57 1 96.62 109 LYS B CA 1
ATOM 2734 C C . LYS B 1 109 ? -2.898 -27.484 -11.023 1 96.62 109 LYS B C 1
ATOM 2736 O O . LYS B 1 109 ? -3.533 -28.125 -10.188 1 96.62 109 LYS B O 1
ATOM 2741 N N . LEU B 1 110 ? -3.023 -27.719 -12.328 1 93.94 110 LEU B N 1
ATOM 2742 C CA . LEU B 1 110 ? -3.977 -28.656 -12.898 1 93.94 110 LEU B CA 1
ATOM 2743 C C . LEU B 1 110 ? -3.498 -30.094 -12.711 1 93.94 110 LEU B C 1
ATOM 2745 O O . LEU B 1 110 ? -4.301 -30.984 -12.453 1 93.94 110 LEU B O 1
ATOM 2749 N N . ASN B 1 111 ? -2.18 -30.297 -12.758 1 94.5 111 ASN B N 1
ATOM 2750 C CA . ASN B 1 111 ? -1.715 -31.672 -12.945 1 94.5 111 ASN B CA 1
ATOM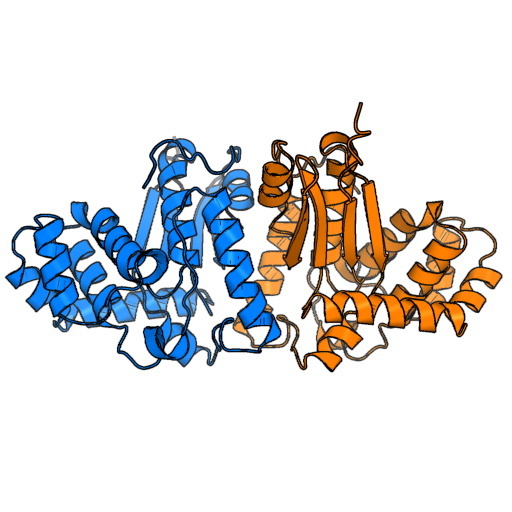 2751 C C . ASN B 1 111 ? -0.843 -32.125 -11.781 1 94.5 111 ASN B C 1
ATOM 2753 O O . ASN B 1 111 ? -0.683 -33.344 -11.562 1 94.5 111 ASN B O 1
ATOM 2757 N N . ALA B 1 112 ? -0.257 -31.25 -11.117 1 96 112 ALA B N 1
ATOM 2758 C CA . ALA B 1 112 ? 0.653 -31.547 -10.008 1 96 112 ALA B CA 1
ATOM 2759 C C . ALA B 1 112 ? 0.585 -30.453 -8.945 1 96 112 ALA B C 1
ATOM 2761 O O . ALA B 1 112 ? 1.606 -29.859 -8.586 1 96 112 ALA B O 1
ATOM 2762 N N . PRO B 1 113 ? -0.646 -30.266 -8.352 1 96.44 113 PRO B N 1
ATOM 2763 C CA . PRO B 1 113 ? -0.879 -29.125 -7.469 1 96.44 113 PRO B CA 1
ATOM 2764 C C . PRO B 1 113 ? 0.048 -29.109 -6.254 1 96.44 113 PRO B C 1
ATOM 2766 O O . PRO B 1 113 ? 0.324 -28.047 -5.695 1 96.44 113 PRO B O 1
ATOM 2769 N N . GLU B 1 114 ? 0.599 -30.234 -5.848 1 97.06 114 GLU B N 1
ATOM 2770 C CA . GLU B 1 114 ? 1.476 -30.297 -4.68 1 97.06 114 GLU B CA 1
ATOM 2771 C C . GLU B 1 114 ? 2.779 -29.547 -4.926 1 97.06 114 GLU B C 1
ATOM 2773 O O . GLU B 1 114 ? 3.502 -29.219 -3.98 1 97.06 114 GLU B O 1
ATOM 2778 N N . TYR B 1 115 ? 3.094 -29.203 -6.211 1 98 115 TYR B N 1
ATOM 2779 C CA . TYR B 1 115 ? 4.348 -28.547 -6.547 1 98 115 TYR B CA 1
ATOM 2780 C C . TYR B 1 115 ? 4.125 -27.062 -6.812 1 98 115 TYR B C 1
ATOM 2782 O O . TYR B 1 115 ? 5.082 -26.312 -7.047 1 98 115 TYR B O 1
ATOM 2790 N N . LEU B 1 116 ? 2.889 -26.578 -6.75 1 98.44 116 LEU B N 1
ATOM 2791 C CA . LEU B 1 116 ? 2.57 -25.203 -7.137 1 98.44 116 LEU B CA 1
ATOM 2792 C C . LEU B 1 116 ? 3.359 -24.219 -6.297 1 98.44 116 LEU B C 1
ATOM 2794 O O . LEU B 1 116 ? 3.951 -23.266 -6.836 1 98.44 116 LEU B O 1
ATOM 2798 N N . ILE B 1 117 ? 3.377 -24.453 -4.992 1 98.5 117 ILE B N 1
ATOM 2799 C CA . ILE B 1 117 ? 4.035 -23.516 -4.086 1 98.5 117 ILE B CA 1
ATOM 2800 C C . ILE B 1 117 ? 5.531 -23.469 -4.383 1 98.5 117 ILE B C 1
ATOM 2802 O O . ILE B 1 117 ? 6.098 -22.406 -4.605 1 98.5 117 ILE B O 1
ATOM 2806 N N . LYS B 1 118 ? 6.18 -24.609 -4.508 1 98.25 118 LYS B N 1
ATOM 2807 C CA . LYS B 1 118 ? 7.621 -24.656 -4.738 1 98.25 118 LYS B CA 1
ATOM 2808 C C . LYS B 1 118 ? 7.98 -24.109 -6.113 1 98.25 118 LYS B C 1
ATOM 2810 O O . LYS B 1 118 ? 9 -23.453 -6.277 1 98.25 118 LYS B O 1
ATOM 2815 N N . ALA B 1 119 ? 7.168 -24.453 -7.086 1 98.19 119 ALA B N 1
ATOM 2816 C CA . ALA B 1 119 ? 7.426 -23.953 -8.43 1 98.19 119 ALA B CA 1
ATOM 2817 C C . ALA B 1 119 ? 7.305 -22.438 -8.492 1 98.19 119 ALA B C 1
ATOM 2819 O O . ALA B 1 119 ? 8.141 -21.766 -9.102 1 98.19 119 ALA B O 1
ATOM 2820 N N . SER B 1 120 ? 6.254 -21.891 -7.871 1 98.5 120 SER B N 1
ATOM 2821 C CA . SER B 1 120 ? 6.086 -20.438 -7.828 1 98.5 120 SER B CA 1
ATOM 2822 C C . SER B 1 120 ? 7.277 -19.766 -7.156 1 98.5 120 SER B C 1
ATOM 2824 O O . SER B 1 120 ? 7.836 -18.797 -7.691 1 98.5 120 SER B O 1
ATOM 2826 N N . ARG B 1 121 ? 7.699 -20.328 -6.07 1 98.19 121 ARG B N 1
ATOM 2827 C CA . ARG B 1 121 ? 8.828 -19.781 -5.324 1 98.19 121 ARG B CA 1
ATOM 2828 C C . ARG B 1 121 ? 10.094 -19.781 -6.168 1 98.19 121 ARG B C 1
ATOM 2830 O O . ARG B 1 121 ? 10.859 -18.828 -6.152 1 98.19 121 ARG B O 1
ATOM 2837 N N . GLU B 1 122 ? 10.266 -20.844 -6.828 1 98.06 122 GLU B N 1
ATOM 2838 C CA . GLU B 1 122 ? 11.477 -20.922 -7.637 1 98.06 122 GLU B CA 1
ATOM 2839 C C . GLU B 1 122 ? 11.477 -19.875 -8.742 1 98.06 122 GLU B C 1
ATOM 2841 O O . GLU B 1 122 ? 12.523 -19.297 -9.055 1 98.06 122 GLU B O 1
ATOM 2846 N N . TYR B 1 123 ? 10.336 -19.688 -9.359 1 97.56 123 TYR B N 1
ATOM 2847 C CA . TYR B 1 123 ? 10.234 -18.641 -10.367 1 97.56 123 TYR B CA 1
ATOM 2848 C C . TYR B 1 123 ? 10.586 -17.281 -9.766 1 97.56 123 TYR B C 1
ATOM 2850 O O . TYR B 1 123 ? 11.344 -16.5 -10.359 1 97.56 123 TYR B O 1
ATOM 2858 N N . TRP B 1 124 ? 10.039 -16.984 -8.641 1 97.88 124 TRP B N 1
ATOM 2859 C CA . TRP B 1 124 ? 10.328 -15.695 -8.008 1 97.88 124 TRP B CA 1
ATOM 2860 C C . TRP B 1 124 ? 11.797 -15.617 -7.605 1 97.88 124 TRP B C 1
ATOM 2862 O O . TRP B 1 124 ? 12.422 -14.555 -7.73 1 97.88 124 TRP B O 1
ATOM 2872 N N . MET B 1 125 ? 12.336 -16.703 -7.105 1 97.88 125 MET B N 1
ATOM 2873 C CA . MET B 1 125 ? 13.75 -16.719 -6.766 1 97.88 125 MET B CA 1
ATOM 2874 C C . MET B 1 125 ? 14.609 -16.375 -7.977 1 97.88 125 MET B C 1
ATOM 2876 O O . MET B 1 125 ? 15.531 -15.555 -7.879 1 97.88 125 MET B O 1
ATOM 2880 N N . LYS B 1 126 ? 14.281 -16.953 -9.039 1 96.75 126 LYS B N 1
ATOM 2881 C CA . LYS B 1 126 ? 15.023 -16.672 -10.266 1 96.75 126 LYS B CA 1
ATOM 2882 C C . LYS B 1 126 ? 14.859 -15.227 -10.695 1 96.75 126 LYS B C 1
ATOM 2884 O O . LYS B 1 126 ? 15.836 -14.547 -11 1 96.75 126 LYS B O 1
ATOM 2889 N N . ALA B 1 127 ? 13.672 -14.719 -10.648 1 95.75 127 ALA B N 1
ATOM 2890 C CA . ALA B 1 127 ? 13.336 -13.43 -11.258 1 95.75 127 ALA B CA 1
ATOM 2891 C C . ALA B 1 127 ? 13.711 -12.273 -10.328 1 95.75 127 ALA B C 1
ATOM 2893 O O . ALA B 1 127 ? 14.156 -11.219 -10.789 1 95.75 127 ALA B O 1
ATOM 2894 N N . TRP B 1 128 ? 13.523 -12.461 -9 1 97.19 128 TRP B N 1
ATOM 2895 C CA . TRP B 1 128 ? 13.555 -11.297 -8.117 1 97.19 128 TRP B CA 1
ATOM 2896 C C . TRP B 1 128 ? 14.602 -11.469 -7.023 1 97.19 128 TRP B C 1
ATOM 2898 O O . TRP B 1 128 ? 14.703 -10.641 -6.117 1 97.19 128 TRP B O 1
ATOM 2908 N N . SER B 1 129 ? 15.305 -12.508 -7.035 1 97.5 129 SER B N 1
ATOM 2909 C CA . SER B 1 129 ? 16.391 -12.719 -6.074 1 97.5 129 SER B CA 1
ATOM 2910 C C . SER B 1 129 ? 17.719 -12.914 -6.777 1 97.5 129 SER B C 1
ATOM 2912 O O . SER B 1 129 ? 18.672 -12.156 -6.543 1 97.5 129 SER B O 1
ATOM 2914 N N . ARG B 1 130 ? 17.703 -13.82 -7.785 1 96.75 130 ARG B N 1
ATOM 2915 C CA . ARG B 1 130 ? 18.938 -14.203 -8.438 1 96.75 130 ARG B CA 1
ATOM 2916 C C . ARG B 1 130 ? 19.078 -13.523 -9.797 1 96.75 130 ARG B C 1
ATOM 2918 O O . ARG B 1 130 ? 20.156 -13.508 -10.391 1 96.75 130 ARG B O 1
ATOM 2925 N N . HIS B 1 131 ? 18.078 -12.992 -10.32 1 95.06 131 HIS B N 1
ATOM 2926 C CA . HIS B 1 131 ? 18.047 -12.359 -11.633 1 95.06 131 HIS B CA 1
ATOM 2927 C C . HIS B 1 131 ? 18.578 -13.297 -12.711 1 95.06 131 HIS B C 1
ATOM 2929 O O . HIS B 1 131 ? 19.438 -12.922 -13.5 1 95.06 131 HIS B O 1
ATOM 2935 N N . GLU B 1 132 ? 18.062 -14.484 -12.633 1 94.5 132 GLU B N 1
ATOM 2936 C CA . GLU B 1 132 ? 18.25 -15.492 -13.672 1 94.5 132 GLU B CA 1
ATOM 2937 C C . GLU B 1 132 ? 17.094 -15.5 -14.656 1 94.5 132 GLU B C 1
ATOM 2939 O O . GLU B 1 132 ? 16 -15.016 -14.344 1 94.5 132 GLU B O 1
ATOM 2944 N N . PRO B 1 133 ? 17.375 -16.016 -15.852 1 92.12 133 PRO B N 1
ATOM 2945 C CA . PRO B 1 133 ? 16.266 -16.125 -16.797 1 92.12 133 PRO B CA 1
ATOM 2946 C C . PRO B 1 133 ? 15.086 -16.922 -16.234 1 92.12 133 PRO B C 1
ATOM 2948 O O . PRO B 1 133 ? 15.289 -17.969 -15.609 1 92.12 133 PRO B O 1
ATOM 2951 N N . PHE B 1 134 ? 13.867 -16.375 -16.422 1 93.06 134 PHE B N 1
ATOM 2952 C CA . PHE B 1 134 ? 12.703 -17.031 -15.836 1 93.06 134 PHE B CA 1
ATOM 2953 C C . PHE B 1 134 ? 11.609 -17.219 -16.875 1 93.06 134 PHE B C 1
ATOM 2955 O O . PHE B 1 134 ? 10.594 -17.875 -16.609 1 93.06 134 PHE B O 1
ATOM 2962 N N . TYR B 1 135 ? 11.664 -16.781 -18.078 1 89.06 135 TYR B N 1
ATOM 2963 C CA . TYR B 1 135 ? 10.562 -16.656 -19.031 1 89.06 135 TYR B CA 1
ATOM 2964 C C . TYR B 1 135 ? 10.586 -17.781 -20.047 1 89.06 135 TYR B C 1
ATOM 2966 O O . TYR B 1 135 ? 9.547 -18.141 -20.609 1 89.06 135 TYR B O 1
ATOM 2974 N N . GLY B 1 136 ? 11.648 -18.453 -20.375 1 86.75 136 GLY B N 1
ATOM 2975 C CA . GLY B 1 136 ? 11.75 -19.406 -21.469 1 86.75 136 GLY B CA 1
ATOM 2976 C C . GLY B 1 136 ? 11.438 -20.828 -21.047 1 86.75 136 GLY B C 1
ATOM 2977 O O . GLY B 1 136 ? 11.266 -21.109 -19.859 1 86.75 136 GLY B O 1
ATOM 2978 N N . THR B 1 137 ? 11.156 -21.703 -22.062 1 90.81 137 THR B N 1
ATOM 2979 C CA . THR B 1 137 ? 10.875 -23.109 -21.844 1 90.81 137 THR B CA 1
ATOM 2980 C C . THR B 1 137 ? 12.016 -23.781 -21.094 1 90.81 137 THR B C 1
ATOM 2982 O O . THR B 1 137 ? 11.797 -24.719 -20.328 1 90.81 137 THR B O 1
ATOM 2985 N N . ASP B 1 138 ? 13.203 -23.297 -21.297 1 92.75 138 ASP B N 1
ATOM 2986 C CA . ASP B 1 138 ? 14.359 -23.844 -20.594 1 92.75 138 ASP B CA 1
ATOM 2987 C C . ASP B 1 138 ? 14.203 -23.719 -19.094 1 92.75 138 ASP B C 1
ATOM 2989 O O . ASP B 1 138 ? 14.609 -24.609 -18.344 1 92.75 138 ASP B O 1
ATOM 2993 N N . THR B 1 139 ? 13.633 -22.656 -18.703 1 94.06 139 THR B N 1
ATOM 2994 C CA . THR B 1 139 ? 13.422 -22.422 -17.266 1 94.06 139 THR B CA 1
ATOM 2995 C C . THR B 1 139 ? 12.445 -23.438 -16.703 1 94.06 139 THR B C 1
ATOM 2997 O O . THR B 1 139 ? 12.602 -23.891 -15.562 1 94.06 139 THR B O 1
ATOM 3000 N N . ILE B 1 140 ? 11.438 -23.781 -17.5 1 95.06 140 ILE B N 1
ATOM 3001 C CA . ILE B 1 140 ? 10.461 -24.781 -17.062 1 95.06 140 ILE B CA 1
ATOM 3002 C C . ILE B 1 140 ? 11.164 -26.109 -16.797 1 95.06 140 ILE B C 1
ATOM 3004 O O . ILE B 1 140 ? 10.938 -26.75 -15.766 1 95.06 140 ILE B O 1
ATOM 3008 N N . ILE B 1 141 ? 11.984 -26.453 -17.734 1 94.75 141 ILE B N 1
ATOM 3009 C CA . ILE B 1 141 ? 12.734 -27.688 -17.641 1 94.75 141 ILE B CA 1
ATOM 3010 C C . ILE B 1 141 ? 13.625 -27.656 -16.391 1 94.75 141 ILE B C 1
ATOM 3012 O O . ILE B 1 141 ? 13.672 -28.625 -15.625 1 94.75 141 ILE B O 1
ATOM 3016 N N . GLU B 1 142 ? 14.289 -26.578 -16.172 1 96 142 GLU B N 1
ATOM 3017 C CA . GLU B 1 142 ? 15.172 -26.422 -15.023 1 96 142 GLU B CA 1
ATOM 3018 C C . GLU B 1 142 ? 14.414 -26.562 -13.711 1 96 142 GLU B C 1
ATOM 3020 O O . GLU B 1 142 ? 14.883 -27.219 -12.781 1 96 142 GLU B O 1
ATOM 3025 N N . ILE B 1 143 ? 13.273 -25.938 -13.656 1 97.06 143 ILE B N 1
ATOM 3026 C CA . ILE B 1 143 ? 12.477 -25.953 -12.43 1 97.06 143 ILE B CA 1
ATOM 3027 C C . ILE B 1 143 ? 11.953 -27.375 -12.172 1 97.06 143 ILE B C 1
ATOM 3029 O O . ILE B 1 143 ? 12 -27.859 -11.039 1 97.06 143 ILE B O 1
ATOM 3033 N N . CYS B 1 144 ? 11.484 -28.031 -13.234 1 97.12 144 CYS B N 1
ATOM 3034 C CA . CYS B 1 144 ? 11.008 -29.391 -13.086 1 97.12 144 CYS B CA 1
ATOM 3035 C C . CYS B 1 144 ? 12.109 -30.312 -12.57 1 97.12 144 CYS B C 1
ATOM 3037 O O . CYS B 1 144 ? 11.883 -31.125 -11.68 1 97.12 144 CYS B O 1
ATOM 3039 N N . LYS B 1 145 ? 13.273 -30.125 -13.086 1 96.5 145 LYS B N 1
ATOM 3040 C CA . LYS B 1 145 ? 14.406 -30.938 -12.672 1 96.5 145 LYS B CA 1
ATOM 3041 C C . LYS B 1 145 ? 14.797 -30.656 -11.227 1 96.5 145 LYS B C 1
ATOM 3043 O O . LYS B 1 145 ? 14.992 -31.578 -10.43 1 96.5 145 LYS B O 1
ATOM 3048 N N . LYS B 1 146 ? 14.859 -29.453 -10.914 1 96.94 146 LYS B N 1
ATOM 3049 C CA . LYS B 1 146 ? 15.273 -29.031 -9.578 1 96.94 146 LYS B CA 1
ATOM 3050 C C . LYS B 1 146 ? 14.305 -29.562 -8.516 1 96.94 146 LYS B C 1
ATOM 3052 O O . LYS B 1 146 ? 14.719 -29.984 -7.441 1 96.94 146 LYS B O 1
ATOM 3057 N N . LEU B 1 147 ? 13.047 -29.484 -8.875 1 97.12 147 LEU B N 1
ATOM 3058 C CA . LEU B 1 147 ? 12.023 -29.828 -7.891 1 97.12 147 LEU B CA 1
ATOM 3059 C C . LEU B 1 147 ? 11.602 -31.281 -8.023 1 97.12 147 LEU B C 1
ATOM 3061 O O . LEU B 1 147 ? 10.734 -31.75 -7.289 1 97.12 147 LEU B O 1
ATOM 3065 N N . ASN B 1 148 ? 12.219 -31.969 -8.961 1 96.44 148 ASN B N 1
ATOM 3066 C CA . ASN B 1 148 ? 11.883 -33.375 -9.242 1 96.44 148 ASN B CA 1
ATOM 3067 C C . ASN B 1 148 ? 10.398 -33.531 -9.516 1 96.44 148 ASN B C 1
ATOM 3069 O O . ASN B 1 148 ? 9.75 -34.406 -8.914 1 96.44 148 ASN B O 1
ATOM 3073 N N . ILE B 1 149 ? 9.883 -32.656 -10.297 1 95 149 ILE B N 1
ATOM 3074 C CA . ILE B 1 149 ? 8.484 -32.781 -10.703 1 95 149 ILE B CA 1
ATOM 3075 C C . ILE B 1 149 ? 8.344 -33.938 -11.711 1 95 149 ILE B C 1
ATOM 3077 O O . ILE B 1 149 ? 9.039 -33.938 -12.734 1 95 149 ILE B O 1
ATOM 3081 N N . PRO B 1 150 ? 7.52 -34.781 -11.375 1 90.94 150 PRO B N 1
ATOM 3082 C CA . PRO B 1 150 ? 7.367 -35.906 -12.312 1 90.94 150 PRO B CA 1
ATOM 3083 C C . PRO B 1 150 ? 6.691 -35.5 -13.617 1 90.94 150 PRO B C 1
ATOM 3085 O O . PRO B 1 150 ? 6.059 -34.438 -13.68 1 90.94 150 PRO B O 1
ATOM 3088 N N . GLU B 1 151 ? 6.77 -36.219 -14.656 1 87.12 151 GLU B N 1
ATOM 3089 C CA . GLU B 1 151 ? 6.113 -36.062 -15.945 1 87.12 151 GLU B CA 1
ATOM 3090 C C . GLU B 1 151 ? 6.402 -34.656 -16.531 1 87.12 151 GLU B C 1
ATOM 3092 O O . GLU B 1 151 ? 5.48 -33.969 -16.938 1 87.12 151 GLU B O 1
ATOM 3097 N N . GLU B 1 152 ? 7.602 -34.312 -16.469 1 90.75 152 GLU B N 1
ATOM 3098 C CA . GLU B 1 152 ? 8.07 -33.031 -16.984 1 90.75 152 GLU B CA 1
ATOM 3099 C C . GLU B 1 152 ? 7.562 -32.781 -18.406 1 90.75 152 GLU B C 1
ATOM 3101 O O . GLU B 1 152 ? 7.094 -31.688 -18.719 1 90.75 152 GLU B O 1
ATOM 3106 N N . LYS B 1 153 ? 7.66 -33.75 -19.25 1 90.62 153 LYS B N 1
ATOM 3107 C CA . LYS B 1 153 ? 7.234 -33.625 -20.641 1 90.62 153 LYS B CA 1
ATOM 3108 C C . LYS B 1 153 ? 5.746 -33.312 -20.734 1 90.62 153 LYS B C 1
ATOM 3110 O O . LYS B 1 153 ? 5.332 -32.469 -21.547 1 90.62 153 LYS B O 1
ATOM 3115 N N . ASN B 1 154 ? 4.957 -33.969 -19.938 1 91.94 154 ASN B N 1
ATOM 3116 C CA . ASN B 1 154 ? 3.523 -33.719 -19.906 1 91.94 154 ASN B CA 1
ATOM 3117 C C . ASN B 1 154 ? 3.219 -32.281 -19.453 1 91.94 154 ASN B C 1
ATOM 3119 O O . ASN B 1 154 ? 2.332 -31.641 -20.016 1 91.94 154 ASN B O 1
ATOM 3123 N N . LEU B 1 155 ? 3.959 -31.859 -18.469 1 94.19 155 LEU B N 1
ATOM 3124 C CA . LEU B 1 155 ? 3.75 -30.516 -17.969 1 94.19 155 LEU B CA 1
ATOM 3125 C C . LEU B 1 155 ? 4.141 -29.469 -19.016 1 94.19 155 LEU B C 1
ATOM 3127 O O . LEU B 1 155 ? 3.473 -28.438 -19.156 1 94.19 155 LEU B O 1
ATOM 3131 N N . LEU B 1 156 ? 5.223 -29.719 -19.688 1 92.94 156 LEU B N 1
ATOM 3132 C CA . LEU B 1 156 ? 5.648 -28.812 -20.75 1 92.94 156 LEU B CA 1
ATOM 3133 C C . LEU B 1 156 ? 4.609 -28.75 -21.875 1 92.94 156 LEU B C 1
ATOM 3135 O O . LEU B 1 156 ? 4.301 -27.672 -22.375 1 92.94 156 LEU B O 1
ATOM 3139 N N . GLU B 1 157 ? 4.109 -29.906 -22.25 1 93.38 157 GLU B N 1
ATOM 3140 C CA . GLU B 1 157 ? 3.07 -29.969 -23.266 1 93.38 157 GLU B CA 1
ATOM 3141 C C . GLU B 1 157 ? 1.803 -29.25 -22.812 1 93.38 157 GLU B C 1
ATOM 3143 O O . GLU B 1 157 ? 1.18 -28.516 -23.578 1 93.38 157 GLU B O 1
ATOM 3148 N N . THR B 1 158 ? 1.425 -29.484 -21.578 1 94.06 158 THR B N 1
ATOM 3149 C CA . THR B 1 158 ? 0.248 -28.828 -21.031 1 94.06 158 THR B CA 1
ATOM 3150 C C . THR B 1 158 ? 0.438 -27.312 -21 1 94.06 158 THR B C 1
ATOM 3152 O O . THR B 1 158 ? -0.5 -26.562 -21.281 1 94.06 158 THR B O 1
ATOM 3155 N N . THR B 1 159 ? 1.585 -26.891 -20.656 1 94.62 159 THR B N 1
ATOM 3156 C CA . THR B 1 159 ? 1.903 -25.469 -20.625 1 94.62 159 THR B CA 1
ATOM 3157 C C . THR B 1 159 ? 1.657 -24.828 -21.984 1 94.62 159 THR B C 1
ATOM 3159 O O . THR B 1 159 ? 1.189 -23.688 -22.047 1 94.62 159 THR B O 1
ATOM 3162 N N . GLN B 1 160 ? 1.915 -25.531 -23.016 1 92.69 160 GLN B N 1
ATOM 3163 C CA . GLN B 1 160 ? 1.793 -25 -24.375 1 92.69 160 GLN B CA 1
ATOM 3164 C C . GLN B 1 160 ? 0.42 -25.312 -24.969 1 92.69 160 GLN B C 1
ATOM 3166 O O . GLN B 1 160 ? 0.116 -24.906 -26.078 1 92.69 160 GLN B O 1
ATOM 3171 N N . SER B 1 161 ? -0.391 -25.953 -24.188 1 93.75 161 SER B N 1
ATOM 3172 C CA . SER B 1 161 ? -1.694 -26.391 -24.672 1 93.75 161 SER B CA 1
ATOM 3173 C C . SER B 1 161 ? -2.719 -25.266 -24.609 1 93.75 161 SER B C 1
ATOM 3175 O O . SER B 1 161 ? -2.531 -24.281 -23.891 1 93.75 161 SER B O 1
ATOM 3177 N N . ALA B 1 162 ? -3.811 -25.453 -25.297 1 94.88 162 ALA B N 1
ATOM 3178 C CA . ALA B 1 162 ? -4.941 -24.531 -25.266 1 94.88 162 ALA B CA 1
ATOM 3179 C C . ALA B 1 162 ? -5.637 -24.547 -23.906 1 94.88 162 ALA B C 1
ATOM 3181 O O . ALA B 1 162 ? -6.156 -23.531 -23.453 1 94.88 162 ALA B O 1
ATOM 3182 N N . ASP B 1 163 ? -5.586 -25.672 -23.266 1 93.56 163 ASP B N 1
ATOM 3183 C CA . ASP B 1 163 ? -6.246 -25.797 -21.969 1 93.56 163 ASP B CA 1
ATOM 3184 C C . ASP B 1 163 ? -5.625 -24.859 -20.938 1 93.56 163 ASP B C 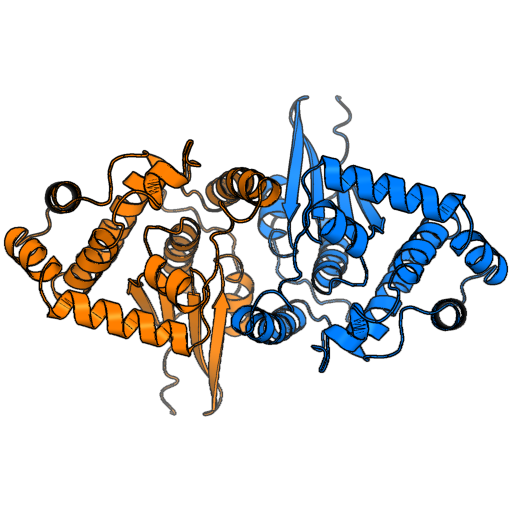1
ATOM 3186 O O . ASP B 1 163 ? -6.336 -24.125 -20.25 1 93.56 163 ASP B O 1
ATOM 3190 N N . ALA B 1 164 ? -4.32 -24.922 -20.875 1 94.25 164 ALA B N 1
ATOM 3191 C CA . ALA B 1 164 ? -3.633 -24.062 -19.922 1 94.25 164 ALA B CA 1
ATOM 3192 C C . ALA B 1 164 ? -3.807 -22.594 -20.297 1 94.25 164 ALA B C 1
ATOM 3194 O O . ALA B 1 164 ? -4.035 -21.75 -19.422 1 94.25 164 ALA B O 1
ATOM 3195 N N . SER B 1 165 ? -3.678 -22.297 -21.562 1 95.62 165 SER B N 1
ATOM 3196 C CA . SER B 1 165 ? -3.818 -20.922 -22.016 1 95.62 165 SER B CA 1
ATOM 3197 C C . SER B 1 165 ? -5.234 -20.406 -21.781 1 95.62 165 SER B C 1
ATOM 3199 O O . SER B 1 165 ? -5.426 -19.266 -21.359 1 95.62 165 SER B O 1
ATOM 3201 N N . ASN B 1 166 ? -6.223 -21.203 -22.047 1 97.38 166 ASN B N 1
ATOM 3202 C CA . ASN B 1 166 ? -7.617 -20.812 -21.844 1 97.38 166 ASN B CA 1
ATOM 3203 C C . ASN B 1 166 ? -7.938 -20.609 -20.375 1 97.38 166 ASN B C 1
ATOM 3205 O O . ASN B 1 166 ? -8.641 -19.672 -20 1 97.38 166 ASN B O 1
ATOM 3209 N N . LEU B 1 167 ? -7.434 -21.531 -19.578 1 97.44 167 LEU B N 1
ATOM 3210 C CA . LEU B 1 167 ? -7.684 -21.406 -18.156 1 97.44 167 LEU B CA 1
ATOM 3211 C C . LEU B 1 167 ? -7.016 -20.156 -17.594 1 97.44 167 LEU B C 1
ATOM 3213 O O . LEU B 1 167 ? -7.598 -19.453 -16.766 1 97.44 167 LEU B O 1
ATOM 3217 N N . LEU B 1 168 ? -5.789 -19.922 -18 1 98 168 LEU B N 1
ATOM 3218 C CA . LEU B 1 168 ? -5.105 -18.703 -17.594 1 98 168 LEU B CA 1
ATOM 3219 C C . LEU B 1 168 ? -5.902 -17.469 -18 1 98 168 LEU B C 1
ATOM 3221 O O . LEU B 1 168 ? -6.062 -16.531 -17.219 1 98 168 LEU B O 1
ATOM 3225 N N . LYS B 1 169 ? -6.355 -17.469 -19.188 1 98 169 LYS B N 1
ATOM 3226 C CA . LYS B 1 169 ? -7.16 -16.359 -19.703 1 98 169 LYS B CA 1
ATOM 3227 C C . LYS B 1 169 ? -8.445 -16.188 -18.891 1 98 169 LYS B C 1
ATOM 3229 O O . LYS B 1 169 ? -8.836 -15.07 -18.547 1 98 169 LYS B O 1
ATOM 3234 N N . GLU B 1 170 ? -9.062 -17.266 -18.594 1 98.31 170 GLU B N 1
ATOM 3235 C CA . GLU B 1 170 ? -10.297 -17.25 -17.828 1 98.31 170 GLU B CA 1
ATOM 3236 C C . GLU B 1 170 ? -10.07 -16.656 -16.438 1 98.31 170 GLU B C 1
ATOM 3238 O O . GLU B 1 170 ? -10.844 -15.82 -15.984 1 98.31 170 GLU B O 1
ATOM 3243 N N . ARG B 1 171 ? -9.078 -17.094 -15.773 1 98.06 171 ARG B N 1
ATOM 3244 C CA . ARG B 1 171 ? -8.766 -16.594 -14.438 1 98.06 171 ARG B CA 1
ATOM 3245 C C . ARG B 1 171 ? -8.391 -15.109 -14.477 1 98.06 171 ARG B C 1
ATOM 3247 O O . ARG B 1 171 ? -8.766 -14.344 -13.594 1 98.06 171 ARG B O 1
ATOM 3254 N N . THR B 1 172 ? -7.621 -14.773 -15.5 1 98.69 172 THR B N 1
ATOM 3255 C CA . THR B 1 172 ? -7.238 -13.375 -15.656 1 98.69 172 THR B CA 1
ATOM 3256 C C . THR B 1 172 ? -8.469 -12.5 -15.891 1 98.69 172 THR B C 1
ATOM 3258 O O . THR B 1 172 ? -8.578 -11.414 -15.312 1 98.69 172 THR B O 1
ATOM 3261 N N . ASN B 1 173 ? -9.391 -13 -16.703 1 98.56 173 ASN B N 1
ATOM 3262 C CA . ASN B 1 173 ? -10.641 -12.281 -16.922 1 98.56 173 ASN B CA 1
ATOM 3263 C C . ASN B 1 173 ? -11.469 -12.188 -15.648 1 98.56 173 ASN B C 1
ATOM 3265 O O . ASN B 1 173 ? -12.148 -11.18 -15.414 1 98.56 173 ASN B O 1
ATOM 3269 N N . GLU B 1 174 ? -11.438 -13.219 -14.875 1 98.38 174 GLU B N 1
ATOM 3270 C CA . GLU B 1 174 ? -12.148 -13.219 -13.602 1 98.38 174 GLU B CA 1
ATOM 3271 C C . GLU B 1 174 ? -11.688 -12.062 -12.719 1 98.38 174 GLU B C 1
ATOM 3273 O O . GLU B 1 174 ? -12.516 -11.312 -12.18 1 98.38 174 GLU B O 1
ATOM 3278 N N . VAL B 1 175 ? -10.391 -11.906 -12.555 1 98.38 175 VAL B N 1
ATOM 3279 C CA . VAL B 1 175 ? -9.891 -10.898 -11.641 1 98.38 175 VAL B CA 1
ATOM 3280 C C . VAL B 1 175 ? -10.086 -9.508 -12.234 1 98.38 175 VAL B C 1
ATOM 3282 O O . VAL B 1 175 ? -10.312 -8.539 -11.508 1 98.38 175 VAL B O 1
ATOM 3285 N N . LEU B 1 176 ? -10.047 -9.391 -13.578 1 98.56 176 LEU B N 1
ATOM 3286 C CA . LEU B 1 176 ? -10.375 -8.133 -14.242 1 98.56 176 LEU B CA 1
ATOM 3287 C C . LEU B 1 176 ? -11.805 -7.715 -13.945 1 98.56 176 LEU B C 1
ATOM 3289 O O . LEU B 1 176 ? -12.078 -6.535 -13.703 1 98.56 176 LEU B O 1
ATOM 3293 N N . LYS B 1 177 ? -12.703 -8.703 -13.93 1 98 177 LYS B N 1
ATOM 3294 C CA . LYS B 1 177 ? -14.109 -8.43 -13.633 1 98 177 LYS B CA 1
ATOM 3295 C C . LYS B 1 177 ? -14.281 -7.961 -12.195 1 98 177 LYS B C 1
ATOM 3297 O O . LYS B 1 177 ? -15.227 -7.227 -11.883 1 98 177 LYS B O 1
ATOM 3302 N N . LEU B 1 178 ? -13.375 -8.352 -11.359 1 97.5 178 LEU B N 1
ATOM 3303 C CA . LEU B 1 178 ? -13.406 -7.934 -9.961 1 97.5 178 LEU B CA 1
ATOM 3304 C C . LEU B 1 178 ? -12.844 -6.527 -9.805 1 97.5 178 LEU B C 1
ATOM 3306 O O . LEU B 1 178 ? -12.859 -5.965 -8.711 1 97.5 178 LEU B O 1
ATOM 3310 N N . GLY B 1 179 ? -12.289 -5.965 -10.914 1 97.75 179 GLY B N 1
ATOM 3311 C CA . GLY B 1 179 ? -11.812 -4.594 -10.906 1 97.75 179 GLY B CA 1
ATOM 3312 C C . GLY B 1 179 ? -10.297 -4.484 -10.805 1 97.75 179 GLY B C 1
ATOM 3313 O O . GLY B 1 179 ? -9.758 -3.393 -10.617 1 97.75 179 GLY B O 1
ATOM 3314 N N . ALA B 1 180 ? -9.578 -5.551 -10.961 1 98.5 180 ALA B N 1
ATOM 3315 C CA . ALA B 1 180 ? -8.133 -5.566 -10.75 1 98.5 180 ALA B CA 1
ATOM 3316 C C . ALA B 1 180 ? -7.414 -4.75 -11.828 1 98.5 180 ALA B C 1
ATOM 3318 O O . ALA B 1 180 ? -7.793 -4.781 -13 1 98.5 180 ALA B O 1
ATOM 3319 N N . PHE B 1 181 ? -6.41 -4.016 -11.445 1 98.25 181 PHE B N 1
ATOM 3320 C CA . PHE B 1 181 ? -5.57 -3.225 -12.336 1 98.25 181 PHE B CA 1
ATOM 3321 C C . PHE B 1 181 ? -4.098 -3.521 -12.094 1 98.25 181 PHE B C 1
ATOM 3323 O O . PHE B 1 181 ? -3.227 -2.959 -12.766 1 98.25 181 PHE B O 1
ATOM 3330 N N . GLY B 1 182 ? -3.844 -4.348 -11.156 1 97.56 182 GLY B N 1
ATOM 3331 C CA . GLY B 1 182 ? -2.512 -4.77 -10.75 1 97.56 182 GLY B CA 1
ATOM 3332 C C . GLY B 1 182 ? -2.521 -5.965 -9.82 1 97.56 182 GLY B C 1
ATOM 3333 O O . GLY B 1 182 ? -3.586 -6.488 -9.477 1 97.56 182 GLY B O 1
ATOM 3334 N N . LEU B 1 183 ? -1.333 -6.402 -9.453 1 98.31 183 LEU B N 1
ATOM 3335 C CA . LEU B 1 183 ? -1.176 -7.582 -8.609 1 98.31 183 LEU B CA 1
ATOM 3336 C C . LEU B 1 183 ? -0.231 -7.297 -7.449 1 98.31 183 LEU B C 1
ATOM 3338 O O . LEU B 1 183 ? 0.624 -6.41 -7.539 1 98.31 183 LEU B O 1
ATOM 3342 N N . PRO B 1 184 ? -0.354 -8.062 -6.379 1 98.75 184 PRO B N 1
ATOM 3343 C CA . PRO B 1 184 ? -1.328 -9.117 -6.105 1 98.75 184 PRO B CA 1
ATOM 3344 C C . PRO B 1 184 ? -2.742 -8.586 -5.898 1 98.75 184 PRO B C 1
ATOM 3346 O O . PRO B 1 184 ? -2.914 -7.426 -5.5 1 98.75 184 PRO B O 1
ATOM 3349 N N . TRP B 1 185 ? -3.648 -9.344 -6.273 1 98.94 185 TRP B N 1
ATOM 3350 C CA . TRP B 1 185 ? -5.051 -9.109 -5.953 1 98.94 185 TRP B CA 1
ATOM 3351 C C . TRP B 1 185 ? -5.598 -10.219 -5.059 1 98.94 185 TRP B C 1
ATOM 3353 O O . TRP B 1 185 ? -5.422 -11.406 -5.348 1 98.94 185 TRP B O 1
ATOM 3363 N N . ILE B 1 186 ? -6.176 -9.867 -3.941 1 98.94 186 ILE B N 1
ATOM 3364 C CA . ILE B 1 186 ? -6.676 -10.828 -2.963 1 98.94 186 ILE B CA 1
ATOM 3365 C C . ILE B 1 186 ? -8.18 -10.633 -2.77 1 98.94 186 ILE B C 1
ATOM 3367 O O . ILE B 1 186 ? -8.656 -9.5 -2.688 1 98.94 186 ILE B O 1
ATOM 3371 N N . THR B 1 187 ? -8.906 -11.664 -2.777 1 98.69 187 THR B N 1
ATOM 3372 C CA . THR B 1 187 ? -10.32 -11.586 -2.42 1 98.69 187 THR B CA 1
ATOM 3373 C C . THR B 1 187 ? -10.609 -12.43 -1.177 1 98.69 187 THR B C 1
ATOM 3375 O O . THR B 1 187 ? -10.031 -13.5 -1 1 98.69 187 THR B O 1
ATOM 3378 N N . LEU B 1 188 ? -11.375 -11.922 -0.31 1 98.56 188 LEU B N 1
ATOM 3379 C CA . LEU B 1 188 ? -11.867 -12.609 0.875 1 98.56 188 LEU B CA 1
ATOM 3380 C C . LEU B 1 188 ? -13.383 -12.781 0.815 1 98.56 188 LEU B C 1
ATOM 3382 O O . LEU B 1 188 ? -14.117 -11.797 0.702 1 98.56 188 LEU B O 1
ATOM 3386 N N . LYS B 1 189 ? -13.789 -13.961 0.719 1 97.81 189 LYS B N 1
ATOM 3387 C CA . LYS B 1 189 ? -15.203 -14.305 0.837 1 97.81 189 LYS B CA 1
ATOM 3388 C C . LYS B 1 189 ? -15.508 -14.93 2.197 1 97.81 189 LYS B C 1
ATOM 3390 O O . LYS B 1 189 ? -14.914 -15.945 2.564 1 97.81 189 LYS B O 1
ATOM 3395 N N . ARG B 1 190 ? -16.328 -14.25 2.861 1 95.12 190 ARG B N 1
ATOM 3396 C CA . ARG B 1 190 ? -16.719 -14.797 4.156 1 95.12 190 ARG B CA 1
ATOM 3397 C C . ARG B 1 190 ? -18.234 -14.711 4.348 1 95.12 190 ARG B C 1
ATOM 3399 O O . ARG B 1 190 ? -18.906 -13.953 3.648 1 95.12 190 ARG B O 1
ATOM 3406 N N . ASN B 1 191 ? -18.719 -15.594 5.199 1 91.19 191 ASN B N 1
ATOM 3407 C CA . ASN B 1 191 ? -20.141 -15.633 5.551 1 91.19 191 ASN B CA 1
ATOM 3408 C C . ASN B 1 191 ? -20.359 -15.305 7.027 1 91.19 191 ASN B C 1
ATOM 3410 O O . ASN B 1 191 ? -19.859 -16 7.906 1 91.19 191 ASN B O 1
ATOM 3414 N N . ILE B 1 192 ? -21.016 -14.219 7.227 1 85.5 192 ILE B N 1
ATOM 3415 C CA . ILE B 1 192 ? -21.375 -13.844 8.594 1 85.5 192 ILE B CA 1
ATOM 3416 C C . ILE B 1 192 ? -22.891 -13.867 8.75 1 85.5 192 ILE B C 1
ATOM 3418 O O . ILE B 1 192 ? -23.594 -13.07 8.125 1 85.5 192 ILE B O 1
ATOM 3422 N N . SER B 1 193 ? -23.391 -14.711 9.633 1 86.81 193 SER B N 1
ATOM 3423 C CA . SER B 1 193 ? -24.797 -14.844 9.953 1 86.81 193 SER B CA 1
ATOM 3424 C C . SER B 1 193 ? -25.641 -15.008 8.695 1 86.81 193 SER B C 1
ATOM 3426 O O . SER B 1 193 ? -26.656 -14.336 8.531 1 86.81 193 SER B O 1
ATOM 3428 N N . GLY B 1 194 ? -25.141 -15.68 7.695 1 86.75 194 GLY B N 1
ATOM 3429 C CA . GLY B 1 194 ? -25.906 -15.984 6.496 1 86.75 194 GLY B CA 1
ATOM 3430 C C . GLY B 1 194 ? -25.688 -14.984 5.379 1 86.75 194 GLY B C 1
ATOM 3431 O O . GLY B 1 194 ? -26.156 -15.195 4.254 1 86.75 194 GLY B O 1
ATOM 3432 N N . ASN B 1 195 ? -25.016 -13.953 5.699 1 91.62 195 ASN B N 1
ATOM 3433 C CA . ASN B 1 195 ? -24.719 -12.945 4.688 1 91.62 195 ASN B CA 1
ATOM 3434 C C . ASN B 1 195 ? -23.312 -13.102 4.133 1 91.62 195 ASN B C 1
ATOM 3436 O O . ASN B 1 195 ? -22.328 -13.07 4.891 1 91.62 195 ASN B O 1
ATOM 3440 N N . GLU B 1 196 ? -23.281 -13.234 2.818 1 93.44 196 GLU B N 1
ATOM 3441 C CA . GLU B 1 196 ? -21.984 -13.359 2.168 1 93.44 196 GLU B CA 1
ATOM 3442 C C . GLU B 1 196 ? -21.375 -11.984 1.893 1 93.44 196 GLU B C 1
ATOM 3444 O O . GLU B 1 196 ? -22.062 -11.078 1.409 1 93.44 196 GLU B O 1
ATOM 3449 N N . GLU B 1 197 ? -20.141 -11.844 2.318 1 95.19 197 GLU B N 1
ATOM 3450 C CA . GLU B 1 197 ? -19.359 -10.633 2.045 1 95.19 197 GLU B CA 1
ATOM 3451 C C . GLU B 1 197 ? -18.109 -10.953 1.232 1 95.19 197 GLU B C 1
ATOM 3453 O O . GLU B 1 197 ? -17.469 -11.984 1.447 1 95.19 197 GLU B O 1
ATOM 3458 N N . ILE B 1 198 ? -17.891 -10.125 0.305 1 96.12 198 ILE B N 1
ATOM 3459 C CA . ILE B 1 198 ? -16.688 -10.266 -0.514 1 96.12 198 ILE B CA 1
ATOM 3460 C C . ILE B 1 198 ? -15.875 -8.977 -0.469 1 96.12 198 ILE B C 1
ATOM 3462 O O . ILE B 1 198 ? -16.422 -7.887 -0.672 1 96.12 198 ILE B O 1
ATOM 3466 N N . PHE B 1 199 ? -14.656 -9.109 -0.137 1 97.81 199 PHE B N 1
ATOM 3467 C CA . PHE B 1 199 ? -13.703 -8 -0.126 1 97.81 199 PHE B CA 1
ATOM 3468 C C . PHE B 1 199 ? -12.594 -8.234 -1.144 1 97.81 199 PHE B C 1
ATOM 3470 O O . PHE B 1 199 ? -12.219 -9.375 -1.414 1 97.81 199 PHE B O 1
ATOM 3477 N N . SER B 1 200 ? -12.148 -7.18 -1.75 1 98.38 200 SER B N 1
ATOM 3478 C CA . SER B 1 200 ? -10.984 -7.211 -2.625 1 98.38 200 SER B CA 1
ATOM 3479 C C . SER B 1 200 ? -9.883 -6.293 -2.109 1 98.38 200 SER B C 1
ATOM 3481 O O . SER B 1 200 ? -10.156 -5.211 -1.59 1 98.38 200 SER B O 1
ATOM 3483 N N . PHE B 1 201 ? -8.711 -6.754 -2.248 1 98.69 201 PHE B N 1
ATOM 3484 C CA . PHE B 1 201 ? -7.535 -6.008 -1.815 1 98.69 201 PHE B CA 1
ATOM 3485 C C . PHE B 1 201 ? -6.469 -5.996 -2.904 1 98.69 201 PHE B C 1
ATOM 3487 O O . PHE B 1 201 ? -6.117 -7.047 -3.445 1 98.69 201 PHE B O 1
ATOM 3494 N N . TRP B 1 202 ? -5.996 -4.816 -3.201 1 98.44 202 TRP B N 1
ATOM 3495 C CA . TRP B 1 202 ? -4.832 -4.688 -4.07 1 98.44 202 TRP B CA 1
ATOM 3496 C C . TRP B 1 202 ? -3.555 -4.516 -3.254 1 98.44 202 TRP B C 1
ATOM 3498 O O . TRP B 1 202 ? -3.502 -3.693 -2.338 1 98.44 202 TRP B O 1
ATOM 3508 N N . GLY B 1 203 ? -2.549 -5.281 -3.641 1 97.38 203 GLY B N 1
ATOM 3509 C CA . GLY B 1 203 ? -1.27 -5.168 -2.957 1 97.38 203 GLY B CA 1
ATOM 3510 C C . GLY B 1 203 ? -1.092 -6.195 -1.853 1 97.38 203 GLY B C 1
ATOM 3511 O O . GLY B 1 203 ? -1.984 -7.008 -1.603 1 97.38 203 GLY B O 1
ATOM 3512 N N . SER B 1 204 ? 0.095 -6.203 -1.244 1 98.19 204 SER B N 1
ATOM 3513 C CA . SER B 1 204 ? 0.449 -7.18 -0.217 1 98.19 204 SER B CA 1
ATOM 3514 C C . SER B 1 204 ? 0.387 -6.559 1.176 1 98.19 204 SER B C 1
ATOM 3516 O O . SER B 1 204 ? 0.751 -7.203 2.162 1 98.19 204 SER B O 1
ATOM 3518 N N . ASP B 1 205 ? -0.122 -5.352 1.314 1 97.56 205 ASP B N 1
ATOM 3519 C CA . ASP B 1 205 ? 0.056 -4.59 2.547 1 97.56 205 ASP B CA 1
ATOM 3520 C C . ASP B 1 205 ? -1.246 -4.52 3.342 1 97.56 205 ASP B C 1
ATOM 3522 O O . ASP B 1 205 ? -1.347 -3.766 4.312 1 97.56 205 ASP B O 1
ATOM 3526 N N . ARG B 1 206 ? -2.273 -5.32 2.93 1 98.5 206 ARG B N 1
ATOM 3527 C CA . ARG B 1 206 ? -3.559 -5.25 3.619 1 98.5 206 ARG B CA 1
ATOM 3528 C C . ARG B 1 206 ? -3.766 -6.465 4.516 1 98.5 206 ARG B C 1
ATOM 3530 O O . ARG B 1 206 ? -4.871 -6.699 5.008 1 98.5 206 ARG B O 1
ATOM 3537 N N . LEU B 1 207 ? -2.725 -7.25 4.75 1 98.31 207 LEU B N 1
ATOM 3538 C CA . LEU B 1 207 ? -2.854 -8.453 5.562 1 98.31 207 LEU B CA 1
ATOM 3539 C C . LEU B 1 207 ? -3.35 -8.109 6.965 1 98.31 207 LEU B C 1
ATOM 3541 O O . LEU B 1 207 ? -4.188 -8.82 7.523 1 98.31 207 LEU B O 1
ATOM 3545 N N . PRO B 1 208 ? -2.926 -7.008 7.652 1 98.12 208 PRO B N 1
ATOM 3546 C CA . PRO B 1 208 ? -3.498 -6.668 8.953 1 98.12 208 PRO B CA 1
ATOM 3547 C C . PRO B 1 208 ? -5.012 -6.457 8.898 1 98.12 208 PRO B C 1
ATOM 3549 O O . PRO B 1 208 ? -5.727 -6.855 9.828 1 98.12 208 PRO B O 1
ATOM 3552 N N . ILE B 1 209 ? -5.469 -5.875 7.824 1 98.44 209 ILE B N 1
ATOM 3553 C CA . ILE B 1 209 ? -6.898 -5.625 7.664 1 98.44 209 ILE B CA 1
ATOM 3554 C C . ILE B 1 209 ? -7.629 -6.949 7.445 1 98.44 209 ILE B C 1
ATOM 3556 O O . ILE B 1 209 ? -8.703 -7.176 8.016 1 98.44 209 ILE B O 1
ATOM 3560 N N . ILE B 1 210 ? -7.027 -7.809 6.621 1 98.56 210 ILE B N 1
ATOM 3561 C CA . ILE B 1 210 ? -7.605 -9.125 6.371 1 98.56 210 ILE B CA 1
ATOM 3562 C C . ILE B 1 210 ? -7.707 -9.898 7.684 1 98.56 210 ILE B C 1
ATOM 3564 O O . ILE B 1 210 ? -8.742 -10.5 7.98 1 98.56 210 ILE B O 1
ATOM 3568 N N . CYS B 1 211 ? -6.645 -9.891 8.508 1 98.12 211 CYS B N 1
ATOM 3569 C CA . CYS B 1 211 ? -6.676 -10.523 9.82 1 98.12 211 CYS B CA 1
ATOM 3570 C C . CYS B 1 211 ? -7.832 -9.984 10.656 1 98.12 211 CYS B C 1
ATOM 3572 O O . CYS B 1 211 ? -8.602 -10.758 11.234 1 98.12 211 CYS B O 1
ATOM 3574 N N . ASN B 1 212 ? -7.941 -8.695 10.664 1 97.38 212 ASN B N 1
ATOM 3575 C CA . ASN B 1 212 ? -8.977 -8.039 11.461 1 97.38 212 ASN B CA 1
ATOM 3576 C C . ASN B 1 212 ? -10.375 -8.461 11.008 1 97.38 212 ASN B C 1
ATOM 3578 O O . ASN B 1 212 ? -11.258 -8.703 11.836 1 97.38 212 ASN B O 1
ATOM 3582 N N . LEU B 1 213 ? -10.602 -8.539 9.711 1 97.25 213 LEU B N 1
ATOM 3583 C CA . LEU B 1 213 ? -11.883 -8.93 9.148 1 97.25 213 LEU B CA 1
ATOM 3584 C C . LEU B 1 213 ? -12.234 -10.359 9.531 1 97.25 213 LEU B C 1
ATOM 3586 O O . LEU B 1 213 ? -13.414 -10.727 9.562 1 97.25 213 LEU B O 1
ATOM 3590 N N . LEU B 1 214 ? -11.227 -11.125 9.836 1 97.06 214 LEU B N 1
ATOM 3591 C CA . LEU B 1 214 ? -11.422 -12.531 10.172 1 97.06 214 LEU B CA 1
ATOM 3592 C C . LEU B 1 214 ? -11.367 -12.75 11.68 1 97.06 214 LEU B C 1
ATOM 3594 O O . LEU B 1 214 ? -11.398 -13.883 12.148 1 97.06 214 LEU B O 1
ATOM 3598 N N . GLY B 1 215 ? -11.266 -11.641 12.438 1 95.56 215 GLY B N 1
ATOM 3599 C CA . GLY B 1 215 ? -11.234 -11.711 13.891 1 95.56 215 GLY B CA 1
ATOM 3600 C C . GLY B 1 215 ? -9.945 -12.305 14.43 1 95.56 215 GLY B C 1
ATOM 3601 O O . GLY B 1 215 ? -9.945 -12.938 15.484 1 95.56 215 GLY B O 1
ATOM 3602 N N . LYS B 1 216 ? -8.883 -12.18 13.641 1 96.69 216 LYS B N 1
ATOM 3603 C CA . LYS B 1 216 ? -7.578 -12.703 14.023 1 96.69 216 LYS B CA 1
ATOM 3604 C C . LYS B 1 216 ? -6.57 -11.578 14.219 1 96.69 216 LYS B C 1
ATOM 3606 O O . LYS B 1 216 ? -6.801 -10.445 13.789 1 96.69 216 LYS B O 1
ATOM 3611 N N . GLU B 1 217 ? -5.512 -11.828 14.883 1 94.19 217 GLU B N 1
ATOM 3612 C CA . GLU B 1 217 ? -4.453 -10.852 15.133 1 94.19 217 GLU B CA 1
ATOM 3613 C C . GLU B 1 217 ? -3.363 -10.938 14.07 1 94.19 217 GLU B C 1
ATOM 3615 O O . GLU B 1 217 ? -3.15 -11.992 13.477 1 94.19 217 GLU B O 1
ATOM 3620 N N . PHE B 1 218 ? -2.803 -9.836 13.781 1 96.88 218 PHE B N 1
ATOM 3621 C CA . PHE B 1 218 ? -1.597 -9.773 12.969 1 96.88 218 PHE B CA 1
ATOM 3622 C C . PHE B 1 218 ? -0.349 -9.867 13.836 1 96.88 218 PHE B C 1
ATOM 3624 O O . PHE B 1 218 ? -0.129 -9.023 14.711 1 96.88 218 PHE B O 1
ATOM 3631 N N . TYR B 1 219 ? 0.494 -10.828 13.609 1 94.56 219 TYR B N 1
ATOM 3632 C CA . TYR B 1 219 ? 1.606 -11.133 14.508 1 94.56 219 TYR B CA 1
ATOM 3633 C C . TYR B 1 219 ? 2.936 -10.719 13.883 1 94.56 219 TYR B C 1
ATOM 3635 O O . TYR B 1 219 ? 4 -11.133 14.352 1 94.56 219 TYR B O 1
ATOM 3643 N N . GLY B 1 220 ? 2.887 -9.953 12.852 1 95.62 220 GLY B N 1
ATOM 3644 C CA . GLY B 1 220 ? 4.117 -9.609 12.164 1 95.62 220 GLY B CA 1
ATOM 3645 C C . GLY B 1 220 ? 4.457 -10.57 11.039 1 95.62 220 GLY B C 1
ATOM 3646 O O . GLY B 1 220 ? 3.57 -11.211 10.477 1 95.62 220 GLY B O 1
ATOM 3647 N N . PRO B 1 221 ? 5.629 -10.57 10.578 1 95.38 221 PRO B N 1
ATOM 3648 C CA . PRO B 1 221 ? 5.98 -11.297 9.359 1 95.38 221 PRO B CA 1
ATOM 3649 C C . PRO B 1 221 ? 6.074 -12.805 9.578 1 95.38 221 PRO B C 1
ATOM 3651 O O . PRO B 1 221 ? 6.121 -13.57 8.609 1 95.38 221 PRO B O 1
ATOM 3654 N N . LEU B 1 222 ? 6.148 -13.289 10.789 1 92.62 222 LEU B N 1
ATOM 3655 C CA . LEU B 1 222 ? 6.227 -14.711 11.125 1 92.62 222 LEU B CA 1
ATOM 3656 C C . LEU B 1 222 ? 7.309 -15.398 10.305 1 92.62 222 LEU B C 1
ATOM 3658 O O . LEU B 1 222 ? 7.066 -16.453 9.711 1 92.62 222 LEU B O 1
ATOM 3662 N N . LYS B 1 223 ? 8.617 -14.977 10.32 1 83.62 223 LYS B N 1
ATOM 3663 C CA . LYS B 1 223 ? 9.719 -15.422 9.469 1 83.62 223 LYS B CA 1
ATOM 3664 C C . LYS B 1 223 ? 10.18 -16.828 9.859 1 83.62 223 LYS B C 1
ATOM 3666 O O . LYS B 1 223 ? 11.023 -17.422 9.195 1 83.62 223 LYS B O 1
ATOM 3671 N N . GLU B 1 224 ? 9.617 -17.516 10.727 1 66.19 224 GLU B N 1
ATOM 3672 C CA . GLU B 1 224 ? 10.203 -18.75 11.234 1 66.19 224 GLU B CA 1
ATOM 3673 C C . GLU B 1 224 ? 10.812 -19.578 10.109 1 66.19 224 GLU B C 1
ATOM 3675 O O . GLU B 1 224 ? 11.891 -20.156 10.266 1 66.19 224 GLU B O 1
ATOM 3680 N N . ASN B 1 225 ? 10.141 -20.016 9.109 1 55.03 225 ASN B N 1
ATOM 3681 C CA . ASN B 1 225 ? 10.742 -20.906 8.117 1 55.03 225 ASN B CA 1
ATOM 3682 C C . ASN B 1 225 ? 11.312 -20.125 6.941 1 55.03 225 ASN B C 1
ATOM 3684 O O . ASN B 1 225 ? 10.578 -19.422 6.234 1 55.03 225 ASN B O 1
ATOM 3688 N N . LYS B 1 226 ? 12.633 -19.734 7.195 1 60.5 226 LYS B N 1
ATOM 3689 C CA . LYS B 1 226 ? 13.406 -19.047 6.168 1 60.5 226 LYS B CA 1
ATOM 3690 C C . LYS B 1 226 ? 13.211 -19.688 4.801 1 60.5 226 LYS B C 1
ATOM 3692 O O . LYS B 1 226 ? 13.289 -20.906 4.676 1 60.5 226 LYS B O 1
ATOM 3697 N N . ILE B 1 227 ? 12.555 -19.062 3.758 1 60.56 227 ILE B N 1
ATOM 3698 C CA . ILE B 1 227 ? 12.461 -19.484 2.363 1 60.56 227 ILE B CA 1
ATOM 3699 C C . ILE B 1 227 ? 13.836 -19.375 1.699 1 60.56 227 ILE B C 1
ATOM 3701 O O . ILE B 1 227 ? 14.539 -18.375 1.888 1 60.56 227 ILE B O 1
#

Nearest PDB structures (foldseek):
  1yzx-assembly1_B  TM=9.434E-01  e=6.603E-18  Homo sapiens
  1r4w-assembly2_D  TM=9.299E-01  e=7.783E-18  Rattus norvegicus
  3rpp-assembly1_A  TM=9.140E-01  e=5.913E-17  Homo sapiens
  3rpp-assembly2_B  TM=9.025E-01  e=1.501E-16  Homo sapiens
  5hfi-assembly1_A  TM=6.933E-01  e=9.095E-06  Pseudomonas aeruginosa PAO1